Protein 8XIJ (pdb70)

Structure (mmCIF, N/CA/C/O backbone):
data_8XIJ
#
_entry.id   8XIJ
#
_cell.length_a   1.00
_cell.length_b   1.00
_cell.length_c   1.00
_cell.angle_alpha   90.00
_cell.angle_beta   90.00
_cell.angle_gamma   90.00
#
_symmetry.space_group_name_H-M   'P 1'
#
loop_
_entity.id
_entity.type
_entity.pdbx_description
1 polymer 'GPI-anchored wall transfer protein 1'
2 non-polymer Palmitoyl-CoA
#
loop_
_atom_site.group_PDB
_atom_site.id
_atom_site.type_symbol
_atom_site.label_atom_id
_atom_site.label_alt_id
_atom_site.label_comp_id
_atom_site.label_asym_id
_atom_site.label_entity_id
_atom_site.label_seq_id
_atom_site.pdbx_PDB_ins_code
_atom_site.Cartn_x
_atom_site.Cartn_y
_atom_site.Cartn_z
_atom_site.occupancy
_atom_site.B_iso_or_equiv
_atom_site.auth_seq_id
_atom_site.auth_comp_id
_atom_site.auth_asym_id
_atom_site.auth_atom_id
_atom_site.pdbx_PDB_model_num
ATOM 1 N N . THR A 1 13 ? 134.900 130.192 107.845 1.00 130.12 13 THR A N 1
ATOM 2 C CA . THR A 1 13 ? 136.220 130.808 107.786 1.00 129.76 13 THR A CA 1
ATOM 3 C C . THR A 1 13 ? 136.711 130.890 106.346 1.00 129.62 13 THR A C 1
ATOM 4 O O . THR A 1 13 ? 135.924 130.781 105.406 1.00 129.05 13 THR A O 1
ATOM 8 N N . GLY A 1 14 ? 138.017 131.086 106.179 1.00 128.23 14 GLY A N 1
ATOM 9 C CA . GLY A 1 14 ? 138.602 131.118 104.854 1.00 127.17 14 GLY A CA 1
ATOM 10 C C . GLY A 1 14 ? 138.485 132.438 104.131 1.00 127.32 14 GLY A C 1
ATOM 11 O O . GLY A 1 14 ? 138.920 132.540 102.980 1.00 127.81 14 GLY A O 1
ATOM 12 N N . LEU A 1 15 ? 137.907 133.452 104.764 1.00 117.50 15 LEU A N 1
ATOM 13 C CA . LEU A 1 15 ? 137.785 134.757 104.139 1.00 116.24 15 LEU A CA 1
ATOM 14 C C . LEU A 1 15 ? 138.640 135.783 104.874 1.00 115.41 15 LEU A C 1
ATOM 15 O O . LEU A 1 15 ? 138.852 135.701 106.086 1.00 116.82 15 LEU A O 1
ATOM 20 N N . ASN A 1 16 ? 139.144 136.755 104.115 1.00 109.25 16 ASN A N 1
ATOM 21 C CA . ASN A 1 16 ? 139.891 137.854 104.710 1.00 109.18 16 ASN A CA 1
ATOM 22 C C . ASN A 1 16 ? 139.020 138.594 105.718 1.00 109.93 16 ASN A C 1
ATOM 23 O O . ASN A 1 16 ? 137.852 138.891 105.456 1.00 111.46 16 ASN A O 1
ATOM 28 N N . GLY A 1 17 ? 139.597 138.889 106.878 1.00 82.61 17 GLY A N 1
ATOM 29 C CA . GLY A 1 17 ? 138.853 139.467 107.974 1.00 80.30 17 GLY A CA 1
ATOM 30 C C . GLY A 1 17 ? 138.578 140.945 107.779 1.00 83.65 17 GLY A C 1
ATOM 31 O O . GLY A 1 17 ? 138.806 141.527 106.718 1.00 84.51 17 GLY A O 1
ATOM 32 N N . GLY A 1 18 ? 138.068 141.560 108.843 1.00 81.31 18 GLY A N 1
ATOM 33 C CA . GLY A 1 18 ? 137.692 142.959 108.806 1.00 80.68 18 GLY A CA 1
ATOM 34 C C . GLY A 1 18 ? 138.823 143.912 109.132 1.00 78.87 18 GLY A C 1
ATOM 35 O O . GLY A 1 18 ? 139.915 143.810 108.566 1.00 76.04 18 GLY A O 1
ATOM 36 N N . SER A 1 19 ? 138.570 144.846 110.046 1.00 68.39 19 SER A N 1
ATOM 37 C CA . SER A 1 19 ? 139.543 145.866 110.403 1.00 67.49 19 SER A CA 1
ATOM 38 C C . SER A 1 19 ? 139.494 146.112 111.904 1.00 69.85 19 SER A C 1
ATOM 39 O O . SER A 1 19 ? 138.602 145.632 112.606 1.00 74.49 19 SER A O 1
ATOM 42 N N . ILE A 1 20 ? 140.483 146.863 112.389 1.00 62.57 20 ILE A N 1
ATOM 43 C CA . ILE A 1 20 ? 140.573 147.158 113.816 1.00 63.71 20 ILE A CA 1
ATOM 44 C C . ILE A 1 20 ? 139.468 148.119 114.242 1.00 68.61 20 ILE A C 1
ATOM 45 O O . ILE A 1 20 ? 138.909 148.002 115.343 1.00 66.55 20 ILE A O 1
ATOM 50 N N . THR A 1 21 ? 139.149 149.094 113.389 1.00 74.43 21 THR A N 1
ATOM 51 C CA . THR A 1 21 ? 138.144 150.103 113.697 1.00 69.59 21 THR A CA 1
ATOM 52 C C . THR A 1 21 ? 136.754 149.518 113.890 1.00 72.53 21 THR A C 1
ATOM 53 O O . THR A 1 21 ? 135.899 150.189 114.475 1.00 78.49 21 THR A O 1
ATOM 57 N N . GLU A 1 22 ? 136.502 148.302 113.413 1.00 62.98 22 GLU A N 1
ATOM 58 C CA . GLU A 1 22 ? 135.251 147.604 113.672 1.00 62.53 22 GLU A CA 1
ATOM 59 C C . GLU A 1 22 ? 135.322 146.752 114.933 1.00 64.85 22 GLU A C 1
ATOM 60 O O . GLU A 1 22 ? 134.347 146.668 115.687 1.00 72.44 22 GLU A O 1
ATOM 66 N N . ILE A 1 23 ? 136.474 146.125 115.179 1.00 54.32 23 ILE A N 1
ATOM 67 C CA . ILE A 1 23 ? 136.644 145.300 116.371 1.00 53.98 23 ILE A CA 1
ATOM 68 C C . ILE A 1 23 ? 136.517 146.148 117.630 1.00 55.85 23 ILE A C 1
ATOM 69 O O . ILE A 1 23 ? 135.877 145.741 118.610 1.00 60.90 23 ILE A O 1
ATOM 74 N N . ASN A 1 24 ? 137.126 147.337 117.627 1.00 53.79 24 ASN A N 1
ATOM 75 C CA . ASN A 1 24 ? 137.022 148.212 118.793 1.00 54.80 24 ASN A CA 1
ATOM 76 C C . ASN A 1 24 ? 135.571 148.587 119.071 1.00 57.42 24 ASN A C 1
ATOM 77 O O . ASN A 1 24 ? 135.118 148.555 120.225 1.00 58.63 24 ASN A O 1
ATOM 82 N N . ALA A 1 25 ? 134.828 148.945 118.021 1.00 57.80 25 ALA A N 1
ATOM 83 C CA . ALA A 1 25 ? 133.433 149.332 118.188 1.00 58.04 25 ALA A CA 1
ATOM 84 C C . ALA A 1 25 ? 132.593 148.168 118.690 1.00 60.43 25 ALA A C 1
ATOM 85 O O . ALA A 1 25 ? 131.689 148.356 119.512 1.00 61.85 25 ALA A O 1
ATOM 87 N N . VAL A 1 26 ? 132.868 146.959 118.200 1.00 55.96 26 VAL A N 1
ATOM 88 C CA . VAL A 1 26 ? 132.113 145.795 118.651 1.00 52.32 26 VAL A CA 1
ATOM 89 C C . VAL A 1 26 ? 132.403 145.496 120.119 1.00 57.93 26 VAL A C 1
ATOM 90 O O . VAL A 1 26 ? 131.497 145.141 120.882 1.00 62.61 26 VAL A O 1
ATOM 94 N N . THR A 1 27 ? 133.659 145.649 120.544 1.00 51.08 27 THR A N 1
ATOM 95 C CA . THR A 1 27 ? 134.041 145.192 121.877 1.00 44.91 27 THR A CA 1
ATOM 96 C C . THR A 1 27 ? 133.902 146.267 122.957 1.00 53.15 27 THR A C 1
ATOM 97 O O . THR A 1 27 ? 134.005 145.945 124.145 1.00 55.49 27 THR A O 1
ATOM 101 N N . SER A 1 28 ? 133.645 147.527 122.592 1.00 53.46 28 SER A N 1
ATOM 102 C CA . SER A 1 28 ? 133.504 148.565 123.615 1.00 47.67 28 SER A CA 1
ATOM 103 C C . SER A 1 28 ? 132.281 148.383 124.514 1.00 47.18 28 SER A C 1
ATOM 104 O O . SER A 1 28 ? 132.184 149.059 125.551 1.00 53.85 28 SER A O 1
ATOM 107 N N . ILE A 1 29 ? 131.350 147.499 124.146 1.00 48.83 29 ILE A N 1
ATOM 108 C CA . ILE A 1 29 ? 130.155 147.278 124.951 1.00 49.58 29 ILE A CA 1
ATOM 109 C C . ILE A 1 29 ? 130.500 146.753 126.337 1.00 57.18 29 ILE A C 1
ATOM 110 O O . ILE A 1 29 ? 129.783 147.040 127.302 1.00 62.32 29 ILE A O 1
ATOM 115 N N . ALA A 1 30 ? 131.603 146.010 126.468 1.00 54.88 30 ALA A N 1
ATOM 116 C CA . ALA A 1 30 ? 131.985 145.464 127.765 1.00 49.76 30 ALA A CA 1
ATOM 117 C C . ALA A 1 30 ? 132.308 146.561 128.770 1.00 49.36 30 ALA A C 1
ATOM 118 O O . ALA A 1 30 ? 131.999 146.421 129.958 1.00 53.88 30 ALA A O 1
ATOM 120 N N . LEU A 1 31 ? 132.937 147.648 128.325 1.00 46.37 31 LEU A N 1
ATOM 121 C CA . LEU A 1 31 ? 133.230 148.762 129.219 1.00 47.17 31 LEU A CA 1
ATOM 122 C C . LEU A 1 31 ? 132.016 149.671 129.385 1.00 50.79 31 LEU A C 1
ATOM 123 O O . LEU A 1 31 ? 131.780 150.222 130.472 1.00 55.73 31 LEU A O 1
ATOM 128 N N . VAL A 1 32 ? 131.233 149.835 128.314 1.00 47.69 32 VAL A N 1
ATOM 129 C CA . VAL A 1 32 ? 130.047 150.684 128.401 1.00 41.08 32 VAL A CA 1
ATOM 130 C C . VAL A 1 32 ? 129.068 150.138 129.434 1.00 47.24 32 VAL A C 1
ATOM 131 O O . VAL A 1 32 ? 128.519 150.891 130.251 1.00 55.48 32 VAL A O 1
ATOM 135 N N . THR A 1 33 ? 128.838 148.822 129.425 1.00 44.26 33 THR A N 1
ATOM 136 C CA . THR A 1 33 ? 127.906 148.243 130.386 1.00 45.80 33 THR A CA 1
ATOM 137 C C . THR A 1 33 ? 128.434 148.337 131.815 1.00 52.51 33 THR A C 1
ATOM 138 O O . THR A 1 33 ? 127.645 148.477 132.754 1.00 56.88 33 THR A O 1
ATOM 142 N N . TYR A 1 34 ? 129.755 148.288 131.999 1.00 49.62 34 TYR A N 1
ATOM 143 C CA . TYR A 1 34 ? 130.332 148.458 133.331 1.00 41.58 34 TYR A CA 1
ATOM 144 C C . TYR A 1 34 ? 130.068 149.861 133.864 1.00 47.50 34 TYR A C 1
ATOM 145 O O . TYR A 1 34 ? 129.651 150.038 135.019 1.00 53.17 34 TYR A O 1
ATOM 154 N N . ILE A 1 35 ? 130.288 150.874 133.022 1.00 53.04 35 ILE A N 1
ATOM 155 C CA . ILE A 1 35 ? 130.009 152.247 133.442 1.00 43.99 35 ILE A CA 1
ATOM 156 C C . ILE A 1 35 ? 128.525 152.421 133.744 1.00 49.27 35 ILE A C 1
ATOM 157 O O . ILE A 1 35 ? 128.145 153.083 134.721 1.00 47.95 35 ILE A O 1
ATOM 162 N N . SER A 1 36 ? 127.662 151.831 132.912 1.00 57.46 36 SER A N 1
ATOM 163 C CA . SER A 1 36 ? 126.226 151.932 133.149 1.00 50.25 36 SER A CA 1
ATOM 164 C C . SER A 1 36 ? 125.824 151.282 134.466 1.00 47.95 36 SER A C 1
ATOM 165 O O . SER A 1 36 ? 124.984 151.825 135.193 1.00 53.11 36 SER A O 1
ATOM 168 N N . TRP A 1 37 ? 126.402 150.122 134.786 1.00 56.28 37 TRP A N 1
ATOM 169 C CA . TRP A 1 37 ? 126.103 149.468 136.055 1.00 57.41 37 TRP A CA 1
ATOM 170 C C . TRP A 1 37 ? 126.543 150.322 137.234 1.00 59.25 37 TRP A C 1
ATOM 171 O O . TRP A 1 37 ? 125.823 150.423 138.233 1.00 60.28 37 TRP A O 1
ATOM 182 N N . ASN A 1 38 ? 127.724 150.938 137.142 1.00 60.67 38 ASN A N 1
ATOM 183 C CA . ASN A 1 38 ? 128.168 151.817 138.221 1.00 54.62 38 ASN A CA 1
ATOM 184 C C . ASN A 1 38 ? 127.211 152.990 138.407 1.00 58.50 38 ASN A C 1
ATOM 185 O O . ASN A 1 38 ? 126.842 153.331 139.539 1.00 53.58 38 ASN A O 1
ATOM 190 N N . LEU A 1 39 ? 126.794 153.616 137.303 1.00 69.02 39 LEU A N 1
ATOM 191 C CA . LEU A 1 39 ? 125.867 154.743 137.393 1.00 64.43 39 LEU A CA 1
ATOM 192 C C . LEU A 1 39 ? 124.545 154.320 138.021 1.00 63.18 39 LEU A C 1
ATOM 193 O O . LEU A 1 39 ? 124.003 155.014 138.891 1.00 61.95 39 LEU A O 1
ATOM 198 N N . LEU A 1 40 ? 124.007 153.181 137.586 1.00 64.71 40 LEU A N 1
ATOM 199 C CA . LEU A 1 40 ? 122.724 152.719 138.101 1.00 60.72 40 LEU A CA 1
ATOM 200 C C . LEU A 1 40 ? 122.825 152.385 139.585 1.00 63.51 40 LEU A C 1
ATOM 201 O O . LEU A 1 40 ? 121.910 152.671 140.364 1.00 67.64 40 LEU A O 1
ATOM 206 N N . LYS A 1 41 ? 123.940 151.775 139.998 1.00 72.21 41 LYS A N 1
ATOM 207 C CA . LYS A 1 41 ? 124.128 151.468 141.412 1.00 72.44 41 LYS A CA 1
ATOM 208 C C . LYS A 1 41 ? 124.216 152.740 142.245 1.00 71.52 41 LYS A C 1
ATOM 209 O O . LYS A 1 41 ? 123.639 152.817 143.336 1.00 69.76 41 LYS A O 1
ATOM 215 N N . ASN A 1 42 ? 124.931 153.751 141.749 1.00 84.66 42 ASN A N 1
ATOM 216 C CA . ASN A 1 42 ? 125.050 155.004 142.484 1.00 86.44 42 ASN A CA 1
ATOM 217 C C . ASN A 1 42 ? 123.789 155.856 142.426 1.00 89.48 42 ASN A C 1
ATOM 218 O O . ASN A 1 42 ? 123.678 156.814 143.199 1.00 85.21 42 ASN A O 1
ATOM 223 N N . SER A 1 43 ? 122.844 155.543 141.535 1.00 101.60 43 SER A N 1
ATOM 224 C CA . SER A 1 43 ? 121.614 156.326 141.457 1.00 99.82 43 SER A CA 1
ATOM 225 C C . SER A 1 43 ? 120.752 156.180 142.705 1.00 98.01 43 SER A C 1
ATOM 226 O O . SER A 1 43 ? 119.840 156.989 142.910 1.00 98.27 43 SER A O 1
ATOM 229 N N . ASN A 1 44 ? 121.000 155.158 143.521 1.00 104.15 44 ASN A N 1
ATOM 230 C CA . ASN A 1 44 ? 120.380 154.959 144.829 1.00 104.38 44 ASN A CA 1
ATOM 231 C C . ASN A 1 44 ? 118.892 154.631 144.750 1.00 105.77 44 ASN A C 1
ATOM 232 O O . ASN A 1 44 ? 118.229 154.545 145.790 1.00 107.18 44 ASN A O 1
ATOM 237 N N . LEU A 1 45 ? 118.342 154.441 143.550 1.00 103.75 45 LEU A N 1
ATOM 238 C CA . LEU A 1 45 ? 116.928 154.098 143.442 1.00 105.36 45 LEU A CA 1
ATOM 239 C C . LEU A 1 45 ? 116.664 152.621 143.708 1.00 106.36 45 LEU A C 1
ATOM 240 O O . LEU A 1 45 ? 115.520 152.243 143.983 1.00 106.74 45 LEU A O 1
ATOM 245 N N . MET A 1 46 ? 117.689 151.781 143.633 1.00 112.85 46 MET A N 1
ATOM 246 C CA . MET A 1 46 ? 117.485 150.352 143.822 1.00 113.60 46 MET A CA 1
ATOM 247 C C . MET A 1 46 ? 117.221 150.040 145.293 1.00 115.66 46 MET A C 1
ATOM 248 O O . MET A 1 46 ? 117.679 150.771 146.177 1.00 116.46 46 MET A O 1
ATOM 253 N N . PRO A 1 47 ? 116.477 148.975 145.587 1.00 122.28 47 PRO A N 1
ATOM 254 C CA . PRO A 1 47 ? 116.323 148.560 146.976 1.00 122.40 47 PRO A CA 1
ATOM 255 C C . PRO A 1 47 ? 117.644 148.073 147.534 1.00 123.82 47 PRO A C 1
ATOM 256 O O . PRO A 1 47 ? 118.492 147.539 146.796 1.00 123.45 47 PRO A O 1
ATOM 260 N N . PRO A 1 48 ? 117.865 148.237 148.840 1.00 126.57 48 PRO A N 1
ATOM 261 C CA . PRO A 1 48 ? 119.155 147.844 149.424 1.00 127.12 48 PRO A CA 1
ATOM 262 C C . PRO A 1 48 ? 119.366 146.337 149.454 1.00 127.51 48 PRO A C 1
ATOM 263 O O . PRO A 1 48 ? 120.446 145.852 149.101 1.00 126.68 48 PRO A O 1
ATOM 267 N N . GLY A 1 49 ? 118.346 145.587 149.870 1.00 128.84 49 GLY A N 1
ATOM 268 C CA . GLY A 1 49 ? 118.476 144.150 149.951 1.00 127.73 49 GLY A CA 1
ATOM 269 C C . GLY A 1 49 ? 118.439 143.479 148.591 1.00 127.83 49 GLY A C 1
ATOM 270 O O . GLY A 1 49 ? 117.953 144.032 147.605 1.00 128.30 49 GLY A O 1
ATOM 271 N N . ILE A 1 50 ? 118.973 142.256 148.546 1.00 118.71 50 ILE A N 1
ATOM 272 C CA . ILE A 1 50 ? 118.978 141.499 147.301 1.00 118.03 50 ILE A CA 1
ATOM 273 C C . ILE A 1 50 ? 117.563 141.045 146.974 1.00 117.49 50 ILE A C 1
ATOM 274 O O . ILE A 1 50 ? 116.741 140.800 147.868 1.00 117.28 50 ILE A O 1
ATOM 279 N N . SER A 1 51 ? 117.268 140.939 145.682 1.00 107.25 51 SER A N 1
ATOM 280 C CA . SER A 1 51 ? 115.938 140.556 145.235 1.00 107.02 51 SER A CA 1
ATOM 281 C C . SER A 1 51 ? 116.027 140.072 143.796 1.00 106.91 51 SER A C 1
ATOM 282 O O . SER A 1 51 ? 117.112 139.957 143.222 1.00 106.85 51 SER A O 1
ATOM 285 N N . SER A 1 52 ? 114.859 139.785 143.219 1.00 94.84 52 SER A N 1
ATOM 286 C CA . SER A 1 52 ? 114.808 139.327 141.836 1.00 92.15 52 SER A CA 1
ATOM 287 C C . SER A 1 52 ? 115.178 140.442 140.867 1.00 94.01 52 SER A C 1
ATOM 288 O O . SER A 1 52 ? 115.735 140.185 139.794 1.00 95.07 52 SER A O 1
ATOM 291 N N . VAL A 1 53 ? 114.869 141.690 141.228 1.00 93.06 53 VAL A N 1
ATOM 292 C CA . VAL A 1 53 ? 115.144 142.815 140.338 1.00 94.86 53 VAL A CA 1
ATOM 293 C C . VAL A 1 53 ? 116.642 142.961 140.104 1.00 94.28 53 VAL A C 1
ATOM 294 O O . VAL A 1 53 ? 117.089 143.200 138.975 1.00 94.89 53 VAL A O 1
ATOM 298 N N . GLN A 1 54 ? 117.438 142.828 141.167 1.00 91.19 54 GLN A N 1
ATOM 299 C CA . GLN A 1 54 ? 118.887 142.943 141.032 1.00 91.37 54 GLN A CA 1
ATOM 300 C C . GLN A 1 54 ? 119.442 141.873 140.101 1.00 89.39 54 GLN A C 1
ATOM 301 O O . GLN A 1 54 ? 120.258 142.170 139.219 1.00 89.26 54 GLN A O 1
ATOM 307 N N . TYR A 1 55 ? 119.003 140.624 140.275 1.00 79.92 55 TYR A N 1
ATOM 308 C CA . TYR A 1 55 ? 119.482 139.544 139.421 1.00 78.49 55 TYR A CA 1
ATOM 309 C C . TYR A 1 55 ? 119.050 139.747 137.975 1.00 80.68 55 TYR A C 1
ATOM 310 O O . TYR A 1 55 ? 119.832 139.499 137.050 1.00 82.72 55 TYR A O 1
ATOM 319 N N . ILE A 1 56 ? 117.812 140.195 137.759 1.00 75.68 56 ILE A N 1
ATOM 320 C CA . ILE A 1 56 ? 117.332 140.430 136.398 1.00 73.79 56 ILE A CA 1
ATOM 321 C C . ILE A 1 56 ? 118.166 141.511 135.723 1.00 72.91 56 ILE A C 1
ATOM 322 O O . ILE A 1 56 ? 118.603 141.359 134.576 1.00 75.66 56 ILE A O 1
ATOM 327 N N . ILE A 1 57 ? 118.408 142.615 136.433 1.00 72.85 57 ILE A N 1
ATOM 328 C CA . ILE A 1 57 ? 119.188 143.710 135.864 1.00 69.51 57 ILE A CA 1
ATOM 329 C C . ILE A 1 57 ? 120.606 143.252 135.556 1.00 73.67 57 ILE A C 1
ATOM 330 O O . ILE A 1 57 ? 121.159 143.567 134.495 1.00 77.39 57 ILE A O 1
ATOM 335 N N . ASP A 1 58 ? 121.217 142.501 136.475 1.00 73.51 58 ASP A N 1
ATOM 336 C CA . ASP A 1 58 ? 122.583 142.032 136.264 1.00 68.51 58 ASP A CA 1
ATOM 337 C C . ASP A 1 58 ? 122.669 141.102 135.057 1.00 68.06 58 ASP A C 1
ATOM 338 O O . ASP A 1 58 ? 123.567 141.241 134.214 1.00 70.75 58 ASP A O 1
ATOM 343 N N . PHE A 1 59 ? 121.735 140.154 134.952 1.00 60.64 59 PHE A N 1
ATOM 344 C CA . PHE A 1 59 ? 121.754 139.215 133.837 1.00 58.32 59 PHE A CA 1
ATOM 345 C C . PHE A 1 59 ? 121.509 139.924 132.513 1.00 57.25 59 PHE A C 1
ATOM 346 O O . PHE A 1 59 ? 122.103 139.567 131.491 1.00 59.70 59 PHE A O 1
ATOM 354 N N . ALA A 1 60 ? 120.632 140.929 132.507 1.00 57.37 60 ALA A N 1
ATOM 355 C CA . ALA A 1 60 ? 120.370 141.662 131.275 1.00 54.05 60 ALA A CA 1
ATOM 356 C C . ALA A 1 60 ? 121.552 142.534 130.874 1.00 57.58 60 ALA A C 1
ATOM 357 O O . ALA A 1 60 ? 121.819 142.705 129.680 1.00 63.16 60 ALA A O 1
ATOM 359 N N . LEU A 1 61 ? 122.266 143.102 131.848 1.00 50.20 61 LEU A N 1
ATOM 360 C CA . LEU A 1 61 ? 123.378 143.986 131.516 1.00 46.54 61 LEU A CA 1
ATOM 361 C C . LEU A 1 61 ? 124.607 143.205 131.069 1.00 48.59 61 LEU A C 1
ATOM 362 O O . LEU A 1 61 ? 125.336 143.650 130.176 1.00 50.69 61 LEU A O 1
ATOM 367 N N . ASN A 1 62 ? 124.863 142.046 131.675 1.00 56.00 62 ASN A N 1
ATOM 368 C CA . ASN A 1 62 ? 126.124 141.334 131.426 1.00 53.14 62 ASN A CA 1
ATOM 369 C C . ASN A 1 62 ? 126.019 140.346 130.266 1.00 58.24 62 ASN A C 1
ATOM 370 O O . ASN A 1 62 ? 126.762 140.450 129.286 1.00 65.12 62 ASN A O 1
ATOM 375 N N . TRP A 1 63 ? 125.101 139.383 130.363 1.00 44.57 63 TRP A N 1
ATOM 376 C CA . TRP A 1 63 ? 125.075 138.296 129.388 1.00 42.18 63 TRP A CA 1
ATOM 377 C C . TRP A 1 63 ? 124.330 138.693 128.118 1.00 48.34 63 TRP A C 1
ATOM 378 O O . TRP A 1 63 ? 124.827 138.482 127.007 1.00 52.03 63 TRP A O 1
ATOM 389 N N . VAL A 1 64 ? 123.132 139.266 128.260 1.00 47.79 64 VAL A N 1
ATOM 390 C CA . VAL A 1 64 ? 122.268 139.483 127.101 1.00 43.97 64 VAL A CA 1
ATOM 391 C C . VAL A 1 64 ? 122.825 140.576 126.194 1.00 48.07 64 VAL A C 1
ATOM 392 O O . VAL A 1 64 ? 122.749 140.474 124.962 1.00 56.83 64 VAL A O 1
ATOM 396 N N . ALA A 1 65 ? 123.377 141.641 126.776 1.00 46.90 65 ALA A N 1
ATOM 397 C CA . ALA A 1 65 ? 123.891 142.738 125.965 1.00 49.88 65 ALA A CA 1
ATOM 398 C C . ALA A 1 65 ? 125.032 142.305 125.055 1.00 53.28 65 ALA A C 1
ATOM 399 O O . ALA A 1 65 ? 125.058 142.704 123.887 1.00 55.75 65 ALA A O 1
ATOM 401 N N . LEU A 1 66 ? 125.968 141.497 125.557 1.00 50.73 66 LEU A N 1
ATOM 402 C CA . LEU A 1 66 ? 127.051 141.000 124.714 1.00 48.43 66 LEU A CA 1
ATOM 403 C C . LEU A 1 66 ? 126.512 140.121 123.592 1.00 48.92 66 LEU A C 1
ATOM 404 O O . LEU A 1 66 ? 126.977 140.199 122.448 1.00 55.40 66 LEU A O 1
ATOM 409 N N . LEU A 1 67 ? 125.529 139.275 123.906 1.00 47.00 67 LEU A N 1
ATOM 410 C CA . LEU A 1 67 ? 124.934 138.414 122.890 1.00 48.68 67 LEU A CA 1
ATOM 411 C C . LEU A 1 67 ? 124.279 139.232 121.787 1.00 50.80 67 LEU A C 1
ATOM 412 O O . LEU A 1 67 ? 124.412 138.909 120.602 1.00 52.67 67 LEU A O 1
ATOM 417 N N . LEU A 1 68 ? 123.556 140.291 122.155 1.00 5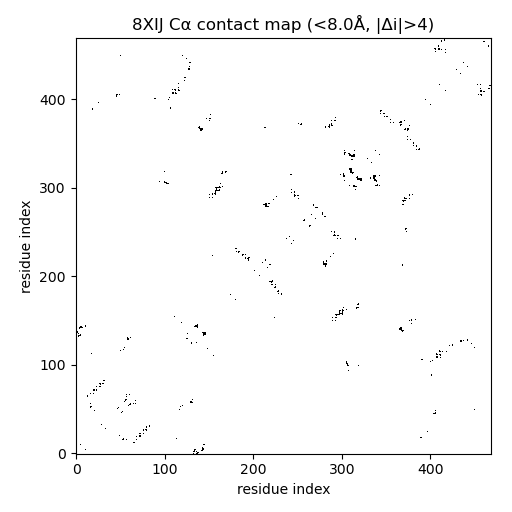3.86 68 LEU A N 1
ATOM 418 C CA . LEU A 1 68 ? 122.962 141.156 121.142 1.00 51.08 68 LEU A CA 1
ATOM 419 C C . LEU A 1 68 ? 124.030 141.875 120.331 1.00 55.00 68 LEU A C 1
ATOM 420 O O . LEU A 1 68 ? 123.906 142.002 119.108 1.00 60.72 68 LEU A O 1
ATOM 425 N N . SER A 1 69 ? 125.084 142.360 120.992 1.00 53.57 69 SER A N 1
ATOM 426 C CA . SER A 1 69 ? 126.111 143.120 120.286 1.00 52.87 69 SER A CA 1
ATOM 427 C C . SER A 1 69 ? 126.866 142.265 119.278 1.00 53.10 69 SER A C 1
ATOM 428 O O . SER A 1 69 ? 127.150 142.728 118.169 1.00 58.91 69 SER A O 1
ATOM 431 N N . ILE A 1 70 ? 127.207 141.028 119.641 1.00 49.41 70 ILE A N 1
ATOM 432 C CA . ILE A 1 70 ? 127.967 140.175 118.731 1.00 53.09 70 ILE A CA 1
ATOM 433 C C . ILE A 1 70 ? 127.147 139.721 117.529 1.00 53.25 70 ILE A C 1
ATOM 434 O O . ILE A 1 70 ? 127.667 139.701 116.407 1.00 47.72 70 ILE A O 1
ATOM 439 N N . THR A 1 71 ? 125.871 139.389 117.719 1.00 57.90 71 THR A N 1
ATOM 440 C CA . THR A 1 71 ? 125.121 138.654 116.707 1.00 56.49 71 THR A CA 1
ATOM 441 C C . THR A 1 71 ? 124.166 139.519 115.889 1.00 57.98 71 THR A C 1
ATOM 442 O O . THR A 1 71 ? 124.278 139.575 114.661 1.00 56.21 71 THR A O 1
ATOM 446 N N . ILE A 1 72 ? 123.229 140.203 116.550 1.00 60.72 72 ILE A N 1
ATOM 447 C CA . ILE A 1 72 ? 122.141 140.848 115.819 1.00 57.54 72 ILE A CA 1
ATOM 448 C C . ILE A 1 72 ? 122.514 142.273 115.434 1.00 60.39 72 ILE A C 1
ATOM 449 O O . ILE A 1 72 ? 122.311 142.694 114.290 1.00 63.54 72 ILE A O 1
ATOM 454 N N . TYR A 1 73 ? 123.059 143.039 116.375 1.00 66.94 73 TYR A N 1
ATOM 455 C CA . TYR A 1 73 ? 123.426 144.426 116.130 1.00 65.99 73 TYR A CA 1
ATOM 456 C C . TYR A 1 73 ? 124.891 144.589 115.754 1.00 68.85 73 TYR A C 1
ATOM 457 O O . TYR A 1 73 ? 125.491 145.617 116.079 1.00 74.02 73 TYR A O 1
ATOM 466 N N . ALA A 1 74 ? 125.483 143.599 115.086 1.00 70.30 74 ALA A N 1
ATOM 467 C CA . ALA A 1 74 ? 126.881 143.707 114.689 1.00 71.55 74 ALA A CA 1
ATOM 468 C C . ALA A 1 74 ? 127.102 144.788 113.641 1.00 76.49 74 ALA A C 1
ATOM 469 O O . ALA A 1 74 ? 128.234 145.257 113.481 1.00 79.27 74 ALA A O 1
ATOM 471 N N . SER A 1 75 ? 126.056 145.193 112.926 1.00 85.00 75 SER A N 1
ATOM 472 C CA . SER A 1 75 ? 126.182 146.213 111.894 1.00 84.78 75 SER A CA 1
ATOM 473 C C . SER A 1 75 ? 125.847 147.614 112.389 1.00 87.36 75 SER A C 1
ATOM 474 O O . SER A 1 75 ? 125.852 148.552 111.585 1.00 89.50 75 SER A O 1
ATOM 477 N N . GLU A 1 76 ? 125.555 147.784 113.679 1.00 87.17 76 GLU A N 1
ATOM 478 C CA . GLU A 1 76 ? 125.242 149.103 114.217 1.00 84.12 76 GLU A CA 1
ATOM 479 C C . GLU A 1 76 ? 125.582 149.198 115.702 1.00 86.85 76 GLU A C 1
ATOM 480 O O . GLU A 1 76 ? 124.694 149.447 116.527 1.00 88.69 76 GLU A O 1
ATOM 486 N N . PRO A 1 77 ? 126.850 149.023 116.087 1.00 84.41 77 PRO A N 1
ATOM 487 C CA . PRO A 1 77 ? 127.187 149.091 117.518 1.00 84.87 77 PRO A CA 1
ATOM 488 C C . PRO A 1 77 ? 127.020 150.476 118.118 1.00 85.23 77 PRO A C 1
ATOM 489 O O . PRO A 1 77 ? 126.791 150.593 119.330 1.00 86.74 77 PRO A O 1
ATOM 493 N N . TYR A 1 78 ? 127.139 151.532 117.312 1.00 93.56 78 TYR A N 1
ATOM 494 C CA . TYR A 1 78 ? 126.998 152.887 117.833 1.00 94.50 78 TYR A CA 1
ATOM 495 C C . TYR A 1 78 ? 125.578 153.186 118.289 1.00 92.50 78 TYR A C 1
ATOM 496 O O . TYR A 1 78 ? 125.392 153.995 119.203 1.00 92.53 78 TYR A O 1
ATOM 505 N N . LEU A 1 79 ? 124.577 152.562 117.670 1.00 83.84 79 LEU A N 1
ATOM 506 C CA . LEU A 1 79 ? 123.198 152.728 118.115 1.00 83.27 79 LEU A CA 1
ATOM 507 C C . LEU A 1 79 ? 122.939 151.934 119.391 1.00 84.92 79 LEU A C 1
ATOM 508 O O . LEU A 1 79 ? 122.133 152.337 120.235 1.00 89.39 79 LEU A O 1
ATOM 513 N N . LEU A 1 80 ? 123.616 150.795 119.541 1.00 75.17 80 LEU A N 1
ATOM 514 C CA . LEU A 1 80 ? 123.424 149.969 120.728 1.00 76.30 80 LEU A CA 1
ATOM 515 C C . LEU A 1 80 ? 124.127 150.566 121.941 1.00 75.38 80 LEU A C 1
ATOM 516 O O . LEU A 1 80 ? 123.664 150.407 123.076 1.00 74.88 80 LEU A O 1
ATOM 521 N N . ASN A 1 81 ? 125.247 151.257 121.721 1.00 75.11 81 ASN A N 1
ATOM 522 C CA . ASN A 1 81 ? 126.038 151.757 122.840 1.00 74.57 81 ASN A CA 1
ATOM 523 C C . ASN A 1 81 ? 125.398 152.952 123.538 1.00 78.33 81 ASN A C 1
ATOM 524 O O . ASN A 1 81 ? 125.894 153.374 124.588 1.00 79.86 81 ASN A O 1
ATOM 529 N N . THR A 1 82 ? 124.322 153.514 122.988 1.00 79.80 82 THR A N 1
ATOM 530 C CA . THR A 1 82 ? 123.682 154.670 123.608 1.00 78.36 82 THR A CA 1
ATOM 531 C C . THR A 1 82 ? 122.392 154.311 124.337 1.00 78.53 82 THR A C 1
ATOM 532 O O . THR A 1 82 ? 122.072 154.920 125.366 1.00 82.65 82 THR A O 1
ATOM 536 N N . LEU A 1 83 ? 121.638 153.339 123.819 1.00 74.17 83 LEU A N 1
ATOM 537 C CA . LEU A 1 83 ? 120.393 152.936 124.463 1.00 75.64 83 LEU A CA 1
ATOM 538 C C . LEU A 1 83 ? 120.629 152.317 125.832 1.00 81.40 83 LEU A C 1
ATOM 539 O O . LEU A 1 83 ? 119.693 152.236 126.634 1.00 82.82 83 LEU A O 1
ATOM 544 N N . ILE A 1 84 ? 121.853 151.874 126.113 1.00 78.24 84 ILE A N 1
ATOM 545 C CA . ILE A 1 84 ? 122.172 151.352 127.436 1.00 73.27 84 ILE A CA 1
ATOM 546 C C . ILE A 1 84 ? 122.648 152.470 128.354 1.00 72.58 84 ILE A C 1
ATOM 547 O O . ILE A 1 84 ? 122.315 152.498 129.544 1.00 70.64 84 ILE A O 1
ATOM 552 N N . LEU A 1 85 ? 123.409 153.422 127.812 1.00 79.85 85 LEU A N 1
ATOM 553 C CA . LEU A 1 85 ? 124.048 154.437 128.642 1.00 80.38 85 LEU A CA 1
ATOM 554 C C . LEU A 1 85 ? 123.082 155.550 129.032 1.00 80.35 85 LEU A C 1
ATOM 555 O O . LEU A 1 85 ? 123.054 155.971 130.193 1.00 84.18 85 LEU A O 1
ATOM 560 N N . LEU A 1 86 ? 122.290 156.047 128.079 1.00 80.95 86 LEU A N 1
ATOM 561 C CA . LEU A 1 86 ? 121.479 157.237 128.345 1.00 83.50 86 LEU A CA 1
ATOM 562 C C . LEU A 1 86 ? 120.440 157.043 129.447 1.00 84.15 86 LEU A C 1
ATOM 563 O O . LEU A 1 86 ? 120.371 157.896 130.352 1.00 86.88 86 LEU A O 1
ATOM 568 N N . PRO A 1 87 ? 119.602 155.996 129.437 1.00 81.33 87 PRO A N 1
ATOM 569 C CA . PRO A 1 87 ? 118.607 155.869 130.517 1.00 83.39 87 PRO A CA 1
ATOM 570 C C . PRO A 1 87 ? 119.223 155.779 131.900 1.00 84.50 87 PRO A C 1
ATOM 571 O O . PRO A 1 87 ? 118.659 156.315 132.863 1.00 86.69 87 PRO A O 1
ATOM 575 N N . CYS A 1 88 ? 120.371 155.112 132.028 1.00 83.77 88 CYS A N 1
ATOM 576 C CA . CYS A 1 88 ? 121.033 155.036 133.324 1.00 81.64 88 CYS A CA 1
ATOM 577 C C . CYS A 1 88 ? 121.495 156.412 133.785 1.00 81.59 88 CYS A C 1
ATOM 578 O O . CYS A 1 88 ? 121.386 156.743 134.970 1.00 85.14 88 CYS A O 1
ATOM 581 N N . LEU A 1 89 ? 122.011 157.228 132.863 1.00 82.05 89 LEU A N 1
ATOM 582 C CA . LEU A 1 89 ? 122.405 158.586 133.223 1.00 84.00 89 LEU A CA 1
ATOM 583 C C . LEU A 1 89 ? 121.200 159.409 133.662 1.00 87.30 89 LEU A C 1
ATOM 584 O O . LEU A 1 89 ? 121.284 160.182 134.626 1.00 90.57 89 LEU A O 1
ATOM 589 N N . LEU A 1 90 ? 120.070 159.264 132.964 1.00 92.76 90 LEU A N 1
ATOM 590 C CA . LEU A 1 90 ? 118.868 159.986 133.373 1.00 92.52 90 LEU A CA 1
ATOM 591 C C . LEU A 1 90 ? 118.407 159.551 134.759 1.00 91.94 90 LEU A C 1
ATOM 592 O O . LEU A 1 90 ? 118.018 160.387 135.583 1.00 91.96 90 LEU A O 1
ATOM 597 N N . ALA A 1 91 ? 118.451 158.246 135.037 1.00 93.23 91 ALA A N 1
ATOM 598 C CA . ALA A 1 91 ? 118.080 157.761 136.363 1.00 92.75 91 ALA A CA 1
ATOM 599 C C . ALA A 1 91 ? 119.031 158.289 137.430 1.00 94.19 91 ALA A C 1
ATOM 600 O O . ALA A 1 91 ? 118.606 158.627 138.541 1.00 96.71 91 ALA A O 1
ATOM 602 N N . PHE A 1 92 ? 120.326 158.354 137.114 1.00 96.88 92 PHE A N 1
ATOM 603 C CA . PHE A 1 92 ? 121.300 158.889 138.059 1.00 98.45 92 PHE A CA 1
ATOM 604 C C . PHE A 1 92 ? 121.019 160.354 138.367 1.00 99.24 92 PHE A C 1
ATOM 605 O O . PHE A 1 92 ? 121.081 160.776 139.528 1.00 101.66 92 PHE A O 1
ATOM 613 N N . ILE A 1 93 ? 120.700 161.141 137.338 1.00 100.86 93 ILE A N 1
ATOM 614 C CA . ILE A 1 93 ? 120.368 162.549 137.550 1.00 101.43 93 ILE A CA 1
ATOM 615 C C . ILE A 1 93 ? 119.108 162.675 138.400 1.00 105.32 93 ILE A C 1
ATOM 616 O O . ILE A 1 93 ? 119.033 163.507 139.314 1.00 105.23 93 ILE A O 1
ATOM 621 N N . TYR A 1 94 ? 118.099 161.849 138.108 1.00 112.32 94 TYR A N 1
ATOM 622 C CA . TYR A 1 94 ? 116.862 161.873 138.884 1.00 111.03 94 TYR A CA 1
ATOM 623 C C . TYR A 1 94 ? 117.130 161.570 140.352 1.00 109.48 94 TYR A C 1
ATOM 624 O O . TYR A 1 94 ? 116.638 162.271 141.245 1.00 111.76 94 TYR A O 1
ATOM 633 N N . GLY A 1 95 ? 117.916 160.527 140.620 1.00 106.77 95 GLY A N 1
ATOM 634 C CA . GLY A 1 95 ? 118.215 160.172 141.997 1.00 106.57 95 GLY A CA 1
ATOM 635 C C . GLY A 1 95 ? 119.010 161.245 142.713 1.00 107.67 95 GLY A C 1
ATOM 636 O O . GLY A 1 95 ? 118.766 161.538 143.886 1.00 107.26 95 GLY A O 1
ATOM 637 N N . LYS A 1 96 ? 119.981 161.843 142.017 1.00 119.75 96 LYS A N 1
ATOM 638 C CA . LYS A 1 96 ? 120.774 162.905 142.625 1.00 120.17 96 LYS A CA 1
ATOM 639 C C . LYS A 1 96 ? 119.911 164.111 142.971 1.00 121.73 96 LYS A C 1
ATOM 640 O O . LYS A 1 96 ? 120.059 164.701 144.048 1.00 120.82 96 LYS A O 1
ATOM 646 N N . PHE A 1 97 ? 119.003 164.495 142.071 1.00 129.46 97 PHE A N 1
ATOM 647 C CA . PHE A 1 97 ? 118.163 165.661 142.325 1.00 128.91 97 PHE A CA 1
ATOM 648 C C . PHE A 1 97 ? 117.135 165.394 143.419 1.00 128.00 97 PHE A C 1
ATOM 649 O O . PHE A 1 97 ? 116.876 166.267 144.254 1.00 127.65 97 PHE A O 1
ATOM 657 N N . THR A 1 98 ? 116.541 164.201 143.432 1.00 129.21 98 THR A N 1
ATOM 658 C CA . THR A 1 98 ? 115.498 163.862 144.391 1.00 128.42 98 THR A CA 1
ATOM 659 C C . THR A 1 98 ? 116.014 163.702 145.816 1.00 129.58 98 THR A C 1
ATOM 660 O O . THR A 1 98 ? 115.331 164.130 146.754 1.00 129.91 98 THR A O 1
ATOM 664 N N . SER A 1 99 ? 117.198 163.120 146.000 1.00 143.76 99 SER A N 1
ATOM 665 C CA . SER A 1 99 ? 117.694 162.827 147.339 1.00 144.74 99 SER A CA 1
ATOM 666 C C . SER A 1 99 ? 117.864 164.106 148.151 1.00 145.38 99 SER A C 1
ATOM 667 O O . SER A 1 99 ? 118.250 165.156 147.630 1.00 144.84 99 SER A O 1
ATOM 670 N N . SER A 1 100 ? 117.567 164.004 149.443 1.00 155.22 100 SER A N 1
ATOM 671 C CA . SER A 1 100 ? 117.621 165.145 150.351 1.00 155.15 100 SER A CA 1
ATOM 672 C C . SER A 1 100 ? 119.030 165.717 150.460 1.00 155.22 100 SER A C 1
ATOM 673 O O . SER A 1 100 ? 119.208 166.926 150.603 1.00 155.27 100 SER A O 1
ATOM 676 N N . ILE A 1 107 ? 137.428 155.388 154.250 1.00 159.80 107 ILE A N 1
ATOM 677 C CA . ILE A 1 107 ? 138.061 156.634 154.662 1.00 160.78 107 ILE A CA 1
ATOM 678 C C . ILE A 1 107 ? 139.538 156.616 154.274 1.00 162.05 107 ILE A C 1
ATOM 679 O O . ILE A 1 107 ? 140.193 155.574 154.331 1.00 162.42 107 ILE A O 1
ATOM 684 N N . TYR A 1 108 ? 140.053 157.772 153.865 1.00 157.04 108 TYR A N 1
ATOM 685 C CA . TYR A 1 108 ? 141.435 157.913 153.427 1.00 156.00 108 TYR A CA 1
ATOM 686 C C . TYR A 1 108 ? 142.183 158.819 154.395 1.00 155.26 108 TYR A C 1
ATOM 687 O O . TYR A 1 108 ? 141.727 159.928 154.691 1.00 155.07 108 TYR A O 1
ATOM 696 N N . ASN A 1 109 ? 143.329 158.346 154.882 1.00 157.83 109 ASN A N 1
ATOM 697 C CA . ASN A 1 109 ? 144.131 159.094 155.839 1.00 158.32 109 ASN A CA 1
ATOM 698 C C . ASN A 1 109 ? 145.603 158.967 155.482 1.00 158.38 109 ASN A C 1
ATOM 699 O O . ASN A 1 109 ? 146.070 157.886 155.111 1.00 157.26 109 ASN A O 1
ATOM 704 N N . LYS A 1 110 ? 146.331 160.081 155.597 1.00 159.64 110 LYS A N 1
ATOM 705 C CA . LYS A 1 110 ? 147.766 160.059 155.329 1.00 159.18 110 LYS A CA 1
ATOM 706 C C . LYS A 1 110 ? 148.518 159.303 156.417 1.00 158.91 110 LYS A C 1
ATOM 707 O O . LYS A 1 110 ? 149.539 158.659 156.144 1.00 157.35 110 LYS A O 1
ATOM 709 N N . LYS A 1 111 ? 148.031 159.374 157.659 1.00 156.68 111 LYS A N 1
ATOM 710 C CA . LYS A 1 111 ? 148.638 158.601 158.736 1.00 155.67 111 LYS A CA 1
ATOM 711 C C . LYS A 1 111 ? 148.540 157.107 158.468 1.00 155.98 111 LYS A C 1
ATOM 712 O O . LYS A 1 111 ? 149.474 156.358 158.776 1.00 155.55 111 LYS A O 1
ATOM 714 N N . LYS A 1 112 ? 147.419 156.656 157.902 1.00 154.00 112 LYS A N 1
ATOM 715 C CA . LYS A 1 112 ? 147.290 155.253 157.520 1.00 153.68 112 LYS A CA 1
ATOM 716 C C . LYS A 1 112 ? 148.331 154.875 156.474 1.00 153.22 112 LYS A C 1
ATOM 717 O O . LYS A 1 112 ? 148.991 153.836 156.585 1.00 152.90 112 LYS A O 1
ATOM 723 N N . MET A 1 113 ? 148.500 155.721 155.454 1.00 150.53 113 MET A N 1
ATOM 724 C CA . MET A 1 113 ? 149.464 155.426 154.399 1.00 150.39 113 MET A CA 1
ATOM 725 C C . MET A 1 113 ? 150.883 155.389 154.952 1.00 151.50 113 MET A C 1
ATOM 726 O O . MET A 1 113 ? 151.706 154.573 154.519 1.00 149.82 113 MET A O 1
ATOM 731 N N . ILE A 1 114 ? 151.189 156.270 155.908 1.00 152.19 114 ILE A N 1
ATOM 732 C CA . ILE A 1 114 ? 152.483 156.204 156.581 1.00 151.85 114 ILE A CA 1
ATOM 733 C C . ILE A 1 114 ? 152.625 154.901 157.358 1.00 151.21 114 ILE A C 1
ATOM 734 O O . ILE A 1 114 ? 153.677 154.250 157.306 1.00 150.13 114 ILE A O 1
ATOM 739 N N . THR A 1 115 ? 151.583 154.494 158.085 1.00 141.17 115 THR A N 1
ATOM 740 C CA . THR A 1 115 ? 151.670 153.294 158.908 1.00 139.48 115 THR A CA 1
ATOM 741 C C . THR A 1 115 ? 151.495 152.016 158.097 1.00 139.78 115 THR A C 1
ATOM 742 O O . THR A 1 115 ? 151.834 150.932 158.585 1.00 140.45 115 THR A O 1
ATOM 744 N N . GLN A 1 116 ? 150.972 152.111 156.878 1.00 119.59 116 GLN A N 1
ATOM 745 C CA . GLN A 1 116 ? 150.767 150.921 156.063 1.00 117.35 116 GLN A CA 1
ATOM 746 C C . GLN A 1 116 ? 152.098 150.378 155.559 1.00 116.44 116 GLN A C 1
ATOM 747 O O . GLN A 1 116 ? 152.994 151.142 155.187 1.00 116.72 116 GLN A O 1
ATOM 753 N N . ARG A 1 117 ? 152.221 149.056 155.549 1.00 99.53 117 ARG A N 1
ATOM 754 C CA . ARG A 1 117 ? 153.376 148.382 154.980 1.00 99.05 117 ARG A CA 1
ATOM 755 C C . ARG A 1 117 ? 153.079 147.957 153.544 1.00 101.09 117 ARG A C 1
ATOM 756 O O . ARG A 1 117 ? 152.071 148.343 152.948 1.00 99.43 117 ARG A O 1
ATOM 764 N N . PHE A 1 118 ? 153.978 147.154 152.980 1.00 73.55 118 PHE A N 1
ATOM 765 C CA . PHE A 1 118 ? 153.770 146.662 151.626 1.00 66.63 118 PHE A CA 1
ATOM 766 C C . PHE A 1 118 ? 153.016 145.340 151.656 1.00 63.90 118 PHE A C 1
ATOM 767 O O . PHE A 1 118 ? 153.456 144.374 152.286 1.00 64.93 118 PHE A O 1
ATOM 775 N N . GLN A 1 119 ? 151.877 145.300 150.970 1.00 61.81 119 GLN A N 1
ATOM 776 C CA . GLN A 1 119 ? 151.047 144.108 150.909 1.00 62.10 119 GLN A CA 1
ATOM 777 C C . GLN A 1 119 ? 150.417 144.023 149.529 1.00 67.68 119 GLN A C 1
ATOM 778 O O . GLN A 1 119 ? 150.372 145.004 148.784 1.00 66.27 119 GLN A O 1
ATOM 784 N N . LEU A 1 120 ? 149.935 142.832 149.193 1.00 61.63 120 LEU A N 1
ATOM 785 C CA . LEU A 1 120 ? 149.167 142.662 147.972 1.00 61.75 120 LEU A CA 1
ATOM 786 C C . LEU A 1 120 ? 147.691 142.949 148.238 1.00 60.66 120 LEU A C 1
ATOM 787 O O . LEU A 1 120 ? 147.187 142.771 149.349 1.00 61.03 120 LEU A O 1
ATOM 792 N N . GLU A 1 121 ? 146.998 143.407 147.199 1.00 57.88 121 GLU A N 1
ATOM 793 C CA . GLU A 1 121 ? 145.589 143.753 147.311 1.00 57.19 121 GLU A CA 1
ATOM 794 C C . GLU A 1 121 ? 144.829 143.215 146.110 1.00 64.41 121 GLU A C 1
ATOM 795 O O . GLU A 1 121 ? 145.400 143.000 145.039 1.00 69.96 121 GLU A O 1
ATOM 801 N N . LYS A 1 122 ? 143.530 143.002 146.301 1.00 50.93 122 LYS A N 1
ATOM 802 C CA . LYS A 1 122 ? 142.647 142.551 145.234 1.00 49.80 122 LYS A CA 1
ATOM 803 C C . LYS A 1 122 ? 141.937 143.759 144.637 1.00 52.47 122 LYS A C 1
ATOM 804 O O . LYS A 1 122 ? 141.205 144.463 145.340 1.00 56.88 122 LYS A O 1
ATOM 810 N N . LYS A 1 123 ? 142.152 143.995 143.339 1.00 40.36 123 LYS A N 1
ATOM 811 C CA . LYS A 1 123 ? 141.612 145.156 142.641 1.00 34.45 123 LYS A CA 1
ATOM 812 C C . LYS A 1 123 ? 140.326 144.784 141.922 1.00 44.16 123 LYS A C 1
ATOM 813 O O . LYS A 1 123 ? 140.247 143.695 141.338 1.00 50.43 123 LYS A O 1
ATOM 819 N N . PRO A 1 124 ? 139.303 145.642 141.941 1.00 38.74 124 PRO A N 1
ATOM 820 C CA . PRO A 1 124 ? 138.031 145.268 141.298 1.00 39.48 124 PRO A CA 1
ATOM 821 C C . PRO A 1 124 ? 138.074 145.304 139.779 1.00 38.16 124 PRO A C 1
ATOM 822 O O . PRO A 1 124 ? 137.457 144.451 139.124 1.00 45.63 124 PRO A O 1
ATOM 826 N N . TYR A 1 125 ? 138.773 146.278 139.193 1.00 28.67 125 TYR A N 1
ATOM 827 C CA . TYR A 1 125 ? 138.780 146.373 137.739 1.00 31.85 125 TYR A CA 1
ATOM 828 C C . TYR A 1 125 ? 139.490 145.186 137.104 1.00 40.59 125 TYR A C 1
ATOM 829 O O . T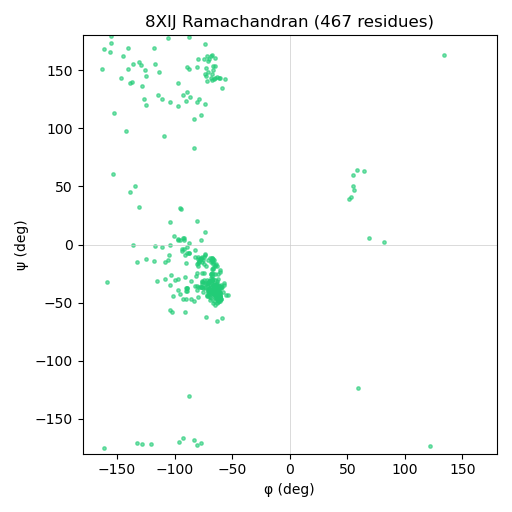YR A 1 125 ? 139.132 144.782 135.995 1.00 52.24 125 TYR A O 1
ATOM 838 N N . ILE A 1 126 ? 140.476 144.603 137.787 1.00 33.39 126 ILE A N 1
ATOM 839 C CA . ILE A 1 126 ? 141.072 143.373 137.279 1.00 29.89 126 ILE A CA 1
ATOM 840 C C . ILE A 1 126 ? 140.047 142.247 137.273 1.00 33.30 126 ILE A C 1
ATOM 841 O O . ILE A 1 126 ? 139.995 141.451 136.328 1.00 37.78 126 ILE A O 1
ATOM 846 N N . THR A 1 127 ? 139.209 142.165 138.309 1.00 36.26 127 THR A N 1
ATOM 847 C CA . THR A 1 127 ? 138.155 141.156 138.328 1.00 34.27 127 THR A CA 1
ATOM 848 C C . THR A 1 127 ? 137.181 141.349 137.173 1.00 33.36 127 THR A C 1
ATOM 849 O O . THR A 1 127 ? 136.800 140.379 136.508 1.00 42.65 127 THR A O 1
ATOM 853 N N . ALA A 1 128 ? 136.775 142.593 136.910 1.00 28.19 128 ALA A N 1
ATOM 854 C CA . ALA A 1 128 ? 135.867 142.847 135.794 1.00 28.95 128 ALA A CA 1
ATOM 855 C C . ALA A 1 128 ? 136.523 142.512 134.458 1.00 27.57 128 ALA A C 1
ATOM 856 O O . ALA A 1 128 ? 135.893 141.921 133.570 1.00 35.80 128 ALA A O 1
ATOM 858 N N . TYR A 1 129 ? 137.795 142.885 134.301 1.00 31.26 129 TYR A N 1
ATOM 859 C CA . TYR A 1 129 ? 138.518 142.638 133.059 1.00 27.42 129 TYR A CA 1
ATOM 860 C C . TYR A 1 129 ? 138.669 141.145 132.798 1.00 24.38 129 TYR A C 1
ATOM 861 O O . TYR A 1 129 ? 138.600 140.695 131.650 1.00 32.39 129 TYR A O 1
ATOM 870 N N . ARG A 1 130 ? 138.878 140.357 133.854 1.00 40.05 130 ARG A N 1
ATOM 871 C CA . ARG A 1 130 ? 138.985 138.913 133.675 1.00 40.18 130 ARG A CA 1
ATOM 872 C C . ARG A 1 130 ? 137.622 138.275 133.427 1.00 40.50 130 ARG A C 1
ATOM 873 O O . ARG A 1 130 ? 137.513 137.325 132.645 1.00 40.68 130 ARG A O 1
ATOM 881 N N . GLY A 1 131 ? 136.57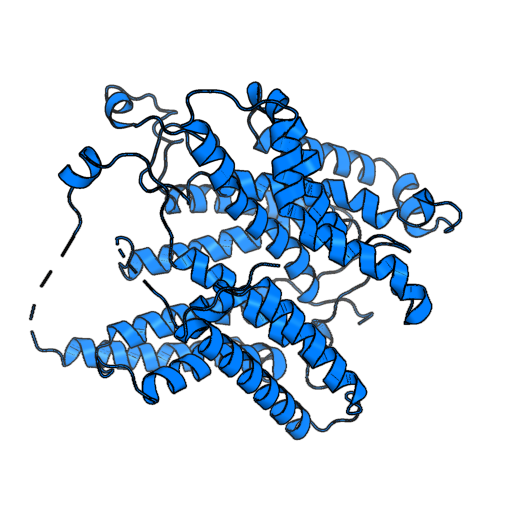3 138.765 134.092 1.00 31.32 131 GLY A N 1
ATOM 882 C CA . GLY A 1 131 ? 135.256 138.173 133.911 1.00 23.33 131 GLY A CA 1
ATOM 883 C C . GLY A 1 131 ? 134.668 138.418 132.533 1.00 36.28 131 GLY A C 1
ATOM 884 O O . GLY A 1 131 ? 134.077 137.513 131.929 1.00 41.83 131 GLY A O 1
ATOM 885 N N . GLY A 1 132 ? 134.806 139.644 132.020 1.00 37.49 132 GLY A N 1
ATOM 886 C CA . GLY A 1 132 ? 134.235 139.958 130.721 1.00 28.11 132 GLY A CA 1
ATOM 887 C C . GLY A 1 132 ? 134.831 139.146 129.591 1.00 27.04 132 GLY A C 1
ATOM 888 O O . GLY A 1 132 ? 134.108 138.689 128.699 1.00 28.29 132 GLY A O 1
ATOM 889 N N . MET A 1 133 ? 136.151 138.952 129.609 1.00 33.61 133 MET A N 1
ATOM 890 C CA . MET A 1 133 ? 136.799 138.155 128.576 1.00 37.98 133 MET A CA 1
ATOM 891 C C . MET A 1 133 ? 136.318 136.713 128.595 1.00 38.60 133 MET A C 1
ATOM 892 O O . MET A 1 133 ? 136.079 136.127 127.533 1.00 49.73 133 MET A O 1
ATOM 897 N N . LEU A 1 134 ? 136.163 136.127 129.784 1.00 35.41 134 LEU A N 1
ATOM 898 C CA . LEU A 1 134 ? 135.662 134.761 129.872 1.00 33.85 134 LEU A CA 1
ATOM 899 C C . LEU A 1 134 ? 134.231 134.659 129.363 1.00 40.44 134 LEU A C 1
ATOM 900 O O . LEU A 1 134 ? 133.887 133.703 128.657 1.00 47.82 134 LEU A O 1
ATOM 905 N N . ILE A 1 135 ? 133.381 135.632 129.700 1.00 38.96 135 ILE A N 1
ATOM 906 C CA . ILE A 1 135 ? 132.000 135.599 129.215 1.00 31.75 135 ILE A CA 1
ATOM 907 C C . ILE A 1 135 ? 131.969 135.678 127.692 1.00 32.46 135 ILE A C 1
ATOM 908 O O . ILE A 1 135 ? 131.249 134.922 127.021 1.00 42.53 135 ILE A O 1
ATOM 913 N N . LEU A 1 136 ? 132.753 136.597 127.123 1.00 38.29 136 LEU A N 1
ATOM 914 C CA . LEU A 1 136 ? 132.766 136.756 125.672 1.00 39.47 136 LEU A CA 1
ATOM 915 C C . LEU A 1 136 ? 133.301 135.512 124.976 1.00 41.88 136 LEU A C 1
ATOM 916 O O . LEU A 1 136 ? 132.764 135.103 123.939 1.00 40.92 136 LEU A O 1
ATOM 921 N N . THR A 1 137 ? 134.350 134.896 125.527 1.00 42.15 137 THR A N 1
ATOM 922 C CA . THR A 1 137 ? 134.871 133.658 124.959 1.00 37.26 137 THR A CA 1
ATOM 923 C C . THR A 1 137 ? 133.830 132.548 125.011 1.00 40.91 137 THR A C 1
ATOM 924 O O . THR A 1 137 ? 133.644 131.811 124.036 1.00 38.91 137 THR A O 1
ATOM 928 N N . ALA A 1 138 ? 133.131 132.421 126.142 1.00 44.64 138 ALA A N 1
ATOM 929 C CA . ALA A 1 138 ? 132.113 131.387 126.276 1.00 39.78 138 ALA A CA 1
ATOM 930 C C . ALA A 1 138 ? 130.977 131.566 125.284 1.00 39.58 138 ALA A C 1
ATOM 931 O O . ALA A 1 138 ? 130.464 130.570 124.765 1.00 42.62 138 ALA A O 1
ATOM 933 N N . ILE A 1 139 ? 130.560 132.803 125.018 1.00 37.65 139 ILE A N 1
ATOM 934 C CA . ILE A 1 139 ? 129.525 133.019 124.009 1.00 37.70 139 ILE A CA 1
ATOM 935 C C . ILE A 1 139 ? 130.052 132.709 122.611 1.00 42.39 139 ILE A C 1
ATOM 936 O O . ILE A 1 139 ? 129.413 131.985 121.834 1.00 39.32 139 ILE A O 1
ATOM 941 N N . ALA A 1 140 ? 131.236 133.231 122.274 1.00 49.26 140 ALA A N 1
ATOM 942 C CA . ALA A 1 140 ? 131.708 133.158 120.895 1.00 32.07 140 ALA A CA 1
ATOM 943 C C . ALA A 1 140 ? 132.212 131.770 120.526 1.00 37.90 140 ALA A C 1
ATOM 944 O O . ALA A 1 140 ? 132.401 131.482 119.340 1.00 40.48 140 ALA A O 1
ATOM 946 N N . ILE A 1 141 ? 132.458 130.904 121.513 1.00 53.93 141 ILE A N 1
ATOM 947 C CA . ILE A 1 141 ? 132.822 129.527 121.190 1.00 51.24 141 ILE A CA 1
ATOM 948 C C . ILE A 1 141 ? 131.680 128.821 120.472 1.00 48.10 141 ILE A C 1
ATOM 949 O O . ILE A 1 141 ? 131.901 128.116 119.480 1.00 45.71 141 ILE A O 1
ATOM 954 N N . LEU A 1 142 ? 130.449 129.003 120.945 1.00 51.48 142 LEU A N 1
ATOM 955 C CA . LEU A 1 142 ? 129.294 128.352 120.341 1.00 50.02 142 LEU A CA 1
ATOM 956 C C . LEU A 1 142 ? 128.647 129.194 119.250 1.00 58.81 142 LEU A C 1
ATOM 957 O O . LEU A 1 142 ? 128.047 128.641 118.323 1.00 67.82 142 LEU A O 1
ATOM 962 N N . ALA A 1 143 ? 128.761 130.524 119.324 1.00 54.60 143 ALA A N 1
ATOM 963 C CA . ALA A 1 143 ? 128.043 131.363 118.369 1.00 45.55 143 ALA A CA 1
ATOM 964 C C . ALA A 1 143 ? 128.527 131.161 116.937 1.00 47.26 143 ALA A C 1
ATOM 965 O O . ALA A 1 143 ? 127.821 131.528 115.994 1.00 51.49 143 ALA A O 1
ATOM 967 N N . VAL A 1 144 ? 129.709 130.569 116.750 1.00 54.12 144 VAL A N 1
ATOM 968 C CA . VAL A 1 144 ? 130.313 130.509 115.422 1.00 51.58 144 VAL A CA 1
ATOM 969 C C . VAL A 1 144 ? 129.681 129.445 114.535 1.00 59.10 144 VAL A C 1
ATOM 970 O O . VAL A 1 144 ? 129.918 129.434 113.324 1.00 66.03 144 VAL A O 1
ATOM 974 N N . ASP A 1 145 ? 128.876 128.549 115.098 1.00 67.79 145 ASP A N 1
ATOM 975 C CA . ASP A 1 145 ? 128.328 127.445 114.319 1.00 70.30 145 ASP A CA 1
ATOM 976 C C . ASP A 1 145 ? 126.971 127.753 113.700 1.00 73.97 145 ASP A C 1
ATOM 977 O O . ASP A 1 145 ? 126.370 126.858 113.099 1.00 79.05 145 ASP A O 1
ATOM 982 N N . PHE A 1 146 ? 126.477 128.976 113.821 1.00 67.66 146 PHE A N 1
ATOM 983 C CA . PHE A 1 146 ? 125.155 129.344 113.343 1.00 66.11 146 PHE A CA 1
ATOM 984 C C . PHE A 1 146 ? 125.249 130.398 112.244 1.00 71.57 146 PHE A C 1
ATOM 985 O O . PHE A 1 146 ? 126.232 131.141 112.167 1.00 74.79 146 PHE A O 1
ATOM 993 N N . PRO A 1 147 ? 124.244 130.490 111.365 1.00 73.73 147 PRO A N 1
ATOM 994 C CA . PRO A 1 147 ? 124.369 131.417 110.231 1.00 71.42 147 PRO A CA 1
ATOM 995 C C . PRO A 1 147 ? 124.090 132.863 110.593 1.00 71.78 147 PRO A C 1
ATOM 996 O O . PRO A 1 147 ? 124.353 133.753 109.775 1.00 72.99 147 PRO A O 1
ATOM 1000 N N . ILE A 1 148 ? 123.564 133.132 111.786 1.00 68.80 148 ILE A N 1
ATOM 1001 C CA . ILE A 1 148 ? 123.329 134.508 112.207 1.00 67.80 148 ILE A CA 1
ATOM 1002 C C . ILE A 1 148 ? 124.603 135.198 112.680 1.00 68.57 148 ILE A C 1
ATOM 1003 O O . ILE A 1 148 ? 124.622 136.431 112.794 1.00 70.26 148 ILE A O 1
ATOM 1008 N N . PHE A 1 149 ? 125.659 134.446 112.952 1.00 59.55 149 PHE A N 1
ATOM 1009 C CA . PHE A 1 149 ? 126.945 135.022 113.327 1.00 55.32 149 PHE A CA 1
ATOM 1010 C C . PHE A 1 149 ? 127.682 135.468 112.071 1.00 58.60 149 PHE A C 1
ATOM 1011 O O . PHE A 1 149 ? 127.912 134.644 111.177 1.00 60.50 149 PHE A O 1
ATOM 1019 N N . PRO A 1 150 ? 128.060 136.739 111.952 1.00 57.11 150 PRO A N 1
ATOM 1020 C CA . PRO A 1 150 ? 128.677 137.216 110.706 1.00 55.36 150 PRO A CA 1
ATOM 1021 C C . PRO A 1 150 ? 129.973 136.479 110.400 1.00 57.62 150 PRO A C 1
ATOM 1022 O O . PRO A 1 150 ? 130.743 136.139 111.299 1.00 62.57 150 PRO A O 1
ATOM 1026 N N . ARG A 1 151 ? 130.210 136.236 109.110 1.00 58.20 151 ARG A N 1
ATOM 1027 C CA . ARG A 1 151 ? 131.407 135.524 108.682 1.00 56.37 151 ARG A CA 1
ATOM 1028 C C . ARG A 1 151 ? 132.656 136.392 108.713 1.00 56.84 151 ARG A C 1
ATOM 1029 O O . ARG A 1 151 ? 133.760 135.858 108.566 1.00 58.77 151 ARG A O 1
ATOM 1037 N N . ARG A 1 152 ? 132.514 137.708 108.888 1.00 57.27 152 ARG A N 1
ATOM 1038 C CA . ARG A 1 152 ? 133.685 138.575 108.948 1.00 59.40 152 ARG A CA 1
ATOM 1039 C C . ARG A 1 152 ? 134.510 138.319 110.201 1.00 62.91 152 ARG A C 1
ATOM 1040 O O . ARG A 1 152 ? 135.713 138.600 110.220 1.00 65.34 152 ARG A O 1
ATOM 1048 N N . PHE A 1 153 ? 133.886 137.794 111.253 1.00 53.23 153 PHE A N 1
ATOM 1049 C CA . PHE A 1 153 ? 134.560 137.619 112.531 1.00 48.19 153 PHE A CA 1
ATOM 1050 C C . PHE A 1 153 ? 135.267 136.278 112.659 1.00 52.94 153 PHE A C 1
ATOM 1051 O O . PHE A 1 153 ? 135.986 136.062 113.639 1.00 52.90 153 PHE A O 1
ATOM 1059 N N . ALA A 1 154 ? 135.085 135.374 111.701 1.00 62.84 154 ALA A N 1
ATOM 1060 C CA . ALA A 1 154 ? 135.751 134.082 111.771 1.00 62.92 154 ALA A CA 1
ATOM 1061 C C . ALA A 1 154 ? 137.246 134.240 111.520 1.00 67.69 154 ALA A C 1
ATOM 1062 O O . ALA A 1 154 ? 137.697 135.212 110.909 1.00 75.49 154 ALA A O 1
ATOM 1064 N N . LYS A 1 155 ? 138.019 133.268 111.997 1.00 74.77 155 LYS A N 1
ATOM 1065 C CA . LYS A 1 155 ? 139.467 133.352 111.913 1.00 74.94 155 LYS A CA 1
ATOM 1066 C C . LYS A 1 155 ? 139.930 133.237 110.461 1.00 78.49 155 LYS A C 1
ATOM 1067 O O . LYS A 1 155 ? 139.202 132.779 109.576 1.00 79.47 155 LYS A O 1
ATOM 1073 N N . VAL A 1 156 ? 141.167 133.666 110.222 1.00 74.21 156 VAL A N 1
ATOM 1074 C CA . VAL A 1 156 ? 141.741 133.719 108.885 1.00 73.61 156 VAL A CA 1
ATOM 1075 C C . VAL A 1 156 ? 143.057 132.955 108.880 1.00 75.92 156 VAL A C 1
ATOM 1076 O O . VAL A 1 156 ? 143.751 132.865 109.899 1.00 77.07 156 VAL A O 1
ATOM 1080 N N . GLU A 1 157 ? 143.393 132.388 107.723 1.00 74.24 157 GLU A N 1
ATOM 1081 C CA . GLU A 1 157 ? 144.625 131.631 107.538 1.00 72.46 157 GLU A CA 1
ATOM 1082 C C . GLU A 1 157 ? 145.740 132.575 107.100 1.00 78.76 157 GLU A C 1
ATOM 1083 O O . GLU A 1 157 ? 145.554 133.369 106.172 1.00 83.35 157 GLU A O 1
ATOM 1089 N N . THR A 1 158 ? 146.890 132.479 107.764 1.00 64.45 158 THR A N 1
ATOM 1090 C CA . THR A 1 158 ? 148.087 133.287 107.470 1.00 55.34 158 THR A CA 1
ATOM 1091 C C . THR A 1 158 ? 147.717 134.760 107.635 1.00 60.36 158 THR A C 1
ATOM 1092 O O . THR A 1 158 ? 147.259 135.149 108.720 1.00 63.95 158 THR A O 1
ATOM 1096 N N . TRP A 1 159 ? 147.895 135.600 106.618 1.00 50.91 159 TRP A N 1
ATOM 1097 C CA . TRP A 1 159 ? 147.767 137.040 106.793 1.00 51.95 159 TRP A CA 1
ATOM 1098 C C . TRP A 1 159 ? 146.311 137.455 106.963 1.00 53.48 159 TRP A C 1
ATOM 1099 O O . TRP A 1 159 ? 145.407 136.874 106.358 1.00 59.70 159 TRP A O 1
ATOM 1110 N N . GLY A 1 160 ? 146.091 138.471 107.788 1.00 51.94 160 GLY A N 1
ATOM 1111 C CA . GLY A 1 160 ? 144.768 139.007 108.038 1.00 53.99 160 GLY A CA 1
ATOM 1112 C C . GLY A 1 160 ? 144.512 139.221 109.517 1.00 61.15 160 GLY A C 1
ATOM 1113 O O . GLY A 1 160 ? 145.202 138.694 110.386 1.00 67.90 160 GLY A O 1
ATOM 1114 N N . THR A 1 161 ? 143.482 140.022 109.784 1.00 56.47 161 THR A N 1
ATOM 1115 C CA . THR A 1 161 ? 143.046 140.337 111.137 1.00 46.62 161 THR A CA 1
ATOM 1116 C C . THR A 1 161 ? 141.570 140.002 111.288 1.00 56.09 161 THR A C 1
ATOM 1117 O O . THR A 1 161 ? 140.790 140.167 110.347 1.00 65.82 161 THR A O 1
ATOM 1121 N N . SER A 1 162 ? 141.187 139.543 112.476 1.00 55.55 162 SER A N 1
ATOM 1122 C CA . SER A 1 162 ? 139.802 139.187 112.741 1.00 50.67 162 SER A CA 1
ATOM 1123 C C . SER A 1 162 ? 139.537 139.294 114.236 1.00 53.23 162 SER A C 1
ATOM 1124 O O . SER A 1 162 ? 140.422 139.634 115.023 1.00 57.48 162 SER A O 1
ATOM 1127 N N . LEU A 1 163 ? 138.292 139.004 114.620 1.00 44.20 163 LEU A N 1
ATOM 1128 C CA . LEU A 1 163 ? 137.910 139.107 116.025 1.00 39.52 163 LEU A CA 1
ATOM 1129 C C . LEU A 1 163 ? 138.434 137.929 116.835 1.00 41.99 163 LEU A C 1
ATOM 1130 O O . LEU A 1 163 ? 138.754 138.076 118.019 1.00 51.02 163 LEU A O 1
ATOM 1135 N N . MET A 1 164 ? 138.526 136.753 116.219 1.00 47.01 164 MET A N 1
ATOM 1136 C CA . MET A 1 164 ? 138.913 135.552 116.947 1.00 44.72 164 MET A CA 1
ATOM 1137 C C . MET A 1 164 ? 140.419 135.347 117.018 1.00 50.85 164 MET A C 1
ATOM 1138 O O . MET A 1 164 ? 140.861 134.344 117.586 1.00 54.71 164 MET A O 1
ATOM 1143 N N . ASP A 1 165 ? 141.213 136.258 116.458 1.00 55.33 165 ASP A N 1
ATOM 1144 C CA . ASP A 1 165 ? 142.662 136.160 116.566 1.00 50.23 165 ASP A CA 1
ATOM 1145 C C . ASP A 1 165 ? 143.211 136.933 117.755 1.00 53.62 165 ASP A C 1
ATOM 1146 O O . ASP A 1 165 ? 144.433 137.025 117.907 1.00 60.17 165 ASP A O 1
ATOM 1151 N N . LEU A 1 166 ? 142.341 137.489 118.594 1.00 33.49 166 LEU A N 1
ATOM 1152 C CA . LEU A 1 166 ? 142.786 138.337 119.689 1.00 35.82 166 LEU A CA 1
ATOM 1153 C C . LEU A 1 166 ? 142.757 137.630 121.036 1.00 44.87 166 LEU A C 1
ATOM 1154 O O . LEU A 1 166 ? 143.518 138.011 121.934 1.00 53.31 166 LEU A O 1
ATOM 1159 N N . GLY A 1 167 ? 141.900 136.621 121.200 1.00 36.30 167 GLY A N 1
ATOM 1160 C CA . GLY A 1 167 ? 141.813 135.942 122.483 1.00 38.11 167 GLY A CA 1
ATOM 1161 C C . GLY A 1 167 ? 143.083 135.192 122.834 1.00 48.23 167 GLY A C 1
ATOM 1162 O O . GLY A 1 167 ? 143.487 135.137 124.001 1.00 52.51 167 GLY A O 1
ATOM 1163 N N . VAL A 1 168 ? 143.736 134.612 121.825 1.00 40.45 168 VAL A N 1
ATOM 1164 C CA . VAL A 1 168 ? 144.947 133.833 122.060 1.00 38.90 168 VAL A CA 1
ATOM 1165 C C . VAL A 1 168 ? 146.058 134.707 122.628 1.00 39.40 168 VAL A C 1
ATOM 1166 O O . VAL A 1 168 ? 146.841 134.255 123.470 1.00 44.36 168 VAL A O 1
ATOM 1170 N N . GLY A 1 169 ? 146.152 135.960 122.183 1.00 29.45 169 GLY A N 1
ATOM 1171 C CA . GLY A 1 169 ? 147.122 136.867 122.772 1.00 33.86 169 GLY A CA 1
ATOM 1172 C C . GLY A 1 169 ? 146.658 137.479 124.079 1.00 36.88 169 GLY A C 1
ATOM 1173 O O . GLY A 1 169 ? 147.464 137.685 124.995 1.00 46.83 169 GLY A O 1
ATOM 1174 N N . SER A 1 170 ? 145.360 137.771 124.194 1.00 9.59 170 SER A N 1
ATOM 1175 C CA . SER A 1 170 ? 144.848 138.394 125.406 1.00 21.25 170 SER A CA 1
ATOM 1176 C C . SER A 1 170 ? 144.969 137.488 126.622 1.00 31.24 170 SER A C 1
ATOM 1177 O O . SER A 1 170 ? 145.281 137.971 127.717 1.00 30.16 170 SER A O 1
ATOM 1180 N N . PHE A 1 171 ? 144.717 136.186 126.466 1.00 35.08 171 PHE A N 1
ATOM 1181 C CA . PHE A 1 171 ? 144.842 135.282 127.607 1.00 36.37 171 PHE A CA 1
ATOM 1182 C C . PHE A 1 171 ? 146.283 135.207 128.098 1.00 35.82 171 PHE A C 1
ATOM 1183 O O . PHE A 1 171 ? 146.533 135.191 129.312 1.00 39.89 171 PHE A O 1
ATOM 1191 N N . VAL A 1 172 ? 147.244 135.171 127.173 1.00 27.34 172 VAL A N 1
ATOM 1192 C CA . VAL A 1 172 ? 148.651 135.172 127.558 1.00 26.51 172 VAL A CA 1
ATOM 1193 C C . VAL A 1 172 ? 149.010 136.469 128.273 1.00 34.87 172 VAL A C 1
ATOM 1194 O O . VAL A 1 172 ? 149.736 136.460 129.274 1.00 36.57 172 VAL A O 1
ATOM 1198 N N . PHE A 1 173 ? 148.508 137.602 127.778 1.00 26.75 173 PHE A N 1
ATOM 1199 C CA . PHE A 1 173 ? 148.789 138.876 128.437 1.00 23.23 173 PHE A CA 1
ATOM 1200 C C . PHE A 1 173 ? 148.226 138.900 129.856 1.00 25.22 173 PHE A C 1
ATOM 1201 O O . PHE A 1 173 ? 148.887 139.368 130.791 1.00 30.05 173 PHE A O 1
ATOM 1209 N N . SER A 1 174 ? 147.001 138.397 130.036 1.00 30.21 174 SER A N 1
ATOM 1210 C CA . SER A 1 174 ? 146.396 138.379 131.367 1.00 29.46 174 SER A CA 1
ATOM 1211 C C . SER A 1 174 ? 147.170 137.478 132.322 1.00 30.00 174 SER A C 1
ATOM 1212 O O . SER A 1 174 ? 147.396 137.839 133.486 1.00 31.98 174 SER A O 1
ATOM 1215 N N . ASN A 1 175 ? 147.575 136.294 131.854 1.00 31.93 175 ASN A N 1
ATOM 1216 C CA . ASN A 1 175 ? 148.381 135.419 132.698 1.00 29.29 175 ASN A CA 1
ATOM 1217 C C . ASN A 1 175 ? 149.702 136.073 133.068 1.00 27.48 175 ASN A C 1
ATOM 1218 O O . ASN A 1 175 ? 150.159 135.949 134.210 1.00 36.05 175 ASN A O 1
ATOM 1223 N N . GLY A 1 176 ? 150.330 136.769 132.119 1.00 22.92 176 GLY A N 1
ATOM 1224 C CA . GLY A 1 176 ? 151.562 137.475 132.431 1.00 30.08 176 GLY A CA 1
ATOM 1225 C C . GLY A 1 176 ? 151.365 138.555 133.473 1.00 24.99 176 GLY A C 1
ATOM 1226 O O . GLY A 1 176 ? 152.206 138.748 134.351 1.00 32.57 176 GLY A O 1
ATOM 1227 N N . ILE A 1 177 ? 150.246 139.280 133.387 1.00 32.19 177 ILE A N 1
ATOM 1228 C CA . ILE A 1 177 ? 149.945 140.311 134.382 1.00 19.93 177 ILE A CA 1
ATOM 1229 C C . ILE A 1 177 ? 149.819 139.687 135.764 1.00 20.85 177 ILE A C 1
ATOM 1230 O O . ILE A 1 177 ? 150.406 140.164 136.742 1.00 22.98 177 ILE A O 1
ATOM 1235 N N . VAL A 1 178 ? 149.047 138.604 135.861 1.00 33.13 178 VAL A N 1
ATOM 1236 C CA . VAL A 1 178 ? 148.768 138.023 137.172 1.00 25.86 178 VAL A CA 1
ATOM 1237 C C . VAL A 1 178 ? 150.009 137.369 137.773 1.00 26.88 178 VAL A C 1
ATOM 1238 O O . VAL A 1 178 ? 150.240 137.467 138.984 1.00 31.28 178 VAL A O 1
ATOM 1242 N N . SER A 1 179 ? 150.842 136.721 136.956 1.00 37.51 179 SER A N 1
ATOM 1243 C CA . SER A 1 179 ? 151.920 135.897 137.495 1.00 38.99 179 SER A CA 1
ATOM 1244 C C . SER A 1 179 ? 153.076 136.695 138.089 1.00 39.21 179 SER A C 1
ATOM 1245 O O . SER A 1 179 ? 154.120 136.103 138.378 1.00 41.69 179 SER A O 1
ATOM 1248 N N . SER A 1 180 ? 152.932 138.009 138.274 1.00 37.47 180 SER A N 1
ATOM 1249 C CA . SER A 1 180 ? 154.027 138.790 138.843 1.00 31.82 180 SER A CA 1
ATOM 1250 C C . SER A 1 180 ? 153.955 138.852 140.364 1.00 37.62 180 SER A C 1
ATOM 1251 O O . SER A 1 180 ? 154.937 139.228 141.023 1.00 49.06 180 SER A O 1
ATOM 1254 N N . ARG A 1 181 ? 152.806 138.500 140.940 1.00 44.85 181 ARG A N 1
ATOM 1255 C CA . ARG A 1 181 ? 152.676 138.560 142.388 1.00 49.42 181 ARG A CA 1
ATOM 1256 C C . ARG A 1 181 ? 153.543 137.512 143.069 1.00 51.44 181 ARG A C 1
ATOM 1257 O O . ARG A 1 181 ? 153.957 137.708 144.214 1.00 60.09 181 ARG A O 1
ATOM 1265 N N . ALA A 1 182 ? 153.856 136.413 142.379 1.00 46.29 182 ALA A N 1
ATOM 1266 C CA . ALA A 1 182 ? 154.797 135.450 142.938 1.00 50.71 182 ALA A CA 1
ATOM 1267 C C . ALA A 1 182 ? 156.174 136.066 143.136 1.00 54.92 182 ALA A C 1
ATOM 1268 O O . ALA A 1 182 ? 156.783 135.892 144.196 1.00 56.11 182 ALA A O 1
ATOM 1270 N N . LEU A 1 183 ? 156.677 136.796 142.137 1.00 56.58 183 LEU A N 1
ATOM 1271 C CA . LEU A 1 183 ? 157.958 137.479 142.287 1.00 51.59 183 LEU A CA 1
ATOM 1272 C C . LEU A 1 183 ? 157.887 138.564 143.352 1.00 52.68 183 LEU A C 1
ATOM 1273 O O . LEU A 1 183 ? 158.816 138.709 144.157 1.00 63.15 183 LEU A O 1
ATOM 1278 N N . LEU A 1 184 ? 156.791 139.328 143.376 1.00 49.41 184 LEU A N 1
ATOM 1279 C CA . LEU A 1 184 ? 156.659 140.375 144.387 1.00 47.27 184 LEU A CA 1
ATOM 1280 C C . LEU A 1 184 ? 156.682 139.791 145.794 1.00 49.14 184 LEU A C 1
ATOM 1281 O O . LEU A 1 184 ? 157.311 140.354 146.697 1.00 52.43 184 LEU A O 1
ATOM 1286 N N . LYS A 1 185 ? 156.004 138.661 146.001 1.00 60.04 185 LYS A N 1
ATOM 1287 C CA . LYS A 1 185 ? 155.964 138.042 147.321 1.00 60.39 185 LYS A CA 1
ATOM 1288 C C . LYS A 1 185 ? 157.307 137.418 147.681 1.00 62.79 185 LYS A C 1
ATOM 1289 O O . LYS A 1 185 ? 157.786 137.565 148.811 1.00 64.37 185 LYS A O 1
ATOM 1295 N N . ASN A 1 186 ? 157.931 136.714 146.735 1.00 71.50 186 ASN A N 1
ATOM 1296 C CA . ASN A 1 186 ? 159.223 136.090 146.986 1.00 71.33 186 ASN A CA 1
ATOM 1297 C C . ASN A 1 186 ? 160.335 137.101 147.207 1.00 74.94 186 ASN A C 1
ATOM 1298 O O . ASN A 1 186 ? 161.361 136.740 147.792 1.00 78.47 186 ASN A O 1
ATOM 1303 N N . LEU A 1 187 ? 160.172 138.341 146.746 1.00 81.49 187 LEU A N 1
ATOM 1304 C CA . LEU A 1 187 ? 161.134 139.387 147.065 1.00 80.86 187 LEU A CA 1
ATOM 1305 C C . LEU A 1 187 ? 161.201 139.698 148.554 1.00 82.04 187 LEU A C 1
ATOM 1306 O O . LEU A 1 187 ? 162.281 140.033 149.054 1.00 82.26 187 LEU A O 1
ATOM 1311 N N . SER A 1 188 ? 160.080 139.592 149.271 1.00 87.42 188 SER A N 1
ATOM 1312 C CA . SER A 1 188 ? 160.083 139.887 150.699 1.00 89.01 188 SER A CA 1
ATOM 1313 C C . SER A 1 188 ? 160.789 138.804 151.503 1.00 88.05 188 SER A C 1
ATOM 1314 O O . SER A 1 188 ? 161.171 139.040 152.655 1.00 86.75 188 SER A O 1
ATOM 1317 N N . LEU A 1 189 ? 160.965 137.619 150.926 1.00 103.18 189 LEU A N 1
ATOM 1318 C CA . LEU A 1 189 ? 161.585 136.517 151.647 1.00 105.16 189 LEU A CA 1
ATOM 1319 C C . LEU A 1 189 ? 163.060 136.803 151.900 1.00 106.63 189 LEU A C 1
ATOM 1320 O O . LEU A 1 189 ? 163.749 137.390 151.063 1.00 105.53 189 LEU A O 1
ATOM 1325 N N . LYS A 1 190 ? 163.542 136.381 153.068 1.00 122.26 190 LYS A N 1
ATOM 1326 C CA . LYS A 1 190 ? 164.917 136.637 153.474 1.00 122.94 190 LYS A CA 1
ATOM 1327 C C . LYS A 1 190 ? 165.897 135.579 152.984 1.00 123.27 190 LYS A C 1
ATOM 1328 O O . LYS A 1 190 ? 167.108 135.758 153.152 1.00 122.43 190 LYS A O 1
ATOM 1334 N N . SER A 1 191 ? 165.416 134.490 152.388 1.00 127.56 191 SER A N 1
ATOM 1335 C CA . SER A 1 191 ? 166.284 133.448 151.863 1.00 126.74 191 SER A CA 1
ATOM 1336 C C . SER A 1 191 ? 165.907 133.159 150.418 1.00 125.97 191 SER A C 1
ATOM 1337 O O . SER A 1 191 ? 164.726 133.057 150.076 1.00 126.37 191 SER A O 1
ATOM 1340 N N . LYS A 1 192 ? 166.921 133.030 149.574 1.00 134.04 192 LYS A N 1
ATOM 1341 C CA . LYS A 1 192 ? 166.685 132.775 148.159 1.00 135.02 192 LYS A CA 1
ATOM 1342 C C . LYS A 1 192 ? 166.354 131.303 147.939 1.00 135.69 192 LYS A C 1
ATOM 1343 O O . LYS A 1 192 ? 167.129 130.432 148.348 1.00 136.17 192 LYS A O 1
ATOM 1349 N N . PRO A 1 193 ? 165.226 130.988 147.309 1.00 135.08 193 PRO A N 1
ATOM 1350 C CA . PRO A 1 193 ? 164.912 129.587 147.013 1.00 135.46 193 PRO A CA 1
ATOM 1351 C C . PRO A 1 193 ? 165.886 129.001 146.002 1.00 135.57 193 PRO A C 1
ATOM 1352 O O . PRO A 1 193 ? 166.472 129.702 145.175 1.00 135.57 193 PRO A O 1
ATOM 1356 N N . SER A 1 194 ? 166.051 127.684 146.083 1.00 137.81 194 SER A N 1
ATOM 1357 C CA . SER A 1 194 ? 166.997 126.981 145.232 1.00 138.09 194 SER A CA 1
ATOM 1358 C C . SER A 1 194 ? 166.520 126.965 143.781 1.00 138.30 194 SER A C 1
ATOM 1359 O O . SER A 1 194 ? 165.337 127.148 143.481 1.00 137.17 194 SER A O 1
ATOM 1362 N N . PHE A 1 195 ? 167.476 126.745 142.874 1.00 139.22 195 PHE A N 1
ATOM 1363 C CA . PHE A 1 195 ? 167.179 126.773 141.445 1.00 138.83 195 PHE A CA 1
ATOM 1364 C C . PHE A 1 195 ? 166.277 125.617 141.030 1.00 139.24 195 PHE A C 1
ATOM 1365 O O . PHE A 1 195 ? 165.494 125.752 140.083 1.00 138.48 195 PHE A O 1
ATOM 1373 N N . LEU A 1 196 ? 166.377 124.475 141.714 1.00 139.88 196 LEU A N 1
ATOM 1374 C CA . LEU A 1 196 ? 165.554 123.323 141.357 1.00 139.55 196 LEU A CA 1
ATOM 1375 C C . LEU A 1 196 ? 164.149 123.442 141.937 1.00 139.48 196 LEU A C 1
ATOM 1376 O O . LEU A 1 196 ? 163.230 122.736 141.507 1.00 139.25 196 LEU A O 1
ATOM 1381 N N . LYS A 1 197 ? 163.969 124.327 142.916 1.00 134.34 197 LYS A N 1
ATOM 1382 C CA . LYS A 1 197 ? 162.687 124.441 143.601 1.00 132.73 197 LYS A CA 1
ATOM 1383 C C . LYS A 1 197 ? 161.695 125.229 142.748 1.00 134.23 197 LYS A C 1
ATOM 1384 O O . LYS A 1 197 ? 160.499 124.903 142.701 1.00 134.82 197 LYS A O 1
ATOM 1390 N N . ASN A 1 198 ? 162.185 126.248 142.036 1.00 129.49 198 ASN A N 1
ATOM 1391 C CA . ASN A 1 198 ? 161.317 127.039 141.170 1.00 128.81 198 ASN A CA 1
ATOM 1392 C C . ASN A 1 198 ? 160.785 126.206 140.011 1.00 128.10 198 ASN A C 1
ATOM 1393 O O . ASN A 1 198 ? 159.643 126.395 139.573 1.00 127.69 198 ASN A O 1
ATOM 1398 N N . ALA A 1 199 ? 161.601 125.286 139.492 1.00 123.62 199 ALA A N 1
ATOM 1399 C CA . ALA A 1 199 ? 161.130 124.404 138.431 1.00 123.21 199 ALA A CA 1
ATOM 1400 C C . ALA A 1 199 ? 159.980 123.533 138.919 1.00 124.56 199 ALA A C 1
ATOM 1401 O O . ALA A 1 199 ? 158.990 123.335 138.203 1.00 126.32 199 ALA A O 1
ATOM 1403 N N . PHE A 1 200 ? 160.087 123.016 140.144 1.00 124.08 200 PHE A N 1
ATOM 1404 C CA . PHE A 1 200 ? 159.001 122.227 140.713 1.00 123.93 200 PHE A CA 1
ATOM 1405 C C . PHE A 1 200 ? 157.751 123.074 140.914 1.00 123.52 200 PHE A C 1
ATOM 1406 O O . PHE A 1 200 ? 156.632 122.602 140.680 1.00 122.80 200 PHE A O 1
ATOM 1414 N N . ASN A 1 201 ? 157.918 124.325 141.353 1.00 122.50 201 ASN A N 1
ATOM 1415 C CA . ASN A 1 201 ? 156.765 125.214 141.492 1.00 122.67 201 ASN A CA 1
ATOM 1416 C C . ASN A 1 201 ? 156.078 125.448 140.151 1.00 124.72 201 ASN A C 1
ATOM 1417 O O . ASN A 1 201 ? 154.844 125.426 140.058 1.00 125.36 201 ASN A O 1
ATOM 1422 N N . ALA A 1 202 ? 156.865 125.687 139.101 1.00 119.97 202 ALA A N 1
ATOM 1423 C CA . ALA A 1 202 ? 156.292 125.907 137.777 1.00 118.24 202 ALA A CA 1
ATOM 1424 C C . ALA A 1 202 ? 155.563 124.663 137.282 1.00 118.85 202 ALA A C 1
ATOM 1425 O O . ALA A 1 202 ? 154.478 124.756 136.691 1.00 120.43 202 ALA A O 1
ATOM 1427 N N . LEU A 1 203 ? 156.150 123.485 137.508 1.00 115.52 203 LEU A N 1
ATOM 1428 C CA . LEU A 1 203 ? 155.486 122.247 137.116 1.00 114.88 203 LEU A CA 1
ATOM 1429 C C . LEU A 1 203 ? 154.178 122.064 137.874 1.00 115.95 203 LEU A C 1
ATOM 1430 O O . LEU A 1 203 ? 153.170 121.643 137.295 1.00 115.96 203 LEU A O 1
ATOM 1435 N N . LYS A 1 204 ? 154.173 122.373 139.172 1.00 120.24 204 LYS A N 1
ATOM 1436 C CA . LYS A 1 204 ? 152.940 122.289 139.948 1.00 120.07 204 LYS A CA 1
ATOM 1437 C C . LYS A 1 204 ? 151.880 123.240 139.413 1.00 120.17 204 LYS A C 1
ATOM 1438 O O . LYS A 1 204 ? 150.701 122.876 139.335 1.00 119.17 204 LYS A O 1
ATOM 1444 N N . SER A 1 205 ? 152.277 124.456 139.041 1.00 121.48 205 SER A N 1
ATOM 1445 C CA . SER A 1 205 ? 151.339 125.411 138.465 1.00 120.61 205 SER A CA 1
ATOM 1446 C C . SER A 1 205 ? 150.778 124.955 137.123 1.00 123.28 205 SER A C 1
ATOM 1447 O O . SER A 1 205 ? 149.587 125.161 136.866 1.00 124.29 205 SER A O 1
ATOM 1450 N N . GLY A 1 206 ? 151.598 124.349 136.265 1.00 111.69 206 GLY A N 1
ATOM 1451 C CA . GLY A 1 206 ? 151.145 124.000 134.928 1.00 107.89 206 GLY A CA 1
ATOM 1452 C C . GLY A 1 206 ? 150.752 122.551 134.700 1.00 108.90 206 GLY A C 1
ATOM 1453 O O . GLY A 1 206 ? 150.496 122.149 133.558 1.00 108.52 206 GLY A O 1
ATOM 1454 N N . GLY A 1 207 ? 150.711 121.757 135.775 1.00 109.44 207 GLY A N 1
ATOM 1455 C CA . GLY A 1 207 ? 150.453 120.333 135.632 1.00 108.03 207 GLY A CA 1
ATOM 1456 C C . GLY A 1 207 ? 149.114 119.984 135.014 1.00 106.31 207 GLY A C 1
ATOM 1457 O O . GLY A 1 207 ? 149.043 119.112 134.145 1.00 109.06 207 GLY A O 1
ATOM 1458 N N . THR A 1 208 ? 148.034 120.626 135.464 1.00 95.59 208 THR A N 1
ATOM 1459 C CA . THR A 1 208 ? 146.715 120.270 134.947 1.00 95.98 208 THR A CA 1
ATOM 1460 C C . THR A 1 208 ? 146.589 120.602 133.463 1.00 98.02 208 THR A C 1
ATOM 1461 O O . THR A 1 208 ? 146.056 119.798 132.686 1.00 98.02 208 THR A O 1
ATOM 1465 N N . LEU A 1 209 ? 147.092 121.767 133.047 1.00 89.12 209 LEU A N 1
ATOM 1466 C CA . LEU A 1 209 ? 147.061 122.123 131.633 1.00 84.37 209 LEU A CA 1
ATOM 1467 C C . LEU A 1 209 ? 147.923 121.175 130.812 1.00 83.81 209 LEU A C 1
ATOM 1468 O O . LEU A 1 209 ? 147.533 120.762 129.714 1.00 84.98 209 LEU A O 1
ATOM 1473 N N . LEU A 1 210 ? 149.100 120.814 131.331 1.00 87.80 210 LEU A N 1
ATOM 1474 C CA . LEU A 1 210 ? 149.971 119.900 130.601 1.00 87.12 210 LEU A CA 1
ATOM 1475 C C . LEU A 1 210 ? 149.304 118.539 130.432 1.00 89.98 210 LEU A C 1
ATOM 1476 O O . LEU A 1 210 ? 149.362 117.937 129.353 1.00 95.25 210 LEU A O 1
ATOM 1481 N N . PHE A 1 211 ? 148.652 118.045 131.487 1.00 95.99 211 PHE A N 1
ATOM 1482 C CA . PHE A 1 211 ? 147.971 116.755 131.413 1.00 95.05 211 PHE A CA 1
ATOM 1483 C C . PHE A 1 211 ? 146.815 116.794 130.421 1.00 96.03 211 PHE A C 1
ATOM 1484 O O . PHE A 1 211 ? 146.651 115.878 129.604 1.00 98.63 211 PHE A O 1
ATOM 1492 N N . LEU A 1 212 ? 145.998 117.851 130.475 1.00 91.57 212 LEU A N 1
ATOM 1493 C CA . LEU A 1 212 ? 144.878 117.945 129.546 1.00 93.14 212 LEU A CA 1
ATOM 1494 C C . LEU A 1 212 ? 145.352 118.089 128.105 1.00 94.06 212 LEU A C 1
ATOM 1495 O O . LEU A 1 212 ? 144.699 117.578 127.188 1.00 94.19 212 LEU A O 1
ATOM 1500 N N . GLY A 1 213 ? 146.465 118.781 127.882 1.00 94.72 213 GLY A N 1
ATOM 1501 C CA . GLY A 1 213 ? 147.039 118.867 126.555 1.00 94.10 213 GLY A CA 1
ATOM 1502 C C . GLY A 1 213 ? 147.568 117.541 126.052 1.00 98.35 213 GLY A C 1
ATOM 1503 O O . GLY A 1 213 ? 147.362 117.187 124.888 1.00 100.62 213 GLY A O 1
ATOM 1504 N N . LEU A 1 214 ? 148.253 116.797 126.924 1.00 107.11 214 LEU A N 1
ATOM 1505 C CA . LEU A 1 214 ? 148.806 115.508 126.520 1.00 104.71 214 LEU A CA 1
ATOM 1506 C C . LEU A 1 214 ? 147.706 114.489 126.258 1.00 104.43 214 LEU A C 1
ATOM 1507 O O . LEU A 1 214 ? 147.880 113.572 125.448 1.00 107.22 214 LEU A O 1
ATOM 1512 N N . LEU A 1 215 ? 146.567 114.628 126.940 1.00 108.50 215 LEU A N 1
ATOM 1513 C CA . LEU A 1 215 ? 145.489 113.661 126.760 1.00 108.91 215 LEU A CA 1
ATOM 1514 C C . LEU A 1 215 ? 144.927 113.689 125.342 1.00 111.90 215 LEU A C 1
ATOM 1515 O O . LEU A 1 215 ? 144.391 112.680 124.869 1.00 113.07 215 LEU A O 1
ATOM 1520 N N . ARG A 1 216 ? 145.043 114.823 124.644 1.00 115.50 216 ARG A N 1
ATOM 1521 C CA . ARG A 1 216 ? 144.459 114.932 123.309 1.00 115.25 216 ARG A CA 1
ATOM 1522 C C . ARG A 1 216 ? 145.272 114.166 122.272 1.00 115.77 216 ARG A C 1
ATOM 1523 O O . ARG A 1 216 ? 144.720 113.685 121.275 1.00 116.78 216 ARG A O 1
ATOM 1531 N N . LEU A 1 217 ? 146.587 114.059 122.474 1.00 121.12 217 LEU A N 1
ATOM 1532 C CA . LEU A 1 217 ? 147.415 113.286 121.553 1.00 121.12 217 LEU A CA 1
ATOM 1533 C C . LEU A 1 217 ? 147.030 111.813 121.585 1.00 122.51 217 LEU A C 1
ATOM 1534 O O . LEU A 1 217 ? 146.981 111.145 120.546 1.00 122.59 217 LEU A O 1
ATOM 1539 N N . PHE A 1 218 ? 146.759 111.288 122.780 1.00 135.48 218 PHE A N 1
ATOM 1540 C CA . PHE A 1 218 ? 146.360 109.898 122.944 1.00 136.15 218 PHE A CA 1
ATOM 1541 C C . PHE A 1 218 ? 144.937 109.636 122.472 1.00 137.00 218 PHE A C 1
ATOM 1542 O O . PHE A 1 218 ? 144.532 108.471 122.400 1.00 136.62 218 PHE A O 1
ATOM 1550 N N . PHE A 1 219 ? 144.172 110.682 122.148 1.00 150.94 219 PHE A N 1
ATOM 1551 C CA . PHE A 1 219 ? 142.766 110.541 121.800 1.00 151.69 219 PHE A CA 1
ATOM 1552 C C . PHE A 1 219 ? 142.417 110.979 120.384 1.00 152.42 219 PHE A C 1
ATOM 1553 O O . PHE A 1 219 ? 141.313 110.668 119.924 1.00 152.28 219 PHE A O 1
ATOM 1561 N N . VAL A 1 220 ? 143.306 111.694 119.686 1.00 156.69 220 VAL A N 1
ATOM 1562 C CA . VAL A 1 220 ? 142.994 112.125 118.323 1.00 156.62 220 VAL A CA 1
ATOM 1563 C C . VAL A 1 220 ? 142.761 110.931 117.407 1.00 157.00 220 VAL A C 1
ATOM 1564 O O . VAL A 1 220 ? 141.911 110.989 116.509 1.00 156.87 220 VAL A O 1
ATOM 1568 N N . LYS A 1 221 ? 143.508 109.841 117.602 1.00 165.75 221 LYS A N 1
ATOM 1569 C CA . LYS A 1 221 ? 143.312 108.652 116.781 1.00 166.07 221 LYS A CA 1
ATOM 1570 C C . LYS A 1 221 ? 141.903 108.092 116.910 1.00 166.05 221 LYS A C 1
ATOM 1571 O O . LYS A 1 221 ? 141.314 107.690 115.901 1.00 164.85 221 LYS A O 1
ATOM 1577 N N . ASN A 1 222 ? 141.352 108.057 118.122 1.00 170.64 222 ASN A N 1
ATOM 1578 C CA . ASN A 1 222 ? 139.954 107.694 118.312 1.00 170.87 222 ASN A CA 1
ATOM 1579 C C . ASN A 1 222 ? 139.000 108.748 117.768 1.00 171.51 222 ASN A C 1
ATOM 1580 O O . ASN A 1 222 ? 137.927 108.400 117.263 1.00 170.99 222 ASN A O 1
ATOM 1585 N N . LEU A 1 223 ? 139.367 110.030 117.866 1.00 168.71 223 LEU A N 1
ATOM 1586 C CA . LEU A 1 223 ? 138.497 111.091 117.366 1.00 168.01 223 LEU A CA 1
ATOM 1587 C C . LEU A 1 223 ? 138.360 111.032 115.850 1.00 167.74 223 LEU A C 1
ATOM 1588 O O . LEU A 1 223 ? 137.240 111.047 115.324 1.00 167.61 223 LEU A O 1
ATOM 1593 N N . GLU A 1 224 ? 139.486 110.957 115.135 1.00 170.83 224 GLU A N 1
ATOM 1594 C CA . GLU A 1 224 ? 139.501 110.950 113.670 1.00 171.20 224 GLU A CA 1
ATOM 1595 C C . GLU A 1 224 ? 138.737 112.141 113.097 1.00 171.66 224 GLU A C 1
ATOM 1596 O O . GLU A 1 224 ? 138.002 112.013 112.115 1.00 171.05 224 GLU A O 1
ATOM 1598 N N . TYR A 1 225 ? 138.907 113.308 113.713 1.00 170.75 225 TYR A N 1
ATOM 1599 C CA . TYR A 1 225 ? 138.193 114.501 113.287 1.00 170.89 225 TYR A CA 1
ATOM 1600 C C . TYR A 1 225 ? 138.916 115.172 112.120 1.00 169.92 225 TYR A C 1
ATOM 1601 O O . TYR A 1 225 ? 139.830 114.612 111.507 1.00 168.88 225 TYR A O 1
ATOM 1603 N N . GLN A 1 226 ? 138.486 116.394 111.813 1.00 156.21 226 GLN A N 1
ATOM 1604 C CA . GLN A 1 226 ? 139.109 117.158 110.743 1.00 155.82 226 GLN A CA 1
ATOM 1605 C C . GLN A 1 226 ? 140.556 117.482 111.098 1.00 155.18 226 GLN A C 1
ATOM 1606 O O . GLN A 1 226 ? 140.932 117.549 112.271 1.00 154.73 226 GLN A O 1
ATOM 1612 N N . GLU A 1 227 ? 141.374 117.672 110.061 1.00 140.22 227 GLU A N 1
ATOM 1613 C CA . GLU A 1 227 ? 142.808 117.851 110.265 1.00 139.16 227 GLU A CA 1
ATOM 1614 C C . GLU A 1 227 ? 143.103 119.107 111.078 1.00 139.15 227 GLU A C 1
ATOM 1615 O O . GLU A 1 227 ? 143.592 119.027 112.211 1.00 137.89 227 GLU A O 1
ATOM 1621 N N . HIS A 1 228 ? 142.794 120.281 110.517 1.00 130.87 228 HIS A N 1
ATOM 1622 C CA . HIS A 1 228 ? 143.129 121.567 111.136 1.00 129.35 228 HIS A CA 1
ATOM 1623 C C . HIS A 1 228 ? 144.604 121.624 111.527 1.00 127.26 228 HIS A C 1
ATOM 1624 O O . HIS A 1 228 ? 144.967 122.149 112.581 1.00 126.80 228 HIS A O 1
ATOM 1631 N N . VAL A 1 229 ? 145.462 121.069 110.669 1.00 98.94 229 VAL A N 1
ATOM 1632 C CA . VAL A 1 229 ? 146.880 120.954 110.986 1.00 96.35 229 VAL A CA 1
ATOM 1633 C C . VAL A 1 229 ? 147.571 122.311 110.921 1.00 97.82 229 VAL A C 1
ATOM 1634 O O . VAL A 1 229 ? 148.499 122.581 111.694 1.00 99.91 229 VAL A O 1
ATOM 1638 N N . THR A 1 230 ? 147.123 123.193 110.027 1.00 87.61 230 THR A N 1
ATOM 1639 C CA . THR A 1 230 ? 147.832 124.438 109.750 1.00 86.10 230 THR A CA 1
ATOM 1640 C C . THR A 1 230 ? 147.864 125.400 110.931 1.00 86.84 230 THR A C 1
ATOM 1641 O O . THR A 1 230 ? 148.635 126.364 110.894 1.00 85.33 230 THR A O 1
ATOM 1645 N N . GLU A 1 231 ? 147.056 125.177 111.969 1.00 87.22 231 GLU A N 1
ATOM 1646 C CA . GLU A 1 231 ? 147.051 126.097 113.102 1.00 83.52 231 GLU A CA 1
ATOM 1647 C C . GLU A 1 231 ? 148.316 125.959 113.942 1.00 84.45 231 GLU A C 1
ATOM 1648 O O . GLU A 1 231 ? 149.099 126.908 114.056 1.00 84.12 231 GLU A O 1
ATOM 1654 N N . TYR A 1 232 ? 148.535 124.784 114.533 1.00 76.57 232 TYR A N 1
ATOM 1655 C CA . TYR A 1 232 ? 149.703 124.554 115.371 1.00 76.00 232 TYR A CA 1
ATOM 1656 C C . TYR A 1 232 ? 150.550 123.368 114.942 1.00 74.58 232 TYR A C 1
ATOM 1657 O O . TYR A 1 232 ? 151.671 123.229 115.441 1.00 78.02 232 TYR A O 1
ATOM 1666 N N . GLY A 1 233 ? 150.067 122.518 114.051 1.00 76.28 233 GLY A N 1
ATOM 1667 C CA . GLY A 1 233 ? 150.817 121.357 113.626 1.00 78.71 233 GLY A CA 1
ATOM 1668 C C . GLY A 1 233 ? 150.071 120.065 113.883 1.00 84.00 233 GLY A C 1
ATOM 1669 O O . GLY A 1 233 ? 148.902 120.039 114.279 1.00 84.42 233 GLY A O 1
ATOM 1670 N N . VAL A 1 234 ? 150.781 118.963 113.643 1.00 85.06 234 VAL A N 1
ATOM 1671 C CA . VAL A 1 234 ? 150.179 117.644 113.802 1.00 83.25 234 VAL A CA 1
ATOM 1672 C C . VAL A 1 234 ? 149.928 117.336 115.273 1.00 85.61 234 VAL A C 1
ATOM 1673 O O . VAL A 1 234 ? 148.871 116.807 115.636 1.00 87.65 234 VAL A O 1
ATOM 1677 N N . HIS A 1 235 ? 150.883 117.663 116.141 1.00 82.09 235 HIS A N 1
ATOM 1678 C CA . HIS A 1 235 ? 150.830 117.268 117.544 1.00 79.99 235 HIS A CA 1
ATOM 1679 C C . HIS A 1 235 ? 150.707 118.431 118.515 1.00 81.79 235 HIS A C 1
ATOM 1680 O O . HIS A 1 235 ? 150.104 118.273 119.577 1.00 83.82 235 HIS A O 1
ATOM 1687 N N . TRP A 1 236 ? 151.258 119.596 118.186 1.00 76.04 236 TRP A N 1
ATOM 1688 C CA . TRP A 1 236 ? 151.298 120.699 119.135 1.00 74.42 236 TRP A CA 1
ATOM 1689 C C . TRP A 1 236 ? 149.893 121.230 119.409 1.00 73.82 236 TRP A C 1
ATOM 1690 O O . TRP A 1 236 ? 148.943 120.977 118.664 1.00 75.02 236 TRP A O 1
ATOM 1701 N N . ASN A 1 237 ? 149.769 121.976 120.505 1.00 68.91 237 ASN A N 1
ATOM 1702 C CA . ASN A 1 237 ? 148.472 122.442 120.973 1.00 67.07 237 ASN A CA 1
ATOM 1703 C C . ASN A 1 237 ? 148.673 123.691 121.819 1.00 68.34 237 ASN A C 1
ATOM 1704 O O . ASN A 1 237 ? 149.793 124.016 122.218 1.00 70.98 237 ASN A O 1
ATOM 1709 N N . PHE A 1 238 ? 147.569 124.398 122.076 1.00 52.70 238 PHE A N 1
ATOM 1710 C CA . PHE A 1 238 ? 147.641 125.615 122.880 1.00 53.23 238 PHE A CA 1
ATOM 1711 C C . PHE A 1 238 ? 147.884 125.298 124.351 1.00 60.09 238 PHE A C 1
ATOM 1712 O O . PHE A 1 238 ? 148.563 126.057 125.054 1.00 63.47 238 PHE A O 1
ATOM 1720 N N . PHE A 1 239 ? 147.331 124.184 124.837 1.00 62.27 239 PHE A N 1
ATOM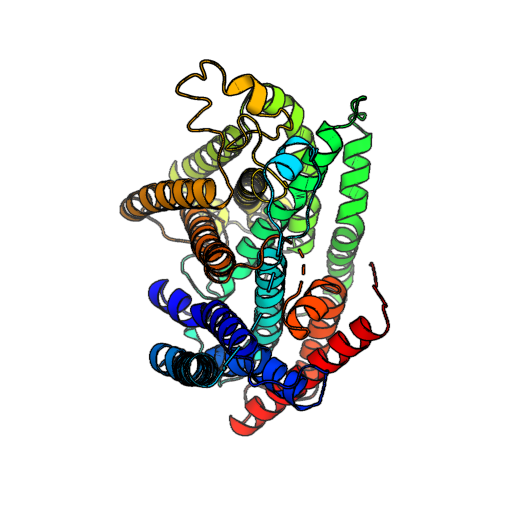 1721 C CA . PHE A 1 239 ? 147.512 123.803 126.231 1.00 54.17 239 PHE A CA 1
ATOM 1722 C C . PHE A 1 239 ? 148.952 123.426 126.544 1.00 58.34 239 PHE A C 1
ATOM 1723 O O . PHE A 1 239 ? 149.314 123.330 127.720 1.00 68.72 239 PHE A O 1
ATOM 1731 N N . ILE A 1 240 ? 149.776 123.196 125.524 1.00 60.15 240 ILE A N 1
ATOM 1732 C CA . ILE A 1 240 ? 151.196 122.957 125.753 1.00 61.50 240 ILE A CA 1
ATOM 1733 C C . ILE A 1 240 ? 151.964 124.272 125.741 1.00 66.03 240 ILE A C 1
ATOM 1734 O O . ILE A 1 240 ? 152.909 124.470 126.517 1.00 69.46 240 ILE A O 1
ATOM 1739 N N . THR A 1 241 ? 151.564 125.192 124.861 1.00 62.38 241 THR A N 1
ATOM 1740 C CA . THR A 1 241 ? 152.181 126.512 124.822 1.00 56.78 241 THR A CA 1
ATOM 1741 C C . THR A 1 241 ? 151.959 127.256 126.131 1.00 58.04 241 THR A C 1
ATOM 1742 O O . THR A 1 241 ? 152.876 127.895 126.660 1.00 65.08 241 THR A O 1
ATOM 1746 N N . LEU A 1 242 ? 150.743 127.180 126.676 1.00 55.08 242 LEU A N 1
ATOM 1747 C CA . LEU A 1 242 ? 150.483 127.830 127.957 1.00 52.43 242 LEU A CA 1
ATOM 1748 C C . LEU A 1 242 ? 151.239 127.160 129.097 1.00 55.28 242 LEU A C 1
ATOM 1749 O O . LEU A 1 242 ? 151.612 127.828 130.067 1.00 58.44 242 LEU A O 1
ATOM 1754 N N . SER A 1 243 ? 151.468 125.851 129.006 1.00 62.89 243 SER A N 1
ATOM 1755 C CA . SER A 1 243 ? 152.131 125.137 130.091 1.00 62.49 243 SER A CA 1
ATOM 1756 C C . SER A 1 243 ? 153.635 125.380 130.105 1.00 65.10 243 SER A C 1
ATOM 1757 O O . SER A 1 243 ? 154.237 125.476 131.180 1.00 71.30 243 SER A O 1
ATOM 1760 N N . LEU A 1 244 ? 154.263 125.480 128.933 1.00 64.43 244 LEU A N 1
ATOM 1761 C CA . LEU A 1 244 ? 155.721 125.503 128.883 1.00 62.36 244 LEU A CA 1
ATOM 1762 C C . LEU A 1 244 ? 156.328 126.877 129.146 1.00 64.87 244 LEU A C 1
ATOM 1763 O O . LEU A 1 244 ? 157.548 126.968 129.317 1.00 64.73 244 LEU A O 1
ATOM 1768 N N . LEU A 1 245 ? 155.527 127.941 129.174 1.00 61.03 245 LEU A N 1
ATOM 1769 C CA . LEU A 1 245 ? 156.093 129.282 129.316 1.00 54.44 245 LEU A CA 1
ATOM 1770 C C . LEU A 1 245 ? 156.788 129.512 130.656 1.00 60.87 245 LEU A C 1
ATOM 1771 O O . LEU A 1 245 ? 157.943 129.976 130.651 1.00 67.30 245 LEU A O 1
ATOM 1776 N N . PRO A 1 246 ? 156.172 129.243 131.815 1.00 69.80 246 PRO A N 1
ATOM 1777 C CA . PRO A 1 246 ? 156.888 129.486 133.080 1.00 68.62 246 PRO A CA 1
ATOM 1778 C C . PRO A 1 246 ? 158.154 128.661 133.238 1.00 73.12 246 PRO A C 1
ATOM 1779 O O . PRO A 1 246 ? 159.137 129.160 133.800 1.00 77.20 246 PRO A O 1
ATOM 1783 N N . LEU A 1 247 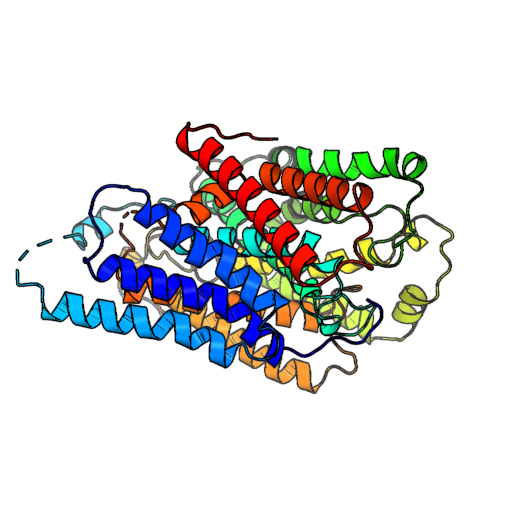? 158.168 127.419 132.751 1.00 70.99 247 LEU A N 1
ATOM 1784 C CA . LEU A 1 247 ? 159.362 126.588 132.876 1.00 68.92 247 LEU A CA 1
ATOM 1785 C C . LEU A 1 247 ? 160.537 127.208 132.132 1.00 70.20 247 LEU A C 1
ATOM 1786 O O . LEU A 1 247 ? 161.662 127.246 132.641 1.00 71.30 247 LEU A O 1
ATOM 1791 N N . VAL A 1 248 ? 160.291 127.701 130.918 1.00 68.70 248 VAL A N 1
ATOM 1792 C CA . VAL A 1 248 ? 161.360 128.322 130.146 1.00 67.16 248 VAL A CA 1
ATOM 1793 C C . VAL A 1 248 ? 161.763 129.656 130.754 1.00 70.35 248 VAL A C 1
ATOM 1794 O O . VAL A 1 248 ? 162.954 129.987 130.807 1.00 75.86 248 VAL A O 1
ATOM 1798 N N . LEU A 1 249 ? 160.796 130.441 131.230 1.00 74.38 249 LEU A N 1
ATOM 1799 C CA . LEU A 1 249 ? 161.128 131.748 131.785 1.00 75.05 249 LEU A CA 1
ATOM 1800 C C . LEU A 1 249 ? 161.741 131.674 133.178 1.00 75.14 249 LEU A C 1
ATOM 1801 O O . LEU A 1 249 ? 162.232 132.695 133.670 1.00 76.73 249 LEU A O 1
ATOM 1806 N N . THR A 1 250 ? 161.714 130.507 133.824 1.00 88.49 250 THR A N 1
ATOM 1807 C CA . THR A 1 250 ? 162.401 130.357 135.104 1.00 90.03 250 THR A CA 1
ATOM 1808 C C . THR A 1 250 ? 163.900 130.599 134.959 1.00 91.38 250 THR A C 1
ATOM 1809 O O . THR A 1 250 ? 164.515 131.262 135.802 1.00 92.56 250 THR A O 1
ATOM 1813 N N . PHE A 1 251 ? 164.498 130.089 133.880 1.00 97.29 251 PHE A N 1
ATOM 1814 C CA . PHE A 1 251 ? 165.937 130.201 133.662 1.00 97.62 251 PHE A CA 1
ATOM 1815 C C . PHE A 1 251 ? 166.385 131.634 133.402 1.00 95.96 251 PHE A C 1
ATOM 1816 O O . PHE A 1 251 ? 167.590 131.901 133.414 1.00 98.42 251 PHE A O 1
ATOM 1824 N N . ILE A 1 252 ? 165.448 132.552 133.171 1.00 95.41 252 ILE A N 1
ATOM 1825 C CA . ILE A 1 252 ? 165.789 133.894 132.717 1.00 98.80 252 ILE A CA 1
ATOM 1826 C C . ILE A 1 252 ? 166.230 134.792 133.876 1.00 100.94 252 ILE A C 1
ATOM 1827 O O . ILE A 1 252 ? 166.994 135.743 133.669 1.00 102.50 252 ILE A O 1
ATOM 1832 N N . ASP A 1 253 ? 165.801 134.488 135.102 1.00 100.00 253 ASP A N 1
ATOM 1833 C CA . ASP A 1 253 ? 166.067 135.378 136.232 1.00 99.32 253 ASP A CA 1
ATOM 1834 C C . ASP A 1 253 ? 167.543 135.709 136.450 1.00 99.59 253 ASP A C 1
ATOM 1835 O O . ASP A 1 253 ? 167.844 136.886 136.724 1.00 98.91 253 ASP A O 1
ATOM 1840 N N . PRO A 1 254 ? 168.492 134.765 136.374 1.00 98.56 254 PRO A N 1
ATOM 1841 C CA . PRO A 1 254 ? 169.903 135.155 136.530 1.00 97.39 254 PRO A CA 1
ATOM 1842 C C . PRO A 1 254 ? 170.351 136.202 135.528 1.00 97.82 254 PRO A C 1
ATOM 1843 O O . PRO A 1 254 ? 171.175 137.059 135.868 1.00 97.51 254 PRO A O 1
ATOM 1847 N N . VAL A 1 255 ? 169.839 136.157 134.299 1.00 97.04 255 VAL A N 1
ATOM 1848 C CA . VAL A 1 255 ? 170.158 137.205 133.339 1.00 95.27 255 VAL A CA 1
ATOM 1849 C C . VAL A 1 255 ? 169.505 138.524 133.742 1.00 96.47 255 VAL A C 1
ATOM 1850 O O . VAL A 1 255 ? 170.133 139.585 133.643 1.00 93.41 255 VAL A O 1
ATOM 1854 N N . THR A 1 256 ? 168.256 138.487 134.218 1.00 101.35 256 THR A N 1
ATOM 1855 C CA . THR A 1 256 ? 167.595 139.696 134.699 1.00 99.18 256 THR A CA 1
ATOM 1856 C C . THR A 1 256 ? 168.285 140.298 135.913 1.00 99.44 256 THR A C 1
ATOM 1857 O O . THR A 1 256 ? 168.029 141.463 136.235 1.00 99.77 256 THR A O 1
ATOM 1861 N N . ARG A 1 257 ? 169.137 139.533 136.597 1.00 112.52 257 ARG A N 1
ATOM 1862 C CA . ARG A 1 257 ? 169.940 140.114 137.668 1.00 113.58 257 ARG A CA 1
ATOM 1863 C C . ARG A 1 257 ? 170.845 141.227 137.151 1.00 114.35 257 ARG A C 1
ATOM 1864 O O . ARG A 1 257 ? 171.282 142.081 137.931 1.00 113.01 257 ARG A O 1
ATOM 1872 N N . MET A 1 258 ? 171.137 141.237 135.850 1.00 111.86 258 MET A N 1
ATOM 1873 C CA . MET A 1 258 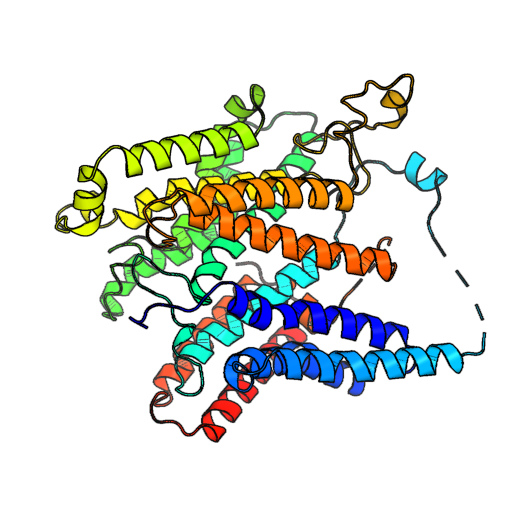? 172.013 142.239 135.255 1.00 111.11 258 MET A CA 1
ATOM 1874 C C . MET A 1 258 ? 171.283 143.244 134.375 1.00 111.07 258 MET A C 1
ATOM 1875 O O . MET A 1 258 ? 171.737 144.386 134.259 1.00 111.48 258 MET A O 1
ATOM 1880 N N . VAL A 1 259 ? 170.175 142.855 133.750 1.00 94.22 259 VAL A N 1
ATOM 1881 C CA . VAL A 1 259 ? 169.458 143.734 132.828 1.00 92.08 259 VAL A CA 1
ATOM 1882 C C . VAL A 1 259 ? 167.980 143.770 133.201 1.00 91.59 259 VAL A C 1
ATOM 1883 O O . VAL A 1 259 ? 167.476 142.821 133.818 1.00 93.25 259 VAL A O 1
ATOM 1887 N N . PRO A 1 260 ? 167.252 144.834 132.862 1.00 69.86 260 PRO A N 1
ATOM 1888 C CA . PRO A 1 260 ? 165.812 144.854 133.134 1.00 67.57 260 PRO A CA 1
ATOM 1889 C C . PRO A 1 260 ? 165.080 143.797 132.321 1.00 70.88 260 PRO A C 1
ATOM 1890 O O . PRO A 1 260 ? 165.588 143.289 131.320 1.00 81.84 260 PRO A O 1
ATOM 1894 N N . ARG A 1 261 ? 163.871 143.462 132.774 1.00 56.27 261 ARG A N 1
ATOM 1895 C CA . ARG A 1 261 ? 163.123 142.371 132.156 1.00 57.91 261 ARG A CA 1
ATOM 1896 C C . ARG A 1 261 ? 162.713 142.705 130.726 1.00 61.45 261 ARG A C 1
ATOM 1897 O O . ARG A 1 261 ? 162.756 141.840 129.845 1.00 68.14 261 ARG A O 1
ATOM 1905 N N . CYS A 1 262 ? 162.307 143.953 130.474 1.00 65.95 262 CYS A N 1
ATOM 1906 C CA . CYS A 1 262 ? 161.846 144.339 129.143 1.00 65.84 262 CYS A CA 1
ATOM 1907 C C . CYS A 1 262 ? 162.958 144.309 128.098 1.00 68.13 262 CYS A C 1
ATOM 1908 O O . CYS A 1 262 ? 162.669 144.147 126.902 1.00 70.05 262 CYS A O 1
ATOM 1911 N N . SER A 1 263 ? 164.214 144.463 128.517 1.00 62.77 263 SER A N 1
ATOM 1912 C CA . SER A 1 263 ? 165.344 144.402 127.600 1.00 58.25 263 SER A CA 1
ATOM 1913 C C . SER A 1 263 ? 165.579 143.007 127.043 1.00 59.33 263 SER A C 1
ATOM 1914 O O . SER A 1 263 ? 166.375 142.857 126.111 1.00 67.74 263 SER A O 1
ATOM 1917 N N . ILE A 1 264 ? 164.925 141.988 127.598 1.00 48.66 264 ILE A N 1
ATOM 1918 C CA . ILE A 1 264 ? 165.002 140.651 127.023 1.00 52.33 264 ILE A CA 1
ATOM 1919 C C . ILE A 1 264 ? 163.908 140.454 125.983 1.00 55.61 264 ILE A C 1
ATOM 1920 O O . ILE A 1 264 ? 164.140 139.856 124.924 1.00 61.78 264 ILE A O 1
ATOM 1925 N N . ALA A 1 265 ? 162.706 140.963 126.262 1.00 46.25 265 ALA A N 1
ATOM 1926 C CA . ALA A 1 265 ? 161.627 140.903 125.282 1.00 46.59 265 ALA A CA 1
ATOM 1927 C C . ALA A 1 265 ? 161.982 141.687 124.027 1.00 53.58 265 ALA A C 1
ATOM 1928 O O . ALA A 1 265 ? 161.718 141.232 122.905 1.00 58.82 265 ALA A O 1
ATOM 1930 N N . ILE A 1 266 ? 162.584 142.867 124.195 1.00 52.64 266 ILE A N 1
ATOM 1931 C CA . ILE A 1 266 ? 162.977 143.664 123.035 1.00 51.61 266 ILE A CA 1
ATOM 1932 C C . ILE A 1 266 ? 163.982 142.897 122.182 1.00 51.83 266 ILE A C 1
ATOM 1933 O O . ILE A 1 266 ? 163.867 142.838 120.949 1.00 59.36 266 ILE A O 1
ATOM 1938 N N . PHE A 1 267 ? 164.974 142.286 122.831 1.00 51.00 267 PHE A N 1
ATOM 1939 C CA . PHE A 1 267 ? 165.998 141.540 122.108 1.00 55.70 267 PHE A CA 1
ATOM 1940 C C . PHE A 1 267 ? 165.395 140.359 121.358 1.00 59.40 267 PHE A C 1
ATOM 1941 O O . PHE A 1 267 ? 165.728 140.114 120.192 1.00 65.26 267 PHE A O 1
ATOM 1949 N N . ILE A 1 268 ? 164.504 139.610 122.013 1.00 51.73 268 ILE A N 1
ATOM 1950 C CA . ILE A 1 268 ? 163.901 138.449 121.362 1.00 53.80 268 ILE A CA 1
ATOM 1951 C C . ILE A 1 268 ? 163.084 138.879 120.149 1.00 52.14 268 ILE A C 1
ATOM 1952 O O . ILE A 1 268 ? 163.186 138.279 119.069 1.00 50.61 268 ILE A O 1
ATOM 1957 N N . SER A 1 269 ? 162.266 139.925 120.304 1.00 57.45 269 SER A N 1
ATOM 1958 C CA . SER A 1 269 ? 161.448 140.381 119.186 1.00 57.95 269 SER A CA 1
ATOM 1959 C C . SER A 1 269 ? 162.313 140.836 118.019 1.00 60.10 269 SER A C 1
ATOM 1960 O O . SER A 1 269 ? 162.040 140.487 116.862 1.00 71.28 269 SER A O 1
ATOM 1963 N N . CYS A 1 270 ? 163.368 141.605 118.299 1.00 56.14 270 CYS A N 1
ATOM 1964 C CA . CYS A 1 270 ? 164.228 142.083 117.223 1.00 57.79 270 CYS A CA 1
ATOM 1965 C C . CYS A 1 270 ? 164.951 140.938 116.521 1.00 62.57 270 CYS A C 1
ATOM 1966 O O . CYS A 1 270 ? 165.059 140.938 115.290 1.00 71.67 270 CYS A O 1
ATOM 1969 N N . ILE A 1 271 ? 165.445 139.954 117.278 1.00 49.27 271 ILE A N 1
ATOM 1970 C CA . ILE A 1 271 ? 166.142 138.826 116.662 1.00 51.83 271 ILE A CA 1
ATOM 1971 C C . ILE A 1 271 ? 165.194 138.039 115.766 1.00 57.56 271 ILE A C 1
ATOM 1972 O O . ILE A 1 271 ? 165.534 137.682 114.630 1.00 60.28 271 ILE A O 1
ATOM 1977 N N . TYR A 1 272 ? 163.985 137.763 116.262 1.00 58.75 272 TYR A N 1
ATOM 1978 C CA . TYR A 1 272 ? 163.018 137.004 115.474 1.00 49.15 272 TYR A CA 1
ATOM 1979 C C . TYR A 1 272 ? 162.634 137.753 114.203 1.00 54.30 272 TYR A C 1
ATOM 1980 O O . TYR A 1 272 ? 162.551 137.159 113.119 1.00 58.90 272 TYR A O 1
ATOM 1989 N N . GLU A 1 273 ? 162.405 139.065 114.310 1.00 60.29 273 GLU A N 1
ATOM 1990 C CA . GLU A 1 273 ? 162.036 139.831 113.126 1.00 57.92 273 GLU A CA 1
ATOM 1991 C C . GLU A 1 273 ? 163.175 139.910 112.120 1.00 62.18 273 GLU A C 1
ATOM 1992 O O . GLU A 1 273 ? 162.930 139.849 110.910 1.00 66.88 273 GLU A O 1
ATOM 1998 N N . TRP A 1 274 ? 164.418 140.056 112.586 1.00 71.23 274 TRP A N 1
ATOM 1999 C CA . TRP A 1 274 ? 165.547 140.054 111.661 1.00 70.89 274 TRP A CA 1
ATOM 2000 C C . TRP A 1 274 ? 165.662 138.714 110.949 1.00 70.22 274 TRP A C 1
ATOM 2001 O O . TRP A 1 274 ? 165.907 138.660 109.739 1.00 73.76 274 TRP A O 1
ATOM 2012 N N . LEU A 1 275 ? 165.483 137.617 111.688 1.00 61.10 275 LEU A N 1
ATOM 2013 C CA . LEU A 1 275 ? 165.538 136.299 111.070 1.00 62.60 275 LEU A CA 1
ATOM 2014 C C . LEU A 1 275 ? 164.442 136.111 110.031 1.00 67.65 275 LEU A C 1
ATOM 2015 O O . LEU A 1 275 ? 164.694 135.505 108.984 1.00 66.63 275 LEU A O 1
ATOM 2020 N N . LEU A 1 276 ? 163.233 136.607 110.295 1.00 67.12 276 LEU A N 1
ATOM 2021 C CA . LEU A 1 276 ? 162.151 136.485 109.323 1.00 63.18 276 LEU A CA 1
ATOM 2022 C C . LEU A 1 276 ? 162.346 137.373 108.096 1.00 63.49 276 LEU A C 1
ATOM 2023 O O . LEU A 1 276 ? 162.064 136.940 106.975 1.00 64.29 276 LEU A O 1
ATOM 2028 N N . LEU A 1 277 ? 162.819 138.606 108.276 1.00 72.22 277 LEU A N 1
ATOM 2029 C CA . LEU A 1 277 ? 162.911 139.548 107.166 1.00 70.03 277 LEU A CA 1
ATOM 2030 C C . LEU A 1 277 ? 164.250 139.519 106.441 1.00 73.62 277 LEU A C 1
ATOM 2031 O O . LEU A 1 277 ? 164.409 140.230 105.442 1.00 73.63 277 LEU A O 1
ATOM 2036 N N . LYS A 1 278 ? 165.217 138.730 106.914 1.00 86.13 278 LYS A N 1
ATOM 2037 C CA . LYS A 1 278 ? 166.526 138.691 106.267 1.00 84.41 278 LYS A CA 1
ATOM 2038 C C . LYS A 1 278 ? 166.444 138.125 104.854 1.00 84.44 278 LYS A C 1
ATOM 2039 O O . LYS A 1 278 ? 167.091 138.637 103.933 1.00 83.75 278 LYS A O 1
ATOM 2045 N N . ASP A 1 279 ? 165.655 137.071 104.662 1.00 99.48 279 ASP A N 1
ATOM 2046 C CA . ASP A 1 279 ? 165.598 136.386 103.379 1.00 100.69 279 ASP A CA 1
ATOM 2047 C C . ASP A 1 279 ? 164.253 135.684 103.255 1.00 101.08 279 ASP A C 1
ATOM 2048 O O . ASP A 1 279 ? 163.462 135.651 104.201 1.00 102.32 279 ASP A O 1
ATOM 2053 N N . ASP A 1 280 ? 164.001 135.130 102.067 1.00 95.91 280 ASP A N 1
ATOM 2054 C CA . ASP A 1 280 ? 162.743 134.429 101.833 1.00 95.80 280 ASP A CA 1
ATOM 2055 C C . ASP A 1 280 ? 162.869 132.931 102.092 1.00 97.69 280 ASP A C 1
ATOM 2056 O O . ASP A 1 280 ? 161.873 132.204 102.005 1.00 100.30 280 ASP A O 1
ATOM 2061 N N . ARG A 1 281 ? 164.076 132.451 102.406 1.00 94.19 281 ARG A N 1
ATOM 2062 C CA . ARG A 1 281 ? 164.268 131.021 102.634 1.00 93.43 281 ARG A CA 1
ATOM 2063 C C . ARG A 1 281 ? 163.479 130.527 103.840 1.00 93.21 281 ARG A C 1
ATOM 2064 O O . ARG A 1 281 ? 162.870 129.451 103.782 1.00 95.01 281 ARG A O 1
ATOM 2072 N N . THR A 1 282 ? 163.483 131.287 104.936 1.00 85.44 282 THR A N 1
ATOM 2073 C CA . THR A 1 282 ? 162.754 130.870 106.128 1.00 84.68 282 THR A CA 1
ATOM 2074 C C . THR A 1 282 ? 161.258 130.791 105.853 1.00 86.94 282 THR A C 1
ATOM 2075 O O . THR A 1 282 ? 160.588 129.843 106.275 1.00 88.61 282 THR A O 1
ATOM 2079 N N . LEU A 1 283 ? 160.717 131.779 105.140 1.00 86.60 283 LEU A N 1
ATOM 2080 C CA . LEU A 1 283 ? 159.297 131.751 104.803 1.00 83.86 283 LEU A CA 1
ATOM 2081 C C . LEU A 1 283 ? 158.971 130.592 103.869 1.00 84.53 283 LEU A C 1
ATOM 2082 O O . LEU A 1 283 ? 157.927 129.945 104.015 1.00 85.32 283 LEU A O 1
ATOM 2087 N N . ASN A 1 284 ? 159.849 130.314 102.900 1.00 87.65 284 ASN A N 1
ATOM 2088 C CA . ASN A 1 284 ? 159.625 129.176 102.015 1.00 87.17 284 ASN A CA 1
ATOM 2089 C C . ASN A 1 284 ? 159.589 127.874 102.801 1.00 86.49 284 ASN A C 1
ATOM 2090 O O . ASN A 1 284 ? 158.723 127.021 102.567 1.00 89.49 284 ASN A O 1
ATOM 2095 N N . PHE A 1 285 ? 160.515 127.706 103.745 1.00 72.95 285 PHE A N 1
ATOM 2096 C CA . PHE A 1 285 ? 160.511 126.507 104.577 1.00 71.86 285 PHE A CA 1
ATOM 2097 C C . PHE A 1 285 ? 159.257 126.444 105.440 1.00 73.86 285 PHE A C 1
ATOM 2098 O O . PHE A 1 285 ? 158.687 125.369 105.652 1.00 74.06 285 PHE A O 1
ATOM 2106 N N . LEU A 1 286 ? 158.812 127.590 105.953 1.00 72.04 286 LEU A N 1
ATOM 2107 C CA . LEU A 1 286 ? 157.680 127.589 106.872 1.00 69.40 286 LEU A CA 1
ATOM 2108 C C . LEU A 1 286 ? 156.366 127.346 106.141 1.00 72.26 286 LEU A C 1
ATOM 2109 O O . LEU A 1 286 ? 155.399 126.865 106.740 1.00 75.68 286 LEU A O 1
ATOM 2114 N N . ILE A 1 287 ? 156.308 127.666 104.851 1.00 75.18 287 ILE A N 1
ATOM 2115 C CA . ILE A 1 287 ? 155.042 127.582 104.128 1.00 73.14 287 ILE A CA 1
ATOM 2116 C C . ILE A 1 287 ? 154.951 126.320 103.272 1.00 76.60 287 ILE A C 1
ATOM 2117 O O . ILE A 1 287 ? 153.918 125.646 103.270 1.00 74.93 287 ILE A O 1
ATOM 2122 N N . LEU A 1 288 ? 156.008 125.966 102.535 1.00 84.98 288 LEU A N 1
ATOM 2123 C CA . LEU A 1 288 ? 155.901 124.927 101.517 1.00 81.77 288 LEU A CA 1
ATOM 2124 C C . LEU A 1 288 ? 156.526 123.592 101.903 1.00 81.68 288 LEU A C 1
ATOM 2125 O O . LEU A 1 288 ? 156.346 122.616 101.166 1.00 81.61 288 LEU A O 1
ATOM 2130 N N . ALA A 1 289 ? 157.255 123.515 103.012 1.00 88.83 289 ALA A N 1
ATOM 2131 C CA . ALA A 1 289 ? 157.985 122.296 103.333 1.00 88.11 289 ALA A CA 1
ATOM 2132 C C . ALA A 1 289 ? 157.037 121.136 103.615 1.00 89.90 289 ALA A C 1
ATOM 2133 O O . ALA A 1 289 ? 155.974 121.301 104.218 1.00 91.57 289 ALA A O 1
ATOM 2135 N N . ASP A 1 290 ? 157.441 119.950 103.168 1.00 102.22 290 ASP A N 1
ATOM 2136 C CA . ASP A 1 290 ? 156.645 118.751 103.383 1.00 102.85 290 ASP A CA 1
ATOM 2137 C C . ASP A 1 290 ? 156.722 118.309 104.839 1.00 103.32 290 ASP A C 1
ATOM 2138 O O . ASP A 1 290 ? 157.748 118.477 105.503 1.00 103.47 290 ASP A O 1
ATOM 2143 N N . ARG A 1 291 ? 155.624 117.736 105.333 1.00 98.29 291 ARG A N 1
ATOM 2144 C CA . ARG A 1 291 ? 155.559 117.228 106.702 1.00 97.54 291 ARG A CA 1
ATOM 2145 C C . ARG A 1 291 ? 156.157 115.820 106.772 1.00 97.83 291 ARG A C 1
ATOM 2146 O O . ARG A 1 291 ? 155.463 114.804 106.737 1.00 96.30 291 ARG A O 1
ATOM 2154 N N . ASN A 1 292 ? 157.487 115.781 106.873 1.00 108.15 292 ASN A N 1
ATOM 2155 C CA . ASN A 1 292 ? 158.203 114.510 106.844 1.00 107.56 292 ASN A CA 1
ATOM 2156 C C . ASN A 1 292 ? 158.677 114.092 108.233 1.00 108.41 292 ASN A C 1
ATOM 2157 O O . ASN A 1 292 ? 158.343 112.997 108.699 1.00 108.12 292 ASN A O 1
ATOM 2162 N N . CYS A 1 293 ? 159.446 114.942 108.909 1.00 102.03 293 CYS A N 1
ATOM 2163 C CA . CYS A 1 293 ? 160.009 114.597 110.207 1.00 101.06 293 CYS A CA 1
ATOM 2164 C C . CYS A 1 293 ? 159.257 115.350 111.294 1.00 102.72 293 CYS A C 1
ATOM 2165 O O . CYS A 1 293 ? 158.347 116.136 111.020 1.00 103.39 293 CYS A O 1
ATOM 2168 N N . PHE A 1 294 ? 159.649 115.093 112.545 1.00 99.57 294 PHE A N 1
ATOM 2169 C CA . PHE A 1 294 ? 158.967 115.703 113.683 1.00 97.92 294 PHE A CA 1
ATOM 2170 C C . PHE A 1 294 ? 159.113 117.219 113.672 1.00 97.17 294 PHE A C 1
ATOM 2171 O O . PHE A 1 294 ? 158.150 117.950 113.927 1.00 97.29 294 PHE A O 1
ATOM 2179 N N . PHE A 1 295 ? 160.319 117.710 113.384 1.00 90.56 295 PHE A N 1
ATOM 2180 C CA . PHE A 1 295 ? 160.531 119.153 113.346 1.00 91.02 295 PHE A CA 1
ATOM 2181 C C . PHE A 1 295 ? 159.757 119.794 112.202 1.00 94.88 295 PHE A C 1
ATOM 2182 O O . PHE A 1 295 ? 159.276 120.926 112.329 1.00 97.27 295 PHE A O 1
ATOM 2190 N N . SER A 1 296 ? 159.628 119.091 111.078 1.00 91.61 296 SER A N 1
ATOM 2191 C CA . SER A 1 296 ? 158.881 119.620 109.946 1.00 86.88 296 SER A CA 1
ATOM 2192 C C . SER A 1 296 ? 157.376 119.482 110.118 1.00 86.44 296 SER A C 1
ATOM 2193 O O . SER A 1 296 ? 156.622 120.116 109.373 1.00 89.57 296 SER A O 1
ATOM 2196 N N . ALA A 1 297 ? 156.921 118.668 111.073 1.00 83.98 297 ALA A N 1
ATOM 2197 C CA . ALA A 1 297 ? 155.489 118.512 111.294 1.00 85.29 297 ALA A CA 1
ATOM 2198 C C . ALA A 1 297 ? 154.957 119.461 112.359 1.00 87.37 297 ALA A C 1
ATOM 2199 O O . ALA A 1 297 ? 153.743 119.506 112.578 1.00 90.00 297 ALA A O 1
ATOM 2201 N N . ASN A 1 298 ? 155.832 120.211 113.030 1.00 79.96 298 ASN A N 1
ATOM 2202 C CA . ASN A 1 298 ? 155.421 121.156 114.061 1.00 77.73 298 ASN A CA 1
ATOM 2203 C C . ASN A 1 298 ? 156.202 122.459 113.959 1.00 78.81 298 ASN A C 1
ATOM 2204 O O . ASN A 1 298 ? 156.677 122.984 114.968 1.00 83.11 298 ASN A O 1
ATOM 2209 N N . ARG A 1 299 ? 156.349 122.990 112.745 1.00 70.70 299 ARG A N 1
ATOM 2210 C CA . ARG A 1 299 ? 157.119 124.214 112.554 1.00 69.75 299 ARG A CA 1
ATOM 2211 C C . ARG A 1 299 ? 156.449 125.404 113.231 1.00 78.90 299 ARG A C 1
ATOM 2212 O O . ARG A 1 299 ? 157.096 126.166 113.959 1.00 80.89 299 ARG A O 1
ATOM 2220 N N . GLU A 1 300 ? 155.147 125.579 112.995 1.00 69.94 300 GLU A N 1
ATOM 2221 C CA . GLU A 1 300 ? 154.451 126.763 113.490 1.00 64.17 300 GLU A CA 1
ATOM 2222 C C . GLU A 1 300 ? 154.395 126.791 115.012 1.00 67.29 300 GLU A C 1
ATOM 2223 O O . GLU A 1 300 ? 154.592 127.847 115.626 1.00 73.24 300 GLU A O 1
ATOM 2229 N N . GLY A 1 301 ? 154.121 125.645 115.637 1.00 54.12 301 GLY A N 1
ATOM 2230 C CA . GLY A 1 301 ? 154.049 125.608 117.087 1.00 52.96 301 GLY A CA 1
ATOM 2231 C C . GLY A 1 301 ? 155.368 125.966 117.743 1.00 56.83 301 GLY A C 1
ATOM 2232 O O . GLY A 1 301 ? 155.397 126.648 118.769 1.00 61.88 301 GLY A O 1
ATOM 2233 N N . ILE A 1 302 ? 156.476 125.504 117.163 1.00 61.11 302 ILE A N 1
ATOM 2234 C CA . ILE A 1 302 ? 157.791 125.838 117.698 1.00 62.74 302 ILE A CA 1
ATOM 2235 C C . ILE A 1 302 ? 158.122 127.304 117.444 1.00 65.17 302 ILE A C 1
ATOM 2236 O O . ILE A 1 302 ? 158.701 127.981 118.302 1.00 65.86 302 ILE A O 1
ATOM 2241 N N . PHE A 1 303 ? 157.755 127.823 116.269 1.00 59.01 303 PHE A N 1
ATOM 2242 C CA . PHE A 1 303 ? 158.231 129.145 115.871 1.00 51.77 303 PHE A CA 1
ATOM 2243 C C . PHE A 1 303 ? 157.413 130.269 116.502 1.00 55.55 303 PHE A C 1
ATOM 2244 O O . PHE A 1 303 ? 157.925 131.379 116.683 1.00 62.54 303 PHE A O 1
ATOM 2252 N N . SER A 1 304 ? 156.144 130.019 116.837 1.00 43.49 304 SER A N 1
ATOM 2253 C CA . SER A 1 304 ? 155.353 131.056 117.498 1.00 43.25 304 SER A CA 1
ATOM 2254 C C . SER A 1 304 ? 155.742 131.254 118.959 1.00 54.12 304 SER A C 1
ATOM 2255 O O . SER A 1 304 ? 155.291 132.227 119.585 1.00 65.10 304 SER A O 1
ATOM 2258 N N . PHE A 1 305 ? 156.563 130.356 119.507 1.00 43.02 305 PHE A N 1
ATOM 2259 C CA . PHE A 1 305 ? 157.011 130.482 120.887 1.00 41.51 305 PHE A CA 1
ATOM 2260 C C . PHE A 1 305 ? 157.779 131.777 121.107 1.00 47.04 305 PHE A C 1
ATOM 2261 O O . PHE A 1 305 ? 157.667 132.393 122.173 1.00 49.41 305 PHE A O 1
ATOM 2269 N N . LEU A 1 306 ? 158.552 132.211 120.110 1.00 43.91 306 LEU A N 1
ATOM 2270 C CA . LEU A 1 306 ? 159.358 133.415 120.257 1.00 49.18 306 LEU A CA 1
ATOM 2271 C C . LEU A 1 306 ? 158.517 134.685 120.275 1.00 54.09 306 LEU A C 1
ATOM 2272 O O . LEU A 1 306 ? 159.039 135.750 120.621 1.00 65.78 306 LEU A O 1
ATOM 2277 N N . GLY A 1 307 ? 157.244 134.609 119.898 1.00 34.33 307 GLY A N 1
ATOM 2278 C CA . GLY A 1 307 ? 156.361 135.752 120.016 1.00 29.70 307 GLY A CA 1
ATOM 2279 C C . GLY A 1 307 ? 155.536 135.678 121.283 1.00 34.10 307 GLY A C 1
ATOM 2280 O O . GLY A 1 307 ? 155.297 136.691 121.962 1.00 51.28 307 GLY A O 1
ATOM 2281 N N . TYR A 1 308 ? 155.099 134.463 121.617 1.00 22.64 308 TYR A N 1
ATOM 2282 C CA . TYR A 1 308 ? 154.339 134.303 122.851 1.00 31.83 308 TYR A CA 1
ATOM 2283 C C . TYR A 1 308 ? 155.189 134.623 124.078 1.00 44.66 308 TYR A C 1
ATOM 2284 O O . TYR A 1 308 ? 154.676 135.182 125.056 1.00 48.71 308 TYR A O 1
ATOM 2293 N N . CYS A 1 309 ? 156.487 134.304 124.039 1.00 43.81 309 CYS A N 1
ATOM 2294 C CA . CYS A 1 309 ? 157.367 134.661 125.147 1.00 39.99 309 CYS A CA 1
ATOM 2295 C C . CYS A 1 309 ? 157.459 136.172 125.320 1.00 41.26 309 CYS A C 1
ATOM 2296 O O . CYS A 1 309 ? 157.455 136.676 126.449 1.00 51.07 309 CYS A O 1
ATOM 2299 N N . SER A 1 310 ? 157.554 136.910 124.213 1.00 26.31 310 SER A N 1
ATOM 2300 C CA . SER A 1 310 ? 157.613 138.366 124.299 1.00 30.00 310 SER A CA 1
ATOM 2301 C C . SER A 1 310 ? 156.332 138.939 124.890 1.00 32.60 310 SER A C 1
ATOM 2302 O O . SER A 1 310 ? 156.379 139.838 125.743 1.00 34.94 310 SER A O 1
ATOM 2305 N N . ILE A 1 311 ? 155.177 138.429 124.455 1.00 27.23 311 ILE A N 1
ATOM 2306 C CA . ILE A 1 311 ? 153.913 138.906 125.013 1.00 17.88 311 ILE A CA 1
ATOM 2307 C C . ILE A 1 311 ? 153.853 138.632 126.514 1.00 24.40 311 ILE A C 1
ATOM 2308 O O . ILE A 1 311 ? 153.459 139.498 127.308 1.00 29.82 311 ILE A O 1
ATOM 2313 N N . PHE A 1 312 ? 154.254 137.425 126.925 1.00 26.49 312 PHE A N 1
ATOM 2314 C CA . PHE A 1 312 ? 154.226 137.072 128.343 1.00 19.31 312 PHE A CA 1
ATOM 2315 C C . PHE A 1 312 ? 155.148 137.971 129.162 1.00 28.49 312 PHE A C 1
ATOM 2316 O O . PHE A 1 312 ? 154.778 138.423 130.252 1.00 37.34 312 PHE A O 1
ATOM 2324 N N . LEU A 1 313 ? 156.354 138.237 128.655 1.00 37.12 313 LEU A N 1
ATOM 2325 C CA . LEU A 1 313 ? 157.295 139.077 129.391 1.00 32.66 313 LEU A CA 1
ATOM 2326 C C . LEU A 1 313 ? 156.775 140.501 129.535 1.00 39.21 313 LEU A C 1
ATOM 2327 O O . LEU A 1 313 ? 156.927 141.122 130.596 1.00 37.01 313 LEU A O 1
ATOM 2332 N N . TRP A 1 314 ? 156.166 141.046 128.479 1.00 34.57 314 TRP A N 1
ATOM 2333 C CA . TRP A 1 314 ? 155.604 142.388 128.600 1.00 18.82 314 TRP A CA 1
ATOM 2334 C C . TRP A 1 314 ? 154.433 142.421 129.574 1.00 25.86 314 TRP A C 1
ATOM 2335 O O . TRP A 1 314 ? 154.265 143.406 130.304 1.00 36.52 314 TRP A O 1
ATOM 2346 N N . GLY A 1 315 ? 153.624 141.362 129.614 1.00 24.66 315 GLY A N 1
ATOM 2347 C CA . GLY A 1 315 ? 152.574 141.298 130.620 1.00 16.89 315 GLY A CA 1
ATOM 2348 C C . GLY A 1 315 ? 153.130 141.279 132.032 1.00 25.56 315 GLY A C 1
ATOM 2349 O O . GLY A 1 315 ? 152.618 141.958 132.930 1.00 37.27 315 GLY A O 1
ATOM 2350 N N . GLN A 1 316 ? 154.195 140.502 132.245 1.00 37.87 316 GLN A N 1
ATOM 2351 C CA . GLN A 1 316 ? 154.839 140.469 133.556 1.00 32.21 316 GLN A CA 1
ATOM 2352 C C . GLN A 1 316 ? 155.360 141.844 133.942 1.00 30.28 316 GLN A C 1
ATOM 2353 O O . GLN A 1 316 ? 155.181 142.290 135.080 1.00 32.65 316 GLN A O 1
ATOM 2359 N N . ASN A 1 317 ? 156.009 142.535 133.003 1.00 33.78 317 ASN A N 1
ATOM 2360 C CA . ASN A 1 317 ? 156.510 143.874 133.290 1.00 35.79 317 ASN A CA 1
ATOM 2361 C C . ASN A 1 317 ? 155.393 144.851 133.618 1.00 28.54 317 ASN A C 1
ATOM 2362 O O . ASN A 1 317 ? 155.562 145.691 134.507 1.00 25.26 317 ASN A O 1
ATOM 2367 N N . THR A 1 318 ? 154.264 144.773 132.914 1.00 40.26 318 THR A N 1
ATOM 2368 C CA . THR A 1 318 ? 153.116 145.604 133.252 1.00 36.68 318 THR A CA 1
ATOM 2369 C C . THR A 1 318 ? 152.515 145.302 134.617 1.00 24.03 318 THR A C 1
ATOM 2370 O O . THR A 1 318 ? 151.998 146.214 135.268 1.00 31.03 318 THR A O 1
ATOM 2374 N N . GLY A 1 319 ? 152.597 144.061 135.076 1.00 27.77 319 GLY A N 1
ATOM 2375 C CA . GLY A 1 319 ? 151.971 143.711 136.335 1.00 29.40 319 GLY A CA 1
ATOM 2376 C C . GLY A 1 319 ? 152.766 144.092 137.565 1.00 30.13 319 GLY A C 1
ATOM 2377 O O . GLY A 1 319 ? 152.517 143.529 138.633 1.00 28.68 319 GLY A O 1
ATOM 2378 N N . PHE A 1 320 ? 153.711 145.027 137.467 1.00 31.34 320 PHE A N 1
ATOM 2379 C CA . PHE A 1 320 ? 154.538 145.385 138.616 1.00 24.80 320 PHE A CA 1
ATOM 2380 C C . PHE A 1 320 ? 153.939 146.511 139.450 1.00 27.00 320 PHE A C 1
ATOM 2381 O O . PHE A 1 320 ? 154.008 146.467 140.682 1.00 34.23 320 PHE A O 1
ATOM 2389 N N . TYR A 1 321 ? 153.361 147.526 138.811 1.00 25.67 321 TYR A N 1
ATOM 2390 C CA . TYR A 1 321 ? 152.815 148.672 139.527 1.00 19.62 321 TYR A CA 1
ATOM 2391 C C . TYR A 1 321 ? 151.315 148.578 139.770 1.00 27.86 321 TYR A C 1
ATOM 2392 O O . TYR A 1 321 ? 150.731 149.535 140.288 1.00 31.61 321 TYR A O 1
ATOM 2401 N N . LEU A 1 322 ? 150.676 147.463 139.413 1.00 37.01 322 LEU A N 1
ATOM 2402 C CA . LEU A 1 322 ? 149.237 147.336 139.613 1.00 29.71 322 LEU A CA 1
ATOM 2403 C C . LEU A 1 322 ? 148.893 146.540 140.865 1.00 35.94 322 LEU A C 1
ATOM 2404 O O . LEU A 1 322 ? 147.852 146.790 141.481 1.00 45.21 322 LEU A O 1
ATOM 2409 N N . LEU A 1 323 ? 149.738 145.590 141.254 1.00 36.97 323 LEU A N 1
ATOM 2410 C CA . LEU A 1 323 ? 149.394 144.638 142.301 1.00 35.66 323 LEU A CA 1
ATOM 2411 C C . LEU A 1 323 ? 149.767 145.100 143.703 1.00 43.35 323 LEU A C 1
ATOM 2412 O O . LEU A 1 323 ? 149.482 144.381 144.665 1.00 53.92 323 LEU A O 1
ATOM 2417 N N . GLY A 1 324 ? 150.393 146.261 143.850 1.00 47.62 324 GLY A N 1
ATOM 2418 C CA . GLY A 1 324 ? 150.726 146.756 145.167 1.00 50.71 324 GLY A CA 1
ATOM 2419 C C . GLY A 1 324 ? 149.601 147.558 145.792 1.00 60.54 324 GLY A C 1
ATOM 2420 O O . GLY A 1 324 ? 148.544 147.774 145.202 1.00 61.72 324 GLY A O 1
ATOM 2421 N N . ASN A 1 325 ? 149.842 148.006 147.024 1.00 64.59 325 ASN A N 1
ATOM 2422 C CA . ASN A 1 325 ? 148.895 148.866 147.720 1.00 61.75 325 ASN A CA 1
ATOM 2423 C C . ASN A 1 325 ? 149.406 150.288 147.911 1.00 63.16 325 ASN A C 1
ATOM 2424 O O . ASN A 1 325 ? 148.675 151.120 148.456 1.00 66.66 325 ASN A O 1
ATOM 2429 N N . LYS A 1 326 ? 150.632 150.580 147.487 1.00 60.31 326 LYS A N 1
ATOM 2430 C CA . LYS A 1 326 ? 151.175 151.930 147.528 1.00 60.23 326 LYS A CA 1
ATOM 2431 C C . LYS A 1 326 ? 152.383 151.985 146.607 1.00 59.06 326 LYS A C 1
ATOM 2432 O O . LYS A 1 326 ? 153.051 150.966 146.398 1.00 63.72 326 LYS A O 1
ATOM 2438 N N . PRO A 1 327 ? 152.675 153.147 146.023 1.00 46.19 327 PRO A N 1
ATOM 2439 C CA . PRO A 1 327 ? 153.841 153.251 145.140 1.00 45.93 327 PRO A CA 1
ATOM 2440 C C . PRO A 1 327 ? 155.139 152.998 145.889 1.00 48.81 327 PRO A C 1
ATOM 2441 O O . PRO A 1 327 ? 155.298 153.376 147.050 1.00 50.96 327 PRO A O 1
ATOM 2445 N N . THR A 1 328 ? 156.076 152.353 145.200 1.00 50.88 328 THR A N 1
ATOM 2446 C CA . THR A 1 328 ? 157.376 152.017 145.756 1.00 47.42 328 THR A CA 1
ATOM 2447 C C . THR A 1 328 ? 158.466 152.665 144.915 1.00 51.03 328 THR A C 1
ATOM 2448 O O . THR A 1 328 ? 158.195 153.483 144.035 1.00 59.04 328 THR A O 1
ATOM 2452 N N . LEU A 1 329 ? 159.711 152.296 145.200 1.00 50.64 329 LEU A N 1
ATOM 2453 C CA . LEU A 1 329 ? 160.838 152.903 144.505 1.00 45.98 329 LEU A CA 1
ATOM 2454 C C . LEU A 1 329 ? 161.131 152.170 143.205 1.00 49.54 329 LEU A C 1
ATOM 2455 O O . LEU A 1 329 ? 161.320 150.951 143.195 1.00 50.84 329 LEU A O 1
ATOM 2460 N N . ASN A 1 330 ? 161.184 152.927 142.108 1.00 54.11 330 ASN A N 1
ATOM 2461 C CA . ASN A 1 330 ? 161.532 152.401 140.788 1.00 48.13 330 ASN A CA 1
ATOM 2462 C C . ASN A 1 330 ? 160.628 151.244 140.373 1.00 46.44 330 ASN A C 1
ATOM 2463 O O . ASN A 1 330 ? 161.105 150.208 139.909 1.00 48.64 330 ASN A O 1
ATOM 2468 N N . ASN A 1 331 ? 159.314 151.406 140.533 1.00 43.53 331 ASN A N 1
ATOM 2469 C CA . ASN A 1 331 ? 158.397 150.321 140.207 1.00 41.45 331 ASN A CA 1
ATOM 2470 C C . ASN A 1 331 ? 157.893 150.379 138.773 1.00 45.77 331 ASN A C 1
ATOM 2471 O O . ASN A 1 331 ? 157.048 149.558 138.403 1.00 56.69 331 ASN A O 1
ATOM 2476 N N . LEU A 1 332 ? 158.376 151.321 137.962 1.00 40.93 332 LEU A N 1
ATOM 2477 C CA . LEU A 1 332 ? 157.941 151.375 136.572 1.00 36.97 332 LEU A CA 1
ATOM 2478 C C . LEU A 1 332 ? 158.531 150.234 135.757 1.00 41.82 332 LEU A C 1
ATOM 2479 O O . LEU A 1 332 ? 157.906 149.769 134.799 1.00 46.94 332 LEU A O 1
ATOM 2484 N N . TYR A 1 333 ? 159.728 149.767 136.119 1.00 52.75 333 TYR A N 1
ATOM 2485 C CA . TYR A 1 333 ? 160.385 148.703 135.374 1.00 55.46 333 TYR A CA 1
ATOM 2486 C C . TYR A 1 333 ? 161.020 147.629 136.246 1.00 56.70 333 TYR A C 1
ATOM 2487 O O . TYR A 1 333 ? 161.605 146.691 135.698 1.00 55.62 333 TYR A O 1
ATOM 2496 N N . LYS A 1 334 ? 160.936 147.732 137.573 1.00 56.64 334 LYS A N 1
ATOM 2497 C CA . LYS A 1 334 ? 161.603 146.802 138.469 1.00 50.21 334 LYS A CA 1
ATOM 2498 C C . LYS A 1 334 ? 160.665 146.412 139.602 1.00 56.01 334 LYS A C 1
ATOM 2499 O O . LYS A 1 334 ? 159.935 147.268 140.123 1.00 61.13 334 LYS A O 1
ATOM 2505 N N . PRO A 1 335 ? 160.654 145.139 140.001 1.00 54.03 335 PRO A N 1
ATOM 2506 C CA . PRO A 1 335 ? 159.872 144.736 141.180 1.00 49.67 335 PRO A CA 1
ATOM 2507 C C . PRO A 1 335 ? 160.603 145.134 142.452 1.00 52.10 335 PRO A C 1
ATOM 2508 O O . PRO A 1 335 ? 161.657 144.583 142.772 1.00 56.19 335 PRO A O 1
ATOM 2512 N N . SER A 1 336 ? 160.047 146.102 143.176 1.00 49.77 336 SER A N 1
ATOM 2513 C CA . SER A 1 336 ? 160.735 146.620 144.348 1.00 52.54 336 SER A CA 1
ATOM 2514 C C . SER A 1 336 ? 159.732 146.878 145.459 1.00 60.55 336 SER A C 1
ATOM 2515 O O . SER A 1 336 ? 158.565 147.176 145.195 1.00 57.11 336 SER A O 1
ATOM 2518 N N . THR A 1 337 ? 160.206 146.768 146.702 1.00 70.15 337 THR A N 1
ATOM 2519 C CA . THR A 1 337 ? 159.398 147.025 147.883 1.00 61.62 337 THR A CA 1
ATOM 2520 C C . THR A 1 337 ? 159.898 148.190 148.722 1.00 59.67 337 THR A C 1
ATOM 2521 O O . THR A 1 337 ? 159.275 148.501 149.743 1.00 65.68 337 THR A O 1
ATOM 2525 N N . GLN A 1 338 ? 160.996 148.833 148.334 1.00 67.90 338 GLN A N 1
ATOM 2526 C CA . GLN A 1 338 ? 161.511 149.963 149.094 1.00 73.01 338 GLN A CA 1
ATOM 2527 C C . GLN A 1 338 ? 160.560 151.152 149.004 1.00 75.15 338 GLN A C 1
ATOM 2528 O O . GLN A 1 338 ? 159.977 151.436 147.956 1.00 78.28 338 GLN A O 1
ATOM 2534 N N . ASP A 1 339 ? 160.414 151.852 150.122 1.00 87.37 339 ASP A N 1
ATOM 2535 C CA . ASP A 1 339 ? 159.532 153.004 150.212 1.00 87.36 339 ASP A CA 1
ATOM 2536 C C . ASP A 1 339 ? 160.196 154.240 149.620 1.00 87.28 339 ASP A C 1
ATOM 2537 O O . ASP A 1 339 ? 161.419 154.307 149.482 1.00 87.36 339 ASP A O 1
ATOM 2542 N N . VAL A 1 340 ? 159.366 155.228 149.268 1.00 100.36 340 VAL A N 1
ATOM 2543 C CA . VAL A 1 340 ? 159.878 156.480 148.712 1.00 104.07 340 VAL A CA 1
ATOM 2544 C C . VAL A 1 340 ? 159.864 157.626 149.708 1.00 106.60 340 VAL A C 1
ATOM 2545 O O . VAL A 1 340 ? 160.275 158.739 149.356 1.00 105.50 340 VAL A O 1
ATOM 2549 N N . VAL A 1 341 ? 159.401 157.396 150.939 1.00 121.06 341 VAL A N 1
ATOM 2550 C CA . VAL A 1 341 ? 159.374 158.470 151.931 1.00 122.93 341 VAL A CA 1
ATOM 2551 C C . VAL A 1 341 ? 160.791 158.925 152.259 1.00 122.29 341 VAL A C 1
ATOM 2552 O O . VAL A 1 341 ? 161.074 160.126 152.344 1.00 122.77 341 VAL A O 1
ATOM 2556 N N . ALA A 1 342 ? 161.705 157.970 152.446 1.00 121.16 342 ALA A N 1
ATOM 2557 C CA . ALA A 1 342 ? 163.099 158.324 152.689 1.00 121.39 342 ALA A CA 1
ATOM 2558 C C . ALA A 1 342 ? 163.753 158.901 151.442 1.00 122.53 342 ALA A C 1
ATOM 2559 O O . ALA A 1 342 ? 164.650 159.745 151.548 1.00 122.83 342 ALA A O 1
ATOM 2561 N N . ALA A 1 343 ? 163.321 158.462 150.258 1.00 123.91 343 ALA A N 1
ATOM 2562 C CA . ALA A 1 343 ? 163.873 158.992 149.017 1.00 124.36 343 ALA A CA 1
ATOM 2563 C C . ALA A 1 343 ? 163.362 160.393 148.709 1.00 125.42 343 ALA A C 1
ATOM 2564 O O . ALA A 1 343 ? 163.958 161.086 147.878 1.00 124.19 343 ALA A O 1
ATOM 2566 N N . SER A 1 344 ? 162.278 160.823 149.359 1.00 130.79 344 SER A N 1
ATOM 2567 C CA . SER A 1 344 ? 161.704 162.135 149.082 1.00 131.29 344 SER A CA 1
ATOM 2568 C C . SER A 1 344 ? 162.608 163.280 149.522 1.00 132.31 344 SER A C 1
ATOM 2569 O O . SER A 1 344 ? 162.366 164.427 149.130 1.00 130.88 344 SER A O 1
ATOM 2571 N N . LYS A 1 345 ? 163.635 163.003 150.322 1.00 132.57 345 LYS A N 1
ATOM 2572 C CA . LYS A 1 345 ? 164.566 164.035 150.774 1.00 130.71 345 LYS A CA 1
ATOM 2573 C C . LYS A 1 345 ? 165.615 164.251 149.691 1.00 131.47 345 LYS A C 1
ATOM 2574 O O . LYS A 1 345 ? 166.487 163.404 149.476 1.00 130.21 345 LYS A O 1
ATOM 2576 N N . LYS A 1 346 ? 165.531 165.394 149.006 1.00 126.40 346 LYS A N 1
ATOM 2577 C CA . LYS A 1 346 ? 166.445 165.739 147.914 1.00 124.88 346 LYS A CA 1
ATOM 2578 C C . LYS A 1 346 ? 166.463 164.653 146.840 1.00 125.16 346 LYS A C 1
ATOM 2579 O O . LYS A 1 346 ? 167.523 164.182 146.425 1.00 124.35 346 LYS A O 1
ATOM 2581 N N . SER A 1 347 ? 165.276 164.253 146.390 1.00 116.42 347 SER A N 1
ATOM 2582 C CA . SER A 1 347 ? 165.166 163.195 145.396 1.00 114.83 347 SER A CA 1
ATOM 2583 C C . SER A 1 347 ? 165.734 163.647 144.055 1.00 113.98 347 SER A C 1
ATOM 2584 O O . SER A 1 347 ? 165.644 164.817 143.676 1.00 113.80 347 SER A O 1
ATOM 2586 N N . SER A 1 348 ? 166.323 162.698 143.334 1.00 93.37 348 SER A N 1
ATOM 2587 C CA . SER A 1 348 ? 166.828 162.979 142.001 1.00 90.98 348 SER A CA 1
ATOM 2588 C C . SER A 1 348 ? 165.671 163.124 141.019 1.00 91.58 348 SER A C 1
ATOM 2589 O O . SER A 1 348 ? 164.507 162.880 141.346 1.00 95.31 348 SER A O 1
ATOM 2592 N N . THR A 1 349 ? 166.004 163.536 139.795 1.00 84.03 349 THR A N 1
ATOM 2593 C CA . THR A 1 349 ? 164.981 163.693 138.770 1.00 84.89 349 THR A CA 1
ATOM 2594 C C . THR A 1 349 ? 164.631 162.376 138.093 1.00 86.14 349 THR A C 1
ATOM 2595 O O . THR A 1 349 ? 163.718 162.345 137.263 1.00 84.87 349 THR A O 1
ATOM 2599 N N . TRP A 1 350 ? 165.335 161.293 138.422 1.00 78.94 350 TRP A N 1
ATOM 2600 C CA . TRP A 1 350 ? 165.035 159.997 137.821 1.00 75.04 350 TRP A CA 1
ATOM 2601 C C . TRP A 1 350 ? 164.056 159.211 138.686 1.00 74.53 350 TRP A C 1
ATOM 2602 O O . TRP A 1 350 ? 163.069 158.658 138.184 1.00 78.88 350 TRP A O 1
ATOM 2613 N N . ASP A 1 351 ? 164.314 159.157 139.995 1.00 70.25 351 ASP A N 1
ATOM 2614 C CA . ASP A 1 351 ? 163.415 158.460 140.905 1.00 74.06 351 ASP A CA 1
ATOM 2615 C C . ASP A 1 351 ? 162.068 159.155 141.031 1.00 77.58 351 ASP A C 1
ATOM 2616 O O . ASP A 1 351 ? 161.094 158.520 141.449 1.00 81.03 351 ASP A O 1
ATOM 2621 N N . TYR A 1 352 ? 161.990 160.443 140.695 1.00 83.70 352 TYR A N 1
ATOM 2622 C CA . TYR A 1 352 ? 160.706 161.130 140.743 1.00 86.33 352 TYR A CA 1
ATOM 2623 C C . TYR A 1 352 ? 159.800 160.705 139.596 1.00 88.07 352 TYR A C 1
ATOM 2624 O O . TYR A 1 352 ? 158.583 160.597 139.777 1.00 88.33 352 TYR A O 1
ATOM 2633 N N . TRP A 1 353 ? 160.367 160.465 138.414 1.00 84.27 353 TRP A N 1
ATOM 2634 C CA . TRP A 1 353 ? 159.577 160.048 137.263 1.00 82.01 353 TRP A CA 1
ATOM 2635 C C . TRP A 1 353 ? 159.360 158.542 137.211 1.00 79.72 353 TRP A C 1
ATOM 2636 O O . TRP A 1 353 ? 158.325 158.087 136.713 1.00 86.38 353 TRP A O 1
ATOM 2647 N N . THR A 1 354 ? 160.304 157.751 137.711 1.00 57.39 354 THR A N 1
ATOM 2648 C CA . THR A 1 354 ? 160.172 156.302 137.620 1.00 61.45 354 THR A CA 1
ATOM 2649 C C . THR A 1 354 ? 159.556 155.670 138.864 1.00 65.92 354 THR A C 1
ATOM 2650 O O . THR A 1 354 ? 159.890 154.526 139.181 1.00 67.37 354 THR A O 1
ATOM 2654 N N . SER A 1 355 ? 158.677 156.376 139.573 1.00 58.20 355 SER A N 1
ATOM 2655 C CA . SER A 1 355 ? 157.954 155.835 140.722 1.00 53.79 355 SER A CA 1
ATOM 2656 C C . SER A 1 355 ? 156.539 156.392 140.680 1.00 56.77 355 SER A C 1
ATOM 2657 O O . SER A 1 355 ? 156.298 157.512 141.141 1.00 65.22 355 SER A O 1
ATOM 2660 N N . VAL A 1 356 ? 155.600 155.616 140.141 1.00 40.82 356 VAL A N 1
ATOM 2661 C CA . VAL A 1 356 ? 154.304 156.155 139.754 1.00 49.58 356 VAL A CA 1
ATOM 2662 C C . VAL A 1 356 ? 153.171 155.299 140.300 1.00 52.57 356 VAL A C 1
ATOM 2663 O O . VAL A 1 356 ? 153.344 154.117 140.606 1.00 56.26 356 VAL A O 1
ATOM 2667 N N . THR A 1 357 ? 152.001 155.922 140.415 1.00 48.65 357 THR A N 1
ATOM 2668 C CA . THR A 1 357 ? 150.743 155.251 140.681 1.00 40.62 357 THR A CA 1
ATOM 2669 C C . THR A 1 357 ? 150.300 154.478 139.441 1.00 46.86 357 THR A C 1
ATOM 2670 O O . THR A 1 357 ? 150.800 154.726 138.342 1.00 57.68 357 THR A O 1
ATOM 2674 N N . PRO A 1 358 ? 149.377 153.520 139.591 1.00 40.86 358 PRO A N 1
ATOM 2675 C CA . PRO A 1 358 ? 148.993 152.694 138.429 1.00 42.28 358 PRO A CA 1
ATOM 2676 C C . PRO A 1 358 ? 148.545 153.479 137.204 1.00 45.08 358 PRO A C 1
ATOM 2677 O O . PRO A 1 358 ? 148.948 153.152 136.077 1.00 54.12 358 PRO A O 1
ATOM 2681 N N . LEU A 1 359 ? 147.731 154.518 137.391 1.00 41.06 359 LEU A N 1
ATOM 2682 C CA . LEU A 1 359 ? 147.220 155.264 136.246 1.00 42.00 359 LEU A CA 1
ATOM 2683 C C . LEU A 1 359 ? 148.344 155.983 135.508 1.00 49.46 359 LEU A C 1
ATOM 2684 O O . LEU A 1 359 ? 148.366 156.012 134.270 1.00 59.75 359 LEU A O 1
ATOM 2689 N N . SER A 1 360 ? 149.289 156.561 136.251 1.00 33.67 360 SER A N 1
ATOM 2690 C CA . SER A 1 360 ? 150.412 157.250 135.630 1.00 38.26 360 SER A CA 1
ATOM 2691 C C . SER A 1 360 ? 151.285 156.313 134.807 1.00 48.52 360 SER A C 1
ATOM 2692 O O . SER A 1 360 ? 151.726 156.698 133.720 1.00 57.22 360 SER A O 1
ATOM 2695 N N . GLY A 1 361 ? 151.555 155.104 135.299 1.00 33.84 361 GLY A N 1
ATOM 2696 C CA . GLY A 1 361 ? 152.319 154.154 134.505 1.00 32.48 361 GLY A CA 1
ATOM 2697 C C . GLY A 1 361 ? 151.563 153.687 133.276 1.00 37.27 361 GLY A C 1
ATOM 2698 O O . GLY A 1 361 ? 152.137 153.557 132.185 1.00 40.14 361 GLY A O 1
ATOM 2699 N N . LEU A 1 362 ? 150.263 153.418 133.437 1.00 37.32 362 LEU A N 1
ATOM 2700 C CA . LEU A 1 362 ? 149.467 152.962 132.303 1.00 31.77 362 LEU A CA 1
ATOM 2701 C C . LEU A 1 362 ? 149.429 154.000 131.192 1.00 35.55 362 LEU A C 1
ATOM 2702 O O . LEU A 1 362 ? 149.574 153.648 130.016 1.00 37.38 362 LEU A O 1
ATOM 2707 N N . CYS A 1 363 ? 149.251 155.278 131.539 1.00 43.14 363 CYS A N 1
ATOM 2708 C CA . CYS A 1 363 ? 149.226 156.316 130.511 1.00 44.31 363 CYS A CA 1
ATOM 2709 C C . CYS A 1 363 ? 150.550 156.404 129.759 1.00 51.21 363 CYS A C 1
ATOM 2710 O O . CYS A 1 363 ? 150.555 156.501 128.523 1.00 58.32 363 CYS A O 1
ATOM 2713 N N . ILE A 1 364 ? 151.674 156.359 130.478 1.00 33.03 364 ILE A N 1
ATOM 2714 C CA . ILE A 1 364 ? 152.982 156.468 129.837 1.00 36.81 364 ILE A CA 1
ATOM 2715 C C . ILE A 1 364 ? 153.207 155.304 128.880 1.00 47.80 364 ILE A C 1
ATOM 2716 O O . ILE A 1 364 ? 153.630 155.491 127.729 1.00 44.88 364 ILE A O 1
ATOM 2721 N N . TRP A 1 365 ? 152.932 154.081 129.342 1.00 45.59 365 TRP A N 1
ATOM 2722 C CA . TRP A 1 365 ? 153.172 152.926 128.483 1.00 33.85 365 TRP A CA 1
ATOM 2723 C C . TRP A 1 365 ? 152.236 152.927 127.281 1.00 39.77 365 TRP A C 1
ATOM 2724 O O . TRP A 1 365 ? 152.652 152.581 126.167 1.00 46.38 365 TRP A O 1
ATOM 2735 N N . SER A 1 366 ? 150.976 153.326 127.478 1.00 36.99 366 SER A N 1
ATOM 2736 C CA . SER A 1 366 ? 150.046 153.407 126.357 1.00 37.97 366 SER A CA 1
ATOM 2737 C C . SER A 1 366 ? 150.542 154.391 125.309 1.00 45.28 366 SER A C 1
ATOM 2738 O O . SER A 1 366 ? 150.517 154.100 124.107 1.00 46.35 366 SER A O 1
ATOM 2741 N N . THR A 1 367 ? 151.006 155.565 125.746 1.00 38.20 367 THR A N 1
ATOM 2742 C CA . THR A 1 367 ? 151.504 156.553 124.794 1.00 32.02 367 THR A CA 1
ATOM 2743 C C . THR A 1 367 ? 152.724 156.044 124.037 1.00 38.51 367 THR A C 1
ATOM 2744 O O . THR A 1 367 ? 152.796 156.190 122.806 1.00 44.72 367 THR A O 1
ATOM 2748 N N . ILE A 1 368 ? 153.680 155.435 124.743 1.00 37.00 368 ILE A N 1
ATOM 2749 C CA . ILE A 1 368 ? 154.890 154.952 124.080 1.00 33.85 368 ILE A CA 1
ATOM 2750 C C . ILE A 1 368 ? 154.543 153.889 123.046 1.00 40.42 368 ILE A C 1
ATOM 2751 O O . ILE A 1 368 ? 155.042 153.913 121.912 1.00 43.81 368 ILE A O 1
ATOM 2756 N N . PHE A 1 369 ? 153.672 152.945 123.413 1.00 39.14 369 PHE A N 1
ATOM 2757 C CA . PHE A 1 369 ? 153.323 151.883 122.477 1.00 39.00 369 PHE A CA 1
ATOM 2758 C C . PHE A 1 369 ? 152.516 152.405 121.295 1.00 46.80 369 PHE A C 1
ATOM 2759 O O . PHE A 1 369 ? 152.700 151.924 120.171 1.00 47.78 369 PHE A O 1
ATOM 2767 N N . LEU A 1 370 ? 151.627 153.378 121.514 1.00 39.82 370 LEU A N 1
ATOM 2768 C CA . LEU A 1 370 ? 150.900 153.970 120.396 1.00 33.94 370 LEU A CA 1
ATOM 2769 C C . LEU A 1 370 ? 151.857 154.621 119.408 1.00 38.58 370 LEU A C 1
ATOM 2770 O O . LEU A 1 370 ? 151.752 154.412 118.193 1.00 39.84 370 LEU A O 1
ATOM 2775 N N . VAL A 1 371 ? 152.807 155.411 119.915 1.00 37.89 371 VAL A N 1
ATOM 2776 C CA . VAL A 1 371 ? 153.750 156.074 119.023 1.00 38.17 371 VAL A CA 1
ATOM 2777 C C . VAL A 1 371 ? 154.638 155.072 118.294 1.00 39.88 371 VAL A C 1
ATOM 2778 O O . VAL A 1 371 ? 154.966 155.284 117.122 1.00 42.03 371 VAL A O 1
ATOM 2782 N N . ILE A 1 372 ? 155.033 153.978 118.949 1.00 43.88 372 ILE A N 1
ATOM 2783 C CA . ILE A 1 372 ? 155.853 152.978 118.268 1.00 40.13 372 ILE A CA 1
ATOM 2784 C C . ILE A 1 372 ? 155.058 152.258 117.180 1.00 48.81 372 ILE A C 1
ATOM 2785 O O . ILE A 1 372 ? 155.549 152.070 116.059 1.00 45.25 372 ILE A O 1
ATOM 2790 N N . SER A 1 373 ? 153.828 151.837 117.488 1.00 53.65 373 SER A N 1
ATOM 2791 C CA . SER A 1 373 ? 153.043 151.068 116.527 1.00 48.34 373 SER A CA 1
ATOM 2792 C C . SER A 1 373 ? 152.645 151.918 115.327 1.00 54.09 373 SER A C 1
ATOM 2793 O O . SER A 1 373 ? 152.649 151.440 114.185 1.00 55.82 373 SER A O 1
ATOM 2796 N N . GLN A 1 374 ? 152.285 153.185 115.566 1.00 59.18 374 GLN A N 1
ATOM 2797 C CA . GLN A 1 374 ? 151.856 154.050 114.473 1.00 55.63 374 GLN A CA 1
ATOM 2798 C C . GLN A 1 374 ? 152.942 154.241 113.425 1.00 59.48 374 GLN A C 1
ATOM 2799 O O . GLN A 1 374 ? 152.627 154.561 112.275 1.00 65.37 374 GLN A O 1
ATOM 2805 N N . LEU A 1 375 ? 154.208 154.055 113.793 1.00 59.15 375 LEU A N 1
ATOM 2806 C CA . LEU A 1 375 ? 155.318 154.147 112.856 1.00 57.19 375 LEU A CA 1
ATOM 2807 C C . LEU A 1 375 ? 155.764 152.789 112.337 1.00 55.60 375 LEU A C 1
ATOM 2808 O O . LEU A 1 375 ? 156.263 152.699 111.213 1.00 63.33 375 LEU A O 1
ATOM 2813 N N . VAL A 1 376 ? 155.604 151.728 113.132 1.00 53.76 376 VAL A N 1
ATOM 2814 C CA . VAL A 1 376 ? 155.968 150.397 112.651 1.00 57.01 376 VAL A CA 1
ATOM 2815 C C . VAL A 1 376 ? 155.009 149.944 111.558 1.00 56.61 376 VAL A C 1
ATOM 2816 O O . VAL A 1 376 ? 155.422 149.336 110.563 1.00 59.04 376 VAL A O 1
ATOM 2820 N N . PHE A 1 377 ? 153.720 150.248 111.710 1.00 56.52 377 PHE A N 1
ATOM 2821 C CA . PHE A 1 377 ? 152.732 149.819 110.725 1.00 57.41 377 PHE A CA 1
ATOM 2822 C C . PHE A 1 377 ? 152.894 150.500 109.371 1.00 57.43 377 PHE A C 1
ATOM 2823 O O . PHE A 1 377 ? 152.246 150.072 108.411 1.00 55.29 377 PHE A O 1
ATOM 2831 N N . GLN A 1 378 ? 153.718 151.541 109.265 1.00 64.68 378 GLN A N 1
ATOM 2832 C CA . GLN A 1 378 ? 153.923 152.242 108.004 1.00 64.23 378 GLN A CA 1
ATOM 2833 C C . GLN A 1 378 ? 155.161 151.781 107.246 1.00 67.50 378 GLN A C 1
ATOM 2834 O O . GLN A 1 378 ? 155.477 152.363 106.204 1.00 67.78 378 GLN A O 1
ATOM 2840 N N . TYR A 1 379 ? 155.871 150.768 107.739 1.00 78.16 379 TYR A N 1
ATOM 2841 C CA . TYR A 1 379 ? 157.074 150.288 107.064 1.00 76.11 379 TYR A CA 1
ATOM 2842 C C . TYR A 1 379 ? 157.155 148.776 106.911 1.00 80.09 379 TYR A C 1
ATOM 2843 O O . TYR A 1 379 ? 157.983 148.307 106.124 1.00 84.44 379 TYR A O 1
ATOM 2852 N N . HIS A 1 380 ? 156.351 147.996 107.619 1.00 69.43 380 HIS A N 1
ATOM 2853 C CA . HIS A 1 380 ? 156.423 146.546 107.509 1.00 67.39 380 HIS A CA 1
ATOM 2854 C C . HIS A 1 380 ? 155.823 146.093 106.182 1.00 74.16 380 HIS A C 1
ATOM 2855 O O . HIS A 1 380 ? 154.645 146.375 105.918 1.00 75.42 380 HIS A O 1
ATOM 2862 N N . PRO A 1 381 ? 156.585 145.407 105.324 1.00 73.82 381 PRO A N 1
ATOM 2863 C CA . PRO A 1 381 ? 156.037 144.960 104.035 1.00 68.01 381 PRO A CA 1
ATOM 2864 C C . PRO A 1 381 ? 154.899 143.957 104.143 1.00 71.50 381 PRO A C 1
ATOM 2865 O O . PRO A 1 381 ? 153.992 143.993 103.301 1.00 72.20 381 PRO A O 1
ATOM 2869 N N . TYR A 1 382 ? 154.910 143.076 105.131 1.00 72.11 382 TYR A N 1
ATOM 2870 C CA . TYR A 1 382 ? 153.883 142.051 105.300 1.00 66.05 382 TYR A CA 1
ATOM 2871 C C . TYR A 1 382 ? 152.804 142.596 106.237 1.00 68.74 382 TYR A C 1
ATOM 2872 O O . TYR A 1 382 ? 152.791 143.808 106.474 1.00 74.30 382 TYR A O 1
ATOM 2881 N N . SER A 1 383 ? 151.905 141.774 106.770 1.00 58.13 383 SER A N 1
ATOM 2882 C CA . SER A 1 383 ? 150.834 142.257 107.632 1.00 55.18 383 SER A CA 1
ATOM 2883 C C . SER A 1 383 ? 150.773 141.378 108.876 1.00 58.53 383 SER A C 1
ATOM 2884 O O . SER A 1 383 ? 151.648 140.543 109.115 1.00 64.09 383 SER A O 1
ATOM 2887 N N . VAL A 1 384 ? 149.722 141.582 109.673 1.00 55.32 384 VAL A N 1
ATOM 2888 C CA . VAL A 1 384 ? 149.541 140.804 110.891 1.00 51.46 384 VAL A CA 1
ATOM 2889 C C . VAL A 1 384 ? 149.317 139.342 110.536 1.00 58.81 384 VAL A C 1
ATOM 2890 O O . VAL A 1 384 ? 148.670 139.020 109.535 1.00 67.63 384 VAL A O 1
ATOM 2894 N N . SER A 1 385 ? 149.859 138.447 111.360 1.00 43.68 385 SER A N 1
ATOM 2895 C CA . SER A 1 385 ? 149.697 137.012 111.140 1.00 41.04 385 SER A CA 1
ATOM 2896 C C . SER A 1 385 ? 149.802 136.303 112.482 1.00 44.17 385 SER A C 1
ATOM 2897 O O . SER A 1 385 ? 150.875 136.287 113.089 1.00 45.91 385 SER A O 1
ATOM 2900 N N . ARG A 1 386 ? 148.693 135.718 112.942 1.00 55.86 386 ARG A N 1
ATOM 2901 C CA . ARG A 1 386 ? 1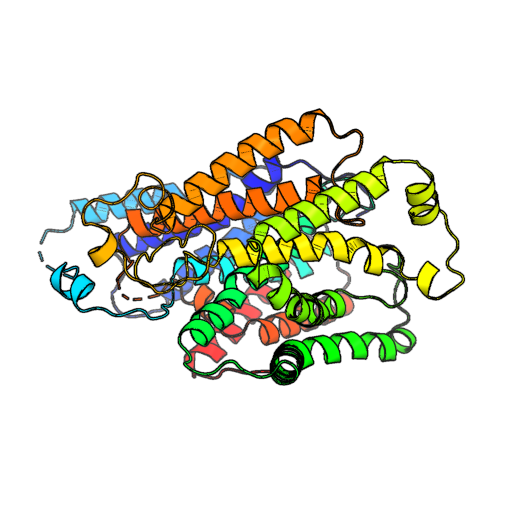48.726 134.957 114.187 1.00 51.01 386 ARG A CA 1
ATOM 2902 C C . ARG A 1 386 ? 149.498 133.656 114.015 1.00 52.67 386 ARG A C 1
ATOM 2903 O O . ARG A 1 386 ? 150.170 133.195 114.945 1.00 54.09 386 ARG A O 1
ATOM 2911 N N . ARG A 1 387 ? 149.425 133.060 112.823 1.00 56.19 387 ARG A N 1
ATOM 2912 C CA . ARG A 1 387 ? 150.037 131.756 112.588 1.00 51.94 387 ARG A CA 1
ATOM 2913 C C . ARG A 1 387 ? 151.530 131.763 112.889 1.00 54.05 387 ARG A C 1
ATOM 2914 O O . ARG A 1 387 ? 152.074 130.752 113.345 1.00 57.99 387 ARG A O 1
ATOM 2922 N N . PHE A 1 388 ? 152.208 132.884 112.649 1.00 52.22 388 PHE A N 1
ATOM 2923 C CA . PHE A 1 388 ? 153.622 133.018 112.961 1.00 47.32 388 PHE A CA 1
ATOM 2924 C C . PHE A 1 388 ? 153.895 133.929 114.148 1.00 49.71 388 PHE A C 1
ATOM 2925 O O . PHE A 1 388 ? 155.009 133.900 114.681 1.00 52.87 388 PHE A O 1
ATOM 2933 N N . ALA A 1 389 ? 152.917 134.732 114.568 1.00 41.79 389 ALA A N 1
ATOM 2934 C CA . ALA A 1 389 ? 153.061 135.652 115.695 1.00 34.55 389 ALA A CA 1
ATOM 2935 C C . ALA A 1 389 ? 154.261 136.576 115.505 1.00 40.53 389 ALA A C 1
ATOM 2936 O O . ALA A 1 389 ? 155.194 136.599 116.309 1.00 57.78 389 ALA A O 1
ATOM 2938 N N . ASN A 1 390 ? 154.231 137.347 114.422 1.00 33.57 390 ASN A N 1
ATOM 2939 C CA . ASN A 1 390 ? 155.311 138.277 114.145 1.00 29.10 390 ASN A CA 1
ATOM 2940 C C . ASN A 1 390 ? 155.138 139.555 114.964 1.00 46.80 390 ASN A C 1
ATOM 2941 O O . ASN A 1 390 ? 154.276 139.656 115.840 1.00 55.63 390 ASN A O 1
ATOM 2946 N N . LEU A 1 391 ? 155.988 140.539 114.673 1.00 52.03 391 LEU A N 1
ATOM 2947 C CA . LEU A 1 391 ? 156.038 141.771 115.461 1.00 47.52 391 LEU A CA 1
ATOM 2948 C C . LEU A 1 391 ? 154.747 142.587 115.434 1.00 46.87 391 LEU A C 1
ATOM 2949 O O . LEU A 1 391 ? 154.296 143.014 116.512 1.00 53.78 391 LEU A O 1
ATOM 2954 N N . PRO A 1 392 ? 154.117 142.859 114.281 1.00 34.89 392 PRO A N 1
ATOM 2955 C CA . PRO A 1 392 ? 152.868 143.636 114.308 1.00 38.03 392 PRO A CA 1
ATOM 2956 C C . PRO A 1 392 ? 151.765 142.995 115.127 1.00 42.72 392 PRO A C 1
ATOM 2957 O O . PRO A 1 392 ? 150.995 143.724 115.767 1.00 55.76 392 PRO A O 1
ATOM 2961 N N . TYR A 1 393 ? 151.663 141.665 115.138 1.00 32.25 393 TYR A N 1
ATOM 2962 C CA . TYR A 1 393 ? 150.645 141.015 115.955 1.00 25.90 393 TYR A CA 1
ATOM 2963 C C . TYR A 1 393 ? 150.865 141.302 117.434 1.00 40.60 393 TYR A C 1
ATOM 2964 O O . TYR A 1 393 ? 149.916 141.635 118.156 1.00 52.36 393 TYR A O 1
ATOM 2973 N N . THR A 1 394 ? 152.112 141.197 117.898 1.00 27.23 394 THR A N 1
ATOM 2974 C CA . THR A 1 394 ? 152.404 141.485 119.297 1.00 34.85 394 THR A CA 1
ATOM 2975 C C . THR A 1 394 ? 152.131 142.945 119.631 1.00 34.54 394 THR A C 1
ATOM 2976 O O . THR A 1 394 ? 151.567 143.248 120.690 1.00 45.07 394 THR A O 1
ATOM 2980 N N . LEU A 1 395 ? 152.521 143.865 118.742 1.00 22.35 395 LEU A N 1
ATOM 2981 C CA . LEU A 1 395 ? 152.258 145.279 119.002 1.00 23.70 395 LEU A CA 1
ATOM 2982 C C . LEU A 1 395 ? 150.764 145.553 119.116 1.00 30.97 395 LEU A C 1
ATOM 2983 O O . LEU A 1 395 ? 150.322 146.253 120.037 1.00 38.10 395 LEU A O 1
ATOM 2988 N N . TRP A 1 396 ? 149.970 145.003 118.196 1.00 23.66 396 TRP A N 1
ATOM 2989 C CA . TRP A 1 396 ? 148.525 145.203 118.233 1.00 20.76 396 TRP A CA 1
ATOM 2990 C C . TRP A 1 396 ? 147.927 144.638 119.516 1.00 26.68 396 TRP A C 1
ATOM 2991 O O . TRP A 1 396 ? 147.122 145.300 120.192 1.00 26.37 396 TRP A O 1
ATOM 3002 N N . VAL A 1 397 ? 148.339 143.422 119.886 1.00 27.13 397 VAL A N 1
ATOM 3003 C CA . VAL A 1 397 ? 147.781 142.761 121.062 1.00 25.36 397 VAL A CA 1
ATOM 3004 C C . VAL A 1 397 ? 148.099 143.549 122.327 1.00 28.88 397 VAL A C 1
ATOM 3005 O O . VAL A 1 397 ? 147.243 143.708 123.206 1.00 27.52 397 VAL A O 1
ATOM 3009 N N . ILE A 1 398 ? 149.327 144.052 122.446 1.00 24.01 398 ILE A N 1
ATOM 3010 C CA . ILE A 1 398 ? 149.706 144.788 123.648 1.00 15.00 398 ILE A CA 1
ATOM 3011 C C . ILE A 1 398 ? 149.003 146.141 123.709 1.00 23.27 398 ILE A C 1
ATOM 3012 O O . ILE A 1 398 ? 148.499 146.546 124.766 1.00 33.61 398 ILE A O 1
ATOM 3017 N N . THR A 1 399 ? 148.965 146.866 122.585 1.00 26.31 399 THR A N 1
ATOM 3018 C CA . THR A 1 399 ? 148.371 148.200 122.589 1.00 25.97 399 THR A CA 1
ATOM 3019 C C . THR A 1 399 ? 146.885 148.151 122.918 1.00 29.72 399 THR A C 1
ATOM 3020 O O . THR A 1 399 ? 146.387 148.976 123.696 1.00 34.48 399 THR A O 1
ATOM 3024 N N . TYR A 1 400 ? 146.158 147.192 122.336 1.00 31.08 400 TYR A N 1
ATOM 3025 C CA . TYR A 1 400 ? 144.729 147.084 122.613 1.00 18.20 400 TYR A CA 1
ATOM 3026 C C . TYR A 1 400 ? 144.467 146.863 124.100 1.00 27.57 400 TYR A C 1
ATOM 3027 O O . TYR A 1 400 ? 143.614 147.534 124.701 1.00 34.51 400 TYR A O 1
ATOM 3036 N N . ASN A 1 401 ? 145.208 145.940 124.715 1.00 19.98 401 ASN A N 1
ATOM 3037 C CA . ASN A 1 401 ? 145.009 145.624 126.123 1.00 13.17 401 ASN A CA 1
ATOM 3038 C C . ASN A 1 401 ? 145.366 146.796 127.028 1.00 29.81 401 ASN A C 1
ATOM 3039 O O . ASN A 1 401 ? 144.646 147.074 127.994 1.00 38.38 401 ASN A O 1
ATOM 3044 N N . LEU A 1 402 ? 146.469 147.494 126.741 1.00 28.46 402 LEU A N 1
ATOM 3045 C CA . LEU A 1 402 ? 146.816 148.654 127.559 1.00 24.13 402 LEU A CA 1
ATOM 3046 C C . LEU A 1 402 ? 145.751 149.740 127.456 1.00 32.55 402 LEU A C 1
ATOM 3047 O O . LEU A 1 402 ? 145.351 150.330 128.471 1.00 27.77 402 LEU A O 1
ATOM 3052 N N . LEU A 1 403 ? 145.267 150.011 126.240 1.00 31.02 403 LEU A N 1
ATOM 3053 C CA . LEU A 1 403 ? 144.265 151.054 126.063 1.00 23.06 403 LEU A CA 1
ATOM 3054 C C . LEU A 1 403 ? 142.918 150.692 126.670 1.00 29.98 403 LEU A C 1
ATOM 3055 O O . LEU A 1 403 ? 142.149 151.596 127.008 1.00 38.58 403 LEU A O 1
ATOM 3060 N N . PHE A 1 404 ? 142.601 149.405 126.806 1.00 24.96 404 PHE A N 1
ATOM 3061 C CA . PHE A 1 404 ? 141.376 149.059 127.522 1.00 25.79 404 PHE A CA 1
ATOM 3062 C C . PHE A 1 404 ? 141.551 149.101 129.039 1.00 42.72 404 PHE A C 1
ATOM 3063 O O . PHE A 1 404 ? 140.648 149.556 129.760 1.00 40.31 404 PHE A O 1
ATOM 3071 N N . LEU A 1 405 ? 142.702 148.639 129.539 1.00 40.15 405 LEU A N 1
ATOM 3072 C CA . LEU A 1 405 ? 142.954 148.691 130.974 1.00 34.00 405 LEU A CA 1
ATOM 3073 C C . LEU A 1 405 ? 142.998 150.124 131.484 1.00 37.34 405 LEU A C 1
ATOM 3074 O O . LEU A 1 405 ? 142.616 150.383 132.630 1.00 32.85 405 LEU A O 1
ATOM 3079 N N . THR A 1 406 ? 143.453 151.069 130.653 1.00 40.67 406 THR A N 1
ATOM 3080 C CA . THR A 1 406 ? 143.451 152.466 131.083 1.00 35.11 406 THR A CA 1
ATOM 3081 C C . THR A 1 406 ? 142.046 152.959 131.410 1.00 32.37 406 THR A C 1
ATOM 3082 O O . THR A 1 406 ? 141.836 153.573 132.462 1.00 34.52 406 THR A O 1
ATOM 3086 N N . GLY A 1 407 ? 141.075 152.695 130.541 1.00 38.89 407 GLY A N 1
ATOM 3087 C CA . GLY A 1 407 ? 139.704 153.089 130.799 1.00 38.80 407 GLY A CA 1
ATOM 3088 C C . GLY A 1 407 ? 139.092 152.351 131.970 1.00 37.49 407 GLY A C 1
ATOM 3089 O O . GLY A 1 407 ? 138.368 152.941 132.787 1.00 36.99 407 GLY A O 1
ATOM 3090 N N . TYR A 1 408 ? 139.380 151.048 132.060 1.00 41.63 408 TYR A N 1
ATOM 3091 C CA . TYR A 1 408 ? 138.872 150.268 133.186 1.00 39.94 408 TYR A CA 1
ATOM 3092 C C . TYR A 1 408 ? 139.372 150.826 134.513 1.00 43.71 408 TYR A C 1
ATOM 3093 O O . TYR A 1 408 ? 138.638 150.830 135.507 1.00 39.49 408 TYR A O 1
ATOM 3102 N N . CYS A 1 409 ? 140.620 151.300 134.549 1.00 54.52 409 CYS A N 1
ATOM 3103 C CA . CYS A 1 409 ? 141.168 151.861 135.781 1.00 42.96 409 CYS A CA 1
ATOM 3104 C C . CYS A 1 409 ? 140.632 153.264 136.041 1.00 43.93 409 CYS A C 1
ATOM 3105 O O . CYS A 1 409 ? 140.403 153.645 137.194 1.00 43.70 409 CYS A O 1
ATOM 3108 N N . LEU A 1 410 ? 140.437 154.054 134.981 1.00 54.64 410 LEU A N 1
ATOM 3109 C CA . LEU A 1 410 ? 139.952 155.421 135.156 1.00 46.55 410 LEU A CA 1
ATOM 3110 C C . LEU A 1 410 ? 138.518 155.455 135.670 1.00 46.62 410 LEU A C 1
ATOM 3111 O O . LEU A 1 410 ? 138.147 156.372 136.416 1.00 48.19 410 LEU A O 1
ATOM 3116 N N . THR A 1 411 ? 137.696 154.477 135.278 1.00 55.86 411 THR A N 1
ATOM 3117 C CA . THR A 1 411 ? 136.317 154.445 135.764 1.00 52.21 411 THR A CA 1
ATOM 3118 C C . THR A 1 411 ? 136.265 154.326 137.284 1.00 51.64 411 THR A C 1
ATOM 3119 O O . THR A 1 411 ? 135.477 155.017 137.943 1.00 59.74 411 THR A O 1
ATOM 3123 N N . ASP A 1 412 ? 137.102 153.459 137.860 1.00 54.59 412 ASP A N 1
ATOM 3124 C CA . ASP A 1 412 ? 137.141 153.305 139.310 1.00 57.04 412 ASP A CA 1
ATOM 3125 C C . ASP A 1 412 ? 137.541 154.588 140.019 1.00 60.84 412 ASP A C 1
ATOM 3126 O O . ASP A 1 412 ? 136.940 154.927 141.043 1.00 63.57 412 ASP A O 1
ATOM 3131 N N . LYS A 1 413 ? 138.547 155.301 139.510 1.00 63.79 413 LYS A N 1
ATOM 3132 C CA . LYS A 1 413 ? 138.945 156.558 140.132 1.00 60.53 413 LYS A CA 1
ATOM 3133 C C . LYS A 1 413 ? 137.839 157.598 140.034 1.00 56.02 413 LYS A C 1
ATOM 3134 O O . LYS A 1 413 ? 137.588 158.335 140.994 1.00 53.81 413 LYS A O 1
ATOM 3140 N N . ILE A 1 414 ? 137.164 157.676 138.884 1.00 52.82 414 ILE A N 1
ATOM 3141 C CA . ILE A 1 414 ? 136.087 158.651 138.734 1.00 48.81 414 ILE A CA 1
ATOM 3142 C C . ILE A 1 414 ? 134.953 158.353 139.706 1.00 51.56 414 ILE A C 1
ATOM 3143 O O . ILE A 1 414 ? 134.424 159.258 140.361 1.00 55.98 414 ILE A O 1
ATOM 3148 N N . PHE A 1 415 ? 134.567 157.082 139.827 1.00 60.69 415 PHE A N 1
ATOM 3149 C CA . PHE A 1 415 ? 133.447 156.730 140.693 1.00 57.39 415 PHE A CA 1
ATOM 3150 C C . PHE A 1 415 ? 133.855 156.478 142.138 1.00 56.74 415 PHE A C 1
ATOM 3151 O O . PHE A 1 415 ? 132.975 156.307 142.988 1.00 55.54 415 PHE A O 1
ATOM 3159 N N . GLY A 1 416 ? 135.151 156.448 142.438 1.00 71.40 416 GLY A N 1
ATOM 3160 C CA . GLY A 1 416 ? 135.615 156.363 143.809 1.00 73.32 416 GLY A CA 1
ATOM 3161 C C . GLY A 1 416 ? 135.282 155.109 144.591 1.00 74.42 416 GLY A C 1
ATOM 3162 O O . GLY A 1 416 ? 134.560 155.173 145.591 1.00 72.52 416 GLY A O 1
ATOM 3163 N N . ASN A 1 417 ? 135.797 153.957 144.153 1.00 84.12 417 ASN A N 1
ATOM 3164 C CA . ASN A 1 417 ? 135.590 152.706 144.876 1.00 83.16 417 ASN A CA 1
ATOM 3165 C C . ASN A 1 417 ? 136.893 151.943 145.091 1.00 81.88 417 ASN A C 1
ATOM 3166 O O . ASN A 1 417 ? 136.886 150.709 145.119 1.00 81.00 417 ASN A O 1
ATOM 3171 N N . SER A 1 418 ? 138.010 152.650 145.245 1.00 101.12 418 SER A N 1
ATOM 3172 C CA . SER A 1 418 ? 139.305 152.026 145.515 1.00 100.88 418 SER A CA 1
ATOM 3173 C C . SER A 1 418 ? 139.699 152.344 146.952 1.00 102.45 418 SER A C 1
ATOM 3174 O O . SER A 1 418 ? 140.297 153.386 147.228 1.00 103.32 418 SER A O 1
ATOM 3177 N N . SER A 1 419 ? 139.367 151.443 147.871 1.00 117.04 419 SER A N 1
ATOM 3178 C CA . SER A 1 419 ? 139.694 151.633 149.280 1.00 118.21 419 SER A CA 1
ATOM 3179 C C . SER A 1 419 ? 139.700 150.307 150.032 1.00 116.76 419 SER A C 1
ATOM 3180 O O . SER A 1 419 ? 139.699 149.237 149.424 1.00 116.40 419 SER A O 1
ATOM 3183 N N . LYS A 1 423 ? 133.306 145.290 145.696 1.00 66.99 423 LYS A N 1
ATOM 3184 C CA . LYS A 1 423 ? 132.802 144.181 144.895 1.00 65.27 423 LYS A CA 1
ATOM 3185 C C . LYS A 1 423 ? 132.176 144.692 143.604 1.00 69.86 423 LYS A C 1
ATOM 3186 O O . LYS A 1 423 ? 131.964 145.891 143.439 1.00 78.11 423 LYS A O 1
ATOM 3192 N N . VAL A 1 424 ? 131.885 143.771 142.688 1.00 60.68 424 VAL A N 1
ATOM 3193 C CA . VAL A 1 424 ? 131.288 144.109 141.401 1.00 58.35 424 VAL A CA 1
ATOM 3194 C C . VAL A 1 424 ? 130.063 143.231 141.186 1.00 61.39 424 VAL A C 1
ATOM 3195 O O . VAL A 1 424 ? 129.624 142.528 142.104 1.00 62.96 424 VAL A O 1
ATOM 3199 N N . ALA A 1 425 ? 129.488 143.289 139.987 1.00 62.91 425 ALA A N 1
ATOM 3200 C CA . ALA A 1 425 ? 128.290 142.518 139.684 1.00 60.24 425 ALA A CA 1
ATOM 3201 C C . ALA A 1 425 ? 128.524 141.034 139.931 1.00 63.64 425 ALA A C 1
ATOM 3202 O O . ALA A 1 425 ? 129.608 140.508 139.672 1.00 73.79 425 ALA A O 1
ATOM 3204 N N . GLU A 1 426 ? 127.490 140.359 140.439 1.00 67.54 426 GLU A N 1
ATOM 3205 C CA . GLU A 1 426 ? 127.641 138.974 140.876 1.00 68.69 426 GLU A CA 1
ATOM 3206 C C . GLU A 1 426 ? 128.052 138.060 139.729 1.00 69.26 426 GLU A C 1
ATOM 3207 O O . GLU A 1 426 ? 128.859 137.142 139.917 1.00 70.98 426 GLU A O 1
ATOM 3213 N N . CYS A 1 427 ? 127.502 138.287 138.535 1.00 57.78 427 CYS A N 1
ATOM 3214 C CA . CYS A 1 427 ? 127.801 137.418 137.404 1.00 58.80 427 CYS A CA 1
ATOM 3215 C C . CYS A 1 427 ? 129.242 137.550 136.930 1.00 56.74 427 CYS A C 1
ATOM 3216 O O . CYS A 1 427 ? 129.710 136.691 136.176 1.00 57.59 427 CYS A O 1
ATOM 3219 N N . LEU A 1 428 ? 129.952 138.602 137.344 1.00 48.69 428 LEU A N 1
ATOM 3220 C CA . LEU A 1 428 ? 131.368 138.717 137.015 1.00 47.84 428 LEU A CA 1
ATOM 3221 C C . LEU A 1 428 ? 132.235 137.976 138.024 1.00 55.43 428 LEU A C 1
ATOM 3222 O O . LEU A 1 428 ? 133.139 137.226 137.640 1.00 59.91 428 LEU A O 1
ATOM 3227 N N . GLU A 1 429 ? 131.971 138.168 139.318 1.00 55.47 429 GLU A N 1
ATOM 3228 C CA . GLU A 1 429 ? 132.735 137.463 140.340 1.00 49.74 429 GLU A CA 1
ATOM 3229 C C . GLU A 1 429 ? 132.528 135.958 140.249 1.00 57.73 429 GLU A C 1
ATOM 3230 O O . GLU A 1 429 ? 133.473 135.182 140.436 1.00 64.11 429 GLU A O 1
ATOM 3236 N N . SER A 1 430 ? 131.297 135.527 139.967 1.00 53.05 430 SER A N 1
ATOM 3237 C CA . SER A 1 430 ? 131.011 134.099 139.888 1.00 51.73 430 SER A CA 1
ATOM 3238 C C . SER A 1 430 ? 131.796 133.437 138.762 1.00 56.54 430 SER A C 1
ATOM 3239 O O . SER A 1 430 ? 132.332 132.337 138.928 1.00 56.98 430 SER A O 1
ATOM 3242 N N . ILE A 1 431 ? 131.871 134.093 137.601 1.00 52.28 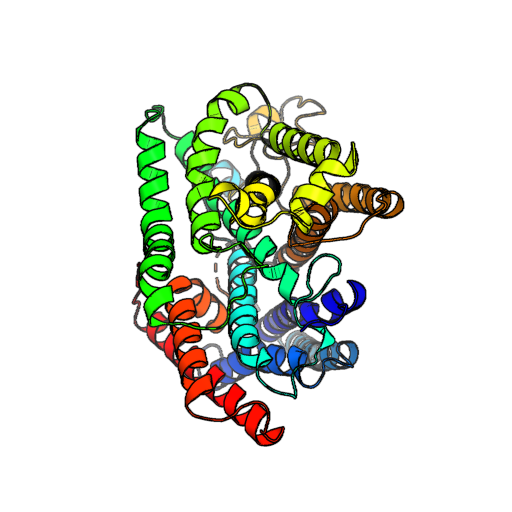431 ILE A N 1
ATOM 3243 C CA . ILE A 1 431 ? 132.608 133.516 136.482 1.00 49.13 431 ILE A CA 1
ATOM 3244 C C . ILE A 1 431 ? 134.109 133.673 136.688 1.00 47.50 431 ILE A C 1
ATOM 3245 O O . ILE A 1 431 ? 134.901 132.901 136.135 1.00 53.26 431 ILE A O 1
ATOM 3250 N N . ASN A 1 432 ? 134.533 134.658 137.483 1.00 45.99 432 ASN A N 1
ATOM 3251 C CA . ASN A 1 432 ? 135.960 134.820 137.735 1.00 48.40 432 ASN A CA 1
ATOM 3252 C C . ASN A 1 432 ? 136.488 133.791 138.727 1.00 52.16 432 ASN A C 1
ATOM 3253 O O . ASN A 1 432 ? 137.638 133.356 138.608 1.00 56.40 432 ASN A O 1
ATOM 3258 N N . SER A 1 433 ? 135.674 133.389 139.705 1.00 57.66 433 SER A N 1
ATOM 3259 C CA . SER A 1 433 ? 136.158 132.498 140.754 1.00 55.68 433 SER A CA 1
ATOM 3260 C C . SER A 1 433 ? 136.221 131.036 140.326 1.00 59.15 433 SER A C 1
ATOM 3261 O O . SER A 1 433 ? 136.830 130.227 141.034 1.00 58.79 433 SER A O 1
ATOM 3264 N N . ASN A 1 434 ? 135.613 130.678 139.198 1.00 58.43 434 ASN A N 1
ATOM 3265 C CA . ASN A 1 434 ? 135.537 129.296 138.731 1.00 57.41 434 ASN A CA 1
ATOM 3266 C C . ASN A 1 434 ? 135.868 129.209 137.248 1.00 55.62 434 ASN A C 1
ATOM 3267 O O . ASN A 1 434 ? 135.121 128.623 136.462 1.00 58.91 434 ASN A O 1
ATOM 3272 N N . GLY A 1 435 ? 136.985 129.804 136.841 1.00 46.68 435 GLY A N 1
ATOM 3273 C CA . GLY A 1 435 ? 137.329 129.913 135.435 1.00 53.08 435 GLY A CA 1
ATOM 3274 C C . GLY A 1 435 ? 137.465 128.617 134.660 1.00 59.21 435 GLY A C 1
ATOM 3275 O O . GLY A 1 435 ? 136.703 128.372 133.719 1.00 67.09 435 GLY A O 1
ATOM 3276 N N . LEU A 1 436 ? 138.435 127.782 135.039 1.00 56.15 436 LEU A N 1
ATOM 3277 C CA . LEU A 1 436 ? 138.766 126.609 134.234 1.00 57.73 436 LEU A CA 1
ATOM 3278 C C . LEU A 1 436 ? 137.613 125.611 134.181 1.00 63.71 436 LEU A C 1
ATOM 3279 O O . LEU A 1 436 ? 137.311 125.055 133.115 1.00 67.48 436 LEU A O 1
ATOM 3284 N N . PHE A 1 437 ? 136.962 125.365 135.319 1.00 55.40 437 PHE A N 1
ATOM 3285 C CA . PHE A 1 437 ? 135.877 124.390 135.354 1.00 51.44 437 PHE A CA 1
ATOM 3286 C C . PHE A 1 437 ? 134.720 124.824 134.463 1.00 53.77 437 PHE A C 1
ATOM 3287 O O . PHE A 1 437 ? 134.174 124.021 133.698 1.00 62.95 437 PHE A O 1
ATOM 3295 N N . LEU A 1 438 ? 134.339 126.099 134.540 1.00 49.38 438 LEU A N 1
ATOM 3296 C CA . LEU A 1 438 ? 133.238 126.576 133.714 1.00 55.99 438 LEU A CA 1
ATOM 3297 C C . LEU A 1 438 ? 133.628 126.641 132.243 1.00 56.85 438 LEU A C 1
ATOM 3298 O O . LEU A 1 438 ? 132.778 126.434 131.372 1.00 64.66 438 LEU A O 1
ATOM 3303 N N . PHE A 1 439 ? 134.903 126.903 131.946 1.00 51.38 439 PHE A N 1
ATOM 3304 C CA . PHE A 1 439 ? 135.368 126.839 130.563 1.00 53.03 439 PHE A CA 1
ATOM 3305 C C . PHE A 1 439 ? 135.197 125.434 129.995 1.00 59.38 439 PHE A C 1
ATOM 3306 O O . PHE A 1 439 ? 134.674 125.252 128.885 1.00 63.06 439 PHE A O 1
ATOM 3314 N N . LEU A 1 440 ? 135.616 124.420 130.758 1.00 58.36 440 LEU A N 1
ATOM 3315 C CA . LEU A 1 440 ? 135.460 123.041 130.300 1.00 53.43 440 LEU A CA 1
ATOM 3316 C C . LEU A 1 440 ? 133.988 122.663 130.168 1.00 52.21 440 LEU A C 1
ATOM 3317 O O . LEU A 1 440 ? 133.596 121.970 129.218 1.00 56.95 440 LEU A O 1
ATOM 3322 N N . LEU A 1 441 ? 133.160 123.101 131.119 1.00 50.05 441 LEU A N 1
ATOM 3323 C CA . LEU A 1 441 ? 131.731 122.818 131.040 1.00 56.78 441 LEU A CA 1
ATOM 3324 C C . LEU A 1 441 ? 131.114 123.440 129.794 1.00 61.21 441 LEU A C 1
ATOM 3325 O O . LEU A 1 441 ? 130.293 122.809 129.116 1.00 65.52 441 LEU A O 1
ATOM 3330 N N . ALA A 1 442 ? 131.499 124.676 129.473 1.00 55.97 442 ALA A N 1
ATOM 3331 C CA . ALA A 1 442 ? 130.994 125.322 128.268 1.00 56.24 442 ALA A CA 1
ATOM 3332 C C . ALA A 1 442 ? 131.423 124.563 127.021 1.00 58.32 442 ALA A C 1
ATOM 3333 O O . ALA A 1 442 ? 130.628 124.374 126.091 1.00 58.22 442 ALA A O 1
ATOM 3335 N N . ASN A 1 443 ? 132.683 124.121 126.979 1.00 56.91 443 ASN A N 1
ATOM 3336 C CA . ASN A 1 443 ? 133.152 123.366 125.820 1.00 57.86 443 ASN A CA 1
ATOM 3337 C C . ASN A 1 443 ? 132.349 122.083 125.638 1.00 59.09 443 ASN A C 1
ATOM 3338 O O . ASN A 1 443 ? 131.936 121.747 124.520 1.00 64.04 443 ASN A O 1
ATOM 3343 N N . VAL A 1 444 ? 132.107 121.358 126.732 1.00 51.73 444 VAL A N 1
ATOM 3344 C CA . VAL A 1 444 ? 131.322 120.128 126.642 1.00 52.32 444 VAL A CA 1
ATOM 3345 C C . VAL A 1 444 ? 129.900 120.435 126.186 1.00 57.40 444 VAL A C 1
ATOM 3346 O O . VAL A 1 444 ? 129.310 119.688 125.394 1.00 61.59 444 VAL A O 1
ATOM 3350 N N . SER A 1 445 ? 129.330 121.542 126.669 1.00 62.60 445 SER A N 1
ATOM 3351 C CA . SER A 1 445 ? 127.974 121.906 126.273 1.00 59.36 445 SER A CA 1
ATOM 3352 C C . SER A 1 445 ? 127.880 122.168 124.774 1.00 63.20 445 SER A C 1
ATOM 3353 O O . SER A 1 445 ? 126.976 121.654 124.106 1.00 62.80 445 SER A O 1
ATOM 3356 N N . THR A 1 446 ? 128.802 122.968 124.226 1.00 69.27 446 THR A N 1
ATOM 3357 C CA . THR A 1 446 ? 128.774 123.205 122.782 1.00 65.64 446 THR A CA 1
ATOM 3358 C C . THR A 1 446 ? 129.016 121.919 122.006 1.00 66.48 446 THR A C 1
ATOM 3359 O O . THR A 1 446 ? 128.406 121.704 120.952 1.00 70.70 446 THR A O 1
ATOM 3363 N N . GLY A 1 447 ? 129.904 121.055 122.502 1.00 65.29 447 GLY A N 1
ATOM 3364 C CA . GLY A 1 447 ? 130.092 119.766 121.857 1.00 61.74 447 GLY A CA 1
ATOM 3365 C C . GLY A 1 447 ? 128.819 118.946 121.809 1.00 66.45 447 GLY A C 1
ATOM 3366 O O . GLY A 1 447 ? 128.571 118.234 120.833 1.00 67.56 447 GLY A O 1
ATOM 3367 N N . LEU A 1 448 ? 127.999 119.031 122.856 1.00 77.06 448 LEU A N 1
ATOM 3368 C CA . LEU A 1 448 ? 126.735 118.302 122.873 1.00 75.71 448 LEU A CA 1
ATOM 3369 C C . LEU A 1 448 ? 125.715 118.914 121.916 1.00 74.10 448 LEU A C 1
ATOM 3370 O O . LEU A 1 448 ? 125.023 118.188 121.190 1.00 76.79 448 LEU A O 1
ATOM 3375 N N . VAL A 1 449 ? 125.595 120.245 121.908 1.00 69.19 449 VAL A N 1
ATOM 3376 C CA . VAL A 1 449 ? 124.621 120.882 121.018 1.00 71.64 449 VAL A CA 1
ATOM 3377 C C . VAL A 1 449 ? 124.993 120.662 119.558 1.00 73.98 449 VAL A C 1
ATOM 3378 O O . VAL A 1 449 ? 124.117 120.520 118.697 1.00 71.97 449 VAL A O 1
ATOM 3382 N N . ASN A 1 450 ? 126.292 120.638 119.249 1.00 86.94 450 ASN A N 1
ATOM 3383 C CA . ASN A 1 450 ? 126.716 120.438 117.869 1.00 85.20 450 ASN A CA 1
ATOM 3384 C C . ASN A 1 450 ? 126.289 119.090 117.303 1.00 87.10 450 ASN A C 1
ATOM 3385 O O . ASN A 1 450 ? 126.149 118.971 116.081 1.00 89.00 450 ASN A O 1
ATOM 3390 N N . MET A 1 451 ? 126.078 118.082 118.149 1.00 96.99 451 MET A N 1
ATOM 3391 C CA . MET A 1 451 ? 125.637 116.773 117.692 1.00 96.84 451 MET A CA 1
ATOM 3392 C C . MET A 1 451 ? 124.177 116.476 117.997 1.00 94.42 451 MET A C 1
ATOM 3393 O O . MET A 1 451 ? 123.639 115.510 117.444 1.00 92.64 451 MET A O 1
ATOM 3398 N N . SER A 1 452 ? 123.520 117.261 118.853 1.00 95.17 452 SER A N 1
ATOM 3399 C CA . SER A 1 452 ? 122.101 117.048 119.108 1.00 94.83 452 SER A CA 1
ATOM 3400 C C . SER A 1 452 ? 121.220 117.602 117.996 1.00 93.59 452 SER A C 1
ATOM 3401 O O . SER A 1 452 ? 120.024 117.292 117.959 1.00 92.83 452 SER A O 1
ATOM 3404 N N . MET A 1 453 ? 121.776 118.411 117.097 1.00 96.03 453 MET A N 1
ATOM 3405 C CA . MET A 1 453 ? 120.999 119.037 116.038 1.00 97.51 453 MET A CA 1
ATOM 3406 C C . MET A 1 453 ? 121.938 119.499 114.934 1.00 99.92 453 MET A C 1
ATOM 3407 O O . MET A 1 453 ? 123.160 119.527 115.099 1.00 100.26 453 MET A O 1
ATOM 3412 N N . VAL A 1 454 ? 121.350 119.859 113.797 1.00 95.80 454 VAL A N 1
ATOM 3413 C CA . VAL A 1 454 ? 122.085 120.469 112.694 1.00 93.65 454 VAL A CA 1
ATOM 3414 C C . VAL A 1 454 ? 122.000 121.981 112.873 1.00 96.12 454 VAL A C 1
ATOM 3415 O O . VAL A 1 454 ? 120.915 122.535 113.062 1.00 98.12 454 VAL A O 1
ATOM 3419 N N . THR A 1 455 ? 123.152 122.651 112.827 1.00 95.52 455 THR A N 1
ATOM 3420 C CA . THR A 1 455 ? 123.199 124.065 113.179 1.00 94.70 455 THR A CA 1
ATOM 3421 C C . THR A 1 455 ? 123.095 124.960 111.950 1.00 90.57 455 THR A C 1
ATOM 3422 O O . THR A 1 455 ? 122.381 125.968 111.968 1.00 92.95 455 THR A O 1
ATOM 3426 N N . ILE A 1 456 ? 123.798 124.608 110.872 1.00 89.46 456 ILE A N 1
ATOM 3427 C CA . ILE A 1 456 ? 123.858 125.469 109.695 1.00 95.71 456 ILE A CA 1
ATOM 3428 C C . ILE A 1 456 ? 122.519 125.596 108.981 1.00 97.58 456 ILE A C 1
ATOM 3429 O O . ILE A 1 456 ? 122.353 126.498 108.152 1.00 96.30 456 ILE A O 1
ATOM 3434 N N . ASP A 1 457 ? 121.558 124.728 109.284 1.00 102.57 457 ASP A N 1
ATOM 3435 C CA . ASP A 1 457 ? 120.240 124.782 108.665 1.00 103.32 457 ASP A CA 1
ATOM 3436 C C . ASP A 1 457 ? 119.169 125.350 109.586 1.00 103.12 457 ASP A C 1
ATOM 3437 O O . ASP A 1 457 ? 117.980 125.122 109.341 1.00 103.88 457 ASP A O 1
ATOM 3442 N N . SER A 1 458 ? 119.553 126.075 110.633 1.00 95.84 458 SER A N 1
ATOM 3443 C CA . SER A 1 458 ? 118.585 126.573 111.598 1.00 95.28 458 SER A CA 1
ATOM 3444 C C . SER A 1 458 ? 118.050 127.944 111.193 1.00 97.49 458 SER A C 1
ATOM 3445 O O . SER A 1 458 ? 118.719 128.724 110.510 1.00 98.26 458 SER A O 1
ATOM 3448 N N . SER A 1 459 ? 116.826 128.230 111.628 1.00 99.67 459 SER A N 1
ATOM 3449 C CA . SER A 1 459 ? 116.218 129.536 111.439 1.00 98.43 459 SER A CA 1
ATOM 3450 C C . SER A 1 459 ? 116.723 130.513 112.498 1.00 100.85 459 SER A C 1
ATOM 3451 O O . SER A 1 459 ? 117.114 130.105 113.595 1.00 101.33 459 SER A O 1
ATOM 3454 N N . PRO A 1 460 ? 116.732 131.816 112.190 1.00 94.98 460 PRO A N 1
ATOM 3455 C CA . PRO A 1 460 ? 117.306 132.785 113.147 1.00 94.71 460 PRO A CA 1
ATOM 3456 C C . PRO A 1 460 ? 116.654 132.768 114.522 1.00 94.59 460 PRO A C 1
ATOM 3457 O O . PRO A 1 460 ? 117.356 132.864 115.540 1.00 96.74 460 PRO A O 1
ATOM 3461 N N . LEU A 1 461 ? 115.326 132.645 114.584 1.00 82.85 461 LEU A N 1
ATOM 3462 C CA . LEU A 1 461 ? 114.649 132.641 115.877 1.00 87.03 461 LEU A CA 1
ATOM 3463 C C . LEU A 1 461 ? 115.039 131.419 116.699 1.00 90.53 461 LEU A C 1
ATOM 3464 O O . LEU A 1 461 ? 115.275 131.524 117.911 1.00 91.29 461 LEU A O 1
ATOM 3469 N N . LYS A 1 462 ? 115.123 130.254 116.052 1.00 83.43 462 LYS A N 1
ATOM 3470 C CA . LYS A 1 462 ? 115.559 129.049 116.747 1.00 82.35 462 LYS A CA 1
ATOM 3471 C C . LYS A 1 462 ? 116.975 129.210 117.280 1.00 85.80 462 LYS A C 1
ATOM 3472 O O . LYS A 1 462 ? 117.273 128.811 118.413 1.00 92.68 462 LYS A O 1
ATOM 3478 N N . SER A 1 463 ? 117.861 129.800 116.476 1.00 76.98 463 SER A N 1
ATOM 3479 C CA . SER A 1 463 ? 119.239 130.007 116.905 1.00 78.27 463 SER A CA 1
ATOM 3480 C C . SER A 1 463 ? 119.306 130.925 118.118 1.00 80.26 463 SER A C 1
ATOM 3481 O O . SER A 1 463 ? 120.031 130.649 119.084 1.00 82.86 463 SER A O 1
ATOM 3484 N N . PHE A 1 464 ? 118.554 132.027 118.085 1.00 75.18 464 PHE A N 1
ATOM 3485 C CA . PHE A 1 464 ? 118.573 132.950 119.214 1.00 78.50 464 PHE A CA 1
ATOM 3486 C C . PHE A 1 464 ? 118.027 132.291 120.474 1.00 78.69 464 PHE A C 1
ATOM 3487 O O . PHE A 1 464 ? 118.572 132.482 121.568 1.00 79.24 464 PHE A O 1
ATOM 3495 N N . LEU A 1 465 ? 116.953 131.507 120.342 1.00 73.18 465 LEU A N 1
ATOM 3496 C CA . LEU A 1 465 ? 116.406 130.820 121.508 1.00 73.78 465 LEU A CA 1
ATOM 3497 C C . LEU A 1 465 ? 117.404 129.820 122.083 1.00 72.73 465 LEU A C 1
ATOM 3498 O O . LEU A 1 465 ? 117.562 129.723 123.308 1.00 80.06 465 LEU A O 1
ATOM 3503 N N . VAL A 1 466 ? 118.091 129.073 121.216 1.00 59.31 466 VAL A N 1
ATOM 3504 C CA . VAL A 1 466 ? 119.079 128.107 121.690 1.00 62.78 466 VAL A CA 1
ATOM 3505 C C . VAL A 1 466 ? 120.199 128.818 122.440 1.00 67.29 466 VAL A C 1
ATOM 3506 O O . VAL A 1 466 ? 120.612 128.396 123.530 1.00 71.79 466 VAL A O 1
ATOM 3510 N N . LEU A 1 467 ? 120.700 129.918 121.869 1.00 56.47 467 LEU A N 1
ATOM 3511 C CA . LEU A 1 467 ? 121.785 130.650 122.517 1.00 60.39 467 LEU A CA 1
ATOM 3512 C C . LEU A 1 467 ? 121.346 131.216 123.863 1.00 60.17 467 LEU A C 1
ATOM 3513 O O . LEU A 1 467 ? 122.102 131.164 124.842 1.00 62.79 467 LEU A O 1
ATOM 3518 N N . LEU A 1 468 ? 120.127 131.757 123.933 1.00 55.46 468 LEU A N 1
ATOM 3519 C CA . LEU A 1 468 ? 119.642 132.317 125.191 1.00 57.45 468 LEU A CA 1
ATOM 3520 C C . LEU A 1 468 ? 119.497 131.241 126.261 1.00 59.60 468 LEU A C 1
ATOM 3521 O O . LEU A 1 468 ? 119.878 131.455 127.420 1.00 63.38 468 LEU A O 1
ATOM 3526 N N . ALA A 1 469 ? 118.954 130.076 125.895 1.00 58.07 469 ALA A N 1
ATOM 3527 C CA . ALA A 1 469 ? 118.822 128.994 126.867 1.00 52.60 469 ALA A CA 1
ATOM 3528 C C . ALA A 1 469 ? 120.185 128.529 127.365 1.00 57.79 469 ALA A C 1
ATOM 3529 O O . ALA A 1 469 ? 120.369 128.286 128.566 1.00 66.80 469 ALA A O 1
ATOM 3531 N N . TYR A 1 470 ? 121.154 128.397 126.456 1.00 52.72 470 TYR A N 1
ATOM 3532 C CA . TYR A 1 470 ? 122.492 127.970 126.856 1.00 52.81 470 TYR A CA 1
ATOM 3533 C C . TYR A 1 470 ? 123.137 128.980 127.803 1.00 56.63 470 TYR A C 1
ATOM 3534 O O . TYR A 1 470 ? 123.745 128.601 128.817 1.00 56.52 470 TYR A O 1
ATOM 3543 N N . CYS A 1 471 ? 122.990 130.275 127.502 1.00 59.09 471 CYS A N 1
ATOM 3544 C CA . CYS A 1 471 ? 123.535 131.309 128.376 1.00 55.17 471 CYS A CA 1
ATOM 3545 C C . CYS A 1 471 ? 122.894 131.257 129.757 1.00 55.53 471 CYS A C 1
ATOM 3546 O O . CYS A 1 471 ? 123.582 131.375 130.779 1.00 63.45 471 CYS A O 1
ATOM 3549 N N . SER A 1 472 ? 121.569 131.083 129.807 1.00 53.52 472 SER A N 1
ATOM 3550 C CA . SER A 1 472 ? 120.888 130.999 131.096 1.00 52.62 472 SER A CA 1
ATOM 3551 C C . SER A 1 472 ? 121.365 129.803 131.906 1.00 53.76 472 SER A C 1
ATOM 3552 O O . SER A 1 472 ? 121.582 129.921 133.118 1.00 56.31 472 SER A O 1
ATOM 3555 N N . PHE A 1 473 ? 121.537 128.649 131.257 1.00 54.33 473 PHE A N 1
ATOM 3556 C CA . PHE A 1 473 ? 122.013 127.463 131.963 1.00 49.42 473 PHE A CA 1
ATOM 3557 C C . PHE A 1 473 ? 123.392 127.700 132.567 1.00 53.70 473 PHE A C 1
ATOM 3558 O O . PHE A 1 473 ? 123.623 127.420 133.755 1.00 58.10 473 PHE A O 1
ATOM 3566 N N . ILE A 1 474 ? 124.319 128.235 131.766 1.00 55.28 474 ILE A N 1
ATOM 3567 C CA . ILE A 1 474 ? 125.666 128.473 132.281 1.00 53.41 474 ILE A CA 1
ATOM 3568 C C . ILE A 1 474 ? 125.645 129.475 133.429 1.00 51.55 474 ILE A C 1
ATOM 3569 O O . ILE A 1 474 ? 126.306 129.264 134.457 1.00 52.71 474 ILE A O 1
ATOM 3574 N N . ALA A 1 475 ? 124.892 130.569 133.288 1.00 44.21 475 ALA A N 1
ATOM 3575 C CA . ALA A 1 475 ? 124.859 131.581 134.340 1.00 44.69 475 ALA A CA 1
ATOM 3576 C C . ALA A 1 475 ? 124.292 131.013 135.635 1.00 48.81 475 ALA A C 1
ATOM 3577 O O . ALA A 1 475 ? 124.813 131.283 136.726 1.00 49.84 475 ALA A O 1
ATOM 3579 N N . VAL A 1 476 ? 123.219 130.224 135.536 1.00 52.14 476 VAL A N 1
ATOM 3580 C CA . VAL A 1 476 ? 122.597 129.663 136.732 1.00 47.16 476 VAL A CA 1
ATOM 3581 C C . VAL A 1 476 ? 123.565 128.729 137.447 1.00 50.46 476 VAL A C 1
ATOM 3582 O O . VAL A 1 476 ? 123.724 128.795 138.673 1.00 50.65 476 VAL A O 1
ATOM 3586 N N . ILE A 1 477 ? 124.236 127.853 136.692 1.00 52.13 477 ILE A N 1
ATOM 3587 C CA . ILE A 1 477 ? 125.180 126.932 137.325 1.00 49.55 477 ILE A CA 1
ATOM 3588 C C . ILE A 1 477 ? 126.309 127.703 137.998 1.00 54.77 477 ILE A C 1
ATOM 3589 O O . ILE A 1 477 ? 126.694 127.406 139.141 1.00 57.62 477 ILE A O 1
ATOM 3594 N N . SER A 1 478 ? 126.850 128.712 137.310 1.00 57.59 478 SER A N 1
ATOM 3595 C CA . SER A 1 478 ? 127.975 129.463 137.857 1.00 49.67 478 SER A CA 1
ATOM 3596 C C . SER A 1 478 ? 127.589 130.187 139.141 1.00 45.75 478 SER A C 1
ATOM 3597 O O . SER A 1 478 ? 128.355 130.195 140.111 1.00 44.13 478 SER A O 1
ATOM 3600 N N . VAL A 1 479 ? 126.409 130.814 139.166 1.00 55.58 479 VAL A N 1
ATOM 3601 C CA . VAL A 1 479 ? 126.001 131.535 140.370 1.00 55.50 479 VAL A CA 1
ATOM 3602 C C . VAL A 1 479 ? 125.700 130.568 141.508 1.00 53.96 479 VAL A C 1
ATOM 3603 O O . VAL A 1 479 ? 126.031 130.843 142.671 1.00 52.13 479 VAL A O 1
ATOM 3607 N N . PHE A 1 480 ? 125.078 129.425 141.205 1.00 59.41 480 PHE A N 1
ATOM 3608 C CA . PHE A 1 480 ? 124.770 128.456 142.250 1.00 61.60 480 PHE A CA 1
ATOM 3609 C C . PHE A 1 480 ? 126.039 127.925 142.901 1.00 59.66 480 PHE A C 1
ATOM 3610 O O . PHE A 1 480 ? 126.093 127.741 144.121 1.00 56.72 480 PHE A O 1
ATOM 3618 N N . LEU A 1 481 ? 127.074 127.660 142.099 1.00 60.57 481 LEU A N 1
ATOM 3619 C CA . LEU A 1 481 ? 128.335 127.205 142.680 1.00 52.35 481 LEU A CA 1
ATOM 3620 C C . LEU A 1 481 ? 128.947 128.272 143.582 1.00 57.52 481 LEU A C 1
ATOM 3621 O O . LEU A 1 481 ? 129.575 127.950 144.597 1.00 56.35 481 LEU A O 1
ATOM 3626 N N . TYR A 1 482 ? 128.778 129.547 143.225 1.00 69.63 482 TYR A N 1
ATOM 3627 C CA . TYR A 1 482 ? 129.412 130.625 143.980 1.00 67.21 482 TYR A CA 1
ATOM 3628 C C . TYR A 1 482 ? 128.702 130.876 145.304 1.00 66.38 482 TYR A C 1
ATOM 3629 O O . TYR A 1 482 ? 129.351 131.121 146.328 1.00 65.91 482 TYR A O 1
ATOM 3638 N N . ARG A 1 483 ? 127.367 130.834 145.303 1.00 73.42 483 ARG A N 1
ATOM 3639 C CA . ARG A 1 483 ? 126.620 131.159 146.516 1.00 67.41 483 ARG A CA 1
ATOM 3640 C C . ARG A 1 483 ? 126.918 130.172 147.640 1.00 69.98 483 ARG A C 1
ATOM 3641 O O . ARG A 1 483 ? 127.114 130.569 148.794 1.00 67.39 483 ARG A O 1
ATOM 3649 N N . LYS A 1 484 ? 126.967 128.879 147.319 1.00 78.79 484 LYS A N 1
ATOM 3650 C CA . LYS A 1 484 ? 127.190 127.849 148.327 1.00 77.37 484 LYS A CA 1
ATOM 3651 C C . LYS A 1 484 ? 128.644 127.746 148.764 1.00 77.34 484 LYS A C 1
ATOM 3652 O O . LYS A 1 484 ? 128.965 126.850 149.552 1.00 77.70 484 LYS A O 1
ATOM 3658 N N . ARG A 1 485 ? 129.519 128.624 148.271 1.00 79.97 485 ARG A N 1
ATOM 3659 C CA . ARG A 1 485 ? 130.934 128.643 148.646 1.00 78.64 485 ARG A CA 1
ATOM 3660 C C . ARG A 1 485 ? 131.613 127.311 148.329 1.00 77.75 485 ARG A C 1
ATOM 3661 O O . ARG A 1 485 ? 132.061 126.589 149.222 1.00 81.55 485 ARG A O 1
ATOM 3669 N N . ILE A 1 486 ? 131.673 126.973 147.044 1.00 68.47 486 ILE A N 1
ATOM 3670 C CA . ILE A 1 486 ? 132.395 125.803 146.559 1.00 66.09 486 ILE A CA 1
ATOM 3671 C C . ILE A 1 486 ? 133.351 126.268 145.473 1.00 71.84 486 ILE A C 1
ATOM 3672 O O . ILE A 1 486 ? 132.932 126.901 144.497 1.00 77.19 486 ILE A O 1
ATOM 3677 N N . PHE A 1 487 ? 134.633 125.958 145.639 1.00 74.77 487 PHE A N 1
ATOM 3678 C CA . PHE A 1 487 ? 135.664 126.320 144.675 1.00 73.84 487 PHE A CA 1
ATOM 3679 C C . PHE A 1 487 ? 136.402 125.056 144.266 1.00 76.39 487 PHE A C 1
ATOM 3680 O O . PHE A 1 487 ? 136.999 124.381 145.111 1.00 79.49 487 PHE A O 1
ATOM 3688 N N . ILE A 1 488 ? 136.365 124.741 142.976 1.00 76.01 488 ILE A N 1
ATOM 3689 C CA . ILE A 1 488 ? 136.909 123.496 142.450 1.00 74.96 488 ILE A CA 1
ATOM 3690 C C . ILE A 1 488 ? 138.235 123.797 141.768 1.00 78.21 488 ILE A C 1
ATOM 3691 O O . ILE A 1 488 ? 138.295 124.614 140.842 1.00 82.04 488 ILE A O 1
ATOM 3696 N N . LYS A 1 489 ? 139.296 123.136 142.221 1.00 94.98 489 LYS A N 1
ATOM 3697 C CA . LYS A 1 489 ? 140.630 123.280 141.651 1.00 96.00 489 LYS A CA 1
ATOM 3698 C C . LYS A 1 489 ? 140.999 121.984 140.944 1.00 96.95 489 LYS A C 1
ATOM 3699 O O . LYS A 1 489 ? 140.960 120.909 141.551 1.00 97.41 489 LYS A O 1
ATOM 3705 N N . LEU A 1 490 ? 141.360 122.087 139.670 1.00 104.44 490 LEU A N 1
ATOM 3706 C CA . LEU A 1 490 ? 141.701 120.912 138.879 1.00 107.26 490 LEU A CA 1
ATOM 3707 C C . LEU A 1 490 ? 143.212 120.783 138.707 1.00 107.92 490 LEU A C 1
ATOM 3708 O O . LEU A 1 490 ? 143.926 121.780 138.603 1.00 106.34 490 LEU A O 1
#

B-factor: mean 72.14, std 31.44, range [9.59, 171.66]

Organism: Saccharomyces cerevisiae (strain ATCC 204508 / S288c) (NCBI:txid559292)

GO terms:
  GO:0016020 membrane (C, IDA)
  GO:0006506 GPI anchor biosynthetic process (P, IDA)
  GO:0032216 glucosaminyl-phosphatidylinositol O-acyltransferase activity (F, IGI)
  GO:0042175 nuclear outer membrane-endoplasmic reticulum membrane network (C, HDA)
  GO:0005783 endoplasmic reticulum (C, HDA)
  GO:0032216 glucosaminyl-phosphatidylinositol O-acyltransferase activity (F, IMP)

Secondary structure (DSSP, 8-state):
--S----HHHHHHHHTHHHHHHHHHHHHHHT--S-SS--HHHHHHHHIIIIIHHHHHHHTSTT-HHHHHHHTHHHHHHHHHHHHHH-----HHHHHH--------HHHHHHHHHHHHHHHHHHHHTTSTTS-GGGS--SSB---STTSHHHHHHHHHHHHTTHHHHHHHH-SSPPPHHHHHHHHHHHHHHHHHHHHHHHTTHHHH-----TTTT-SS--HHHHHHHHHHHHHTTHHHHTTS-SHHHHHHHHHHHHHHHHS-SHHHHHHHH----SHHHHSHHHHHTHHHHHHHHHHHHHHTTSSSSSS--TTTTTS-----STTTTTT--TTTTTSS--HHHHHHHHHHHHHHHHHHHTTT-SS--BTTTT-HHHHHHHHHHHHHHHHHHHHHHHHHT------HHHHHHHHTHHHHHHHHHHHHHHHHHHS-STT--HHHHHHHHHHHHHHHHHHHHHHHHTT-----

Radius of gyration: 23.69 Å; Cα contacts (8 Å, |Δi|>4): 472; chains: 1; bounding box: 57×58×57 Å

Foldseek 3Di:
DADFADDPVLLCLLPCLLVLLQLLQLLLVLLPPDDPDDDPVQVVSLCCSQQVLNVCSQFPCSVPSVVSSCVSRVVSNVSSVVSVVPDPDDDPVCVVVDAKDFDDDALLLSVLLNLLSNCLLVVQLVQFPRGDPNQDDHAFFHDHNVLQSLLQVLLSCLLPVLVVVLVQVVDPDDDDLVVQLVVLCVVLVVLVVVLVVVQVCCVVVVDDQPQLQFFRRDDSSVLVSCQSNVCSVCVVVCVPPFLLVVLVVLQVVLQCVVPVDCVVVCLSPPNDCDDPCSRGVLNVQLSSQSNSSSSVSNQLNQQPGIDDWAWQSLTDRDRHHCPVCVVPHDPVRVQRTDHNLSSLVVVLVVLVVVLVVVVVPDPGHDTSSRNHDNVSSVNVNVVSVVVNSSVVSCVVSPDVVHGRLLSNLCSQAPPVLSVVSVVVSVVVVPVDNRHPDDPVVSVVVSVVSSVVSSVVSSVCVVVPHGDDD

InterPro domains:
  IPR009447 Phosphatidylinositol anchor biosynthesis protein PIGW/GWT1 [PF06423] (5-481)
  IPR009447 Phosphatidylinositol anchor biosynthesis protein PIGW/GWT1 [PIRSF017321] (3-490)
  IPR009447 Phosphatidylinositol anchor biosynthesis protein PIGW/GWT1 [PTHR20661] (2-489)

Solvent-accessible surface area: 25612 Å² total; per-residue (Å²): 102,64,115,128,20,34,52,62,112,42,4,56,16,3,21,37,1,21,33,26,10,14,49,0,35,17,18,28,93,78,4,122,107,31,67,144,46,128,53,77,75,32,80,116,41,3,53,50,16,16,4,37,7,10,2,48,2,3,7,92,69,8,99,76,16,172,92,16,25,73,108,45,60,107,75,14,80,106,36,48,76,138,7,130,158,95,74,163,159,148,79,78,78,89,92,113,61,66,173,55,111,46,80,172,33,30,7,23,9,1,23,71,0,15,35,27,2,33,32,13,2,14,73,0,1,39,45,0,65,30,2,28,104,109,4,3,57,21,101,31,94,22,24,1,23,57,5,14,28,28,0,10,53,0,1,8,52,0,7,51,43,0,99,53,52,5,132,70,86,93,99,201,69,179,54,70,112,147,99,48,38,153,66,10,84,173,78,10,27,38,32,45,137,47,0,87,93,119,63,181,99,67,192,110,85,87,83,139,142,130,38,46,63,30,10,81,93,54,27,41,41,21,1,28,4,51,0,42,53,70,14,20,124,39,37,73,78,28,158,175,60,59,24,22,50,18,0,91,137,42,25,71,82,8,19,147,60,12,78,124,87,73,166,12,15,67,51,0,78,128,33,118,82,136,64,130,94,10,14,0,6,3,0,59,33,4,30,74,3,2,8,3,0,8,2,29,0,12,1,5,0,9,10,0,12,16,30,44,54,4,34,12,9,20,59,98,37,15,48,116,67,45,85,81,35,75,83,111,54,59,106,152,42,152,163,10,23,18,67,36,37,45,0,0,60,66,34,8,83,76,16,70,86,86,11,120,114,43,90,143,194,34,94,96,61,8,0,40,36,5,1,7,39,3,1,10,17,15,0,5,14,30,5,2,78,34,2,26,20,11,13,81,12,2,140,126,49,51,59,66,122,188,19,5,44,10,15,27,0,7,28,43,5,20,60,60,3,53,43,44,4,59,106,16,13,39,124,27,62,176,88,47,104,20,116,116,17,68,90,131,108,0,47,103,36,3,58,65,18,3,40,100,2,5,100,55,3,28,124,24,30,119,127,163,83,96,70,180,110

Nearest PDB structures (foldseek):
  8xik-assembly1_A  TM=9.973E-01  e=5.999E-61  Saccharomyces cerevisiae
  8vly-assembly1_A  TM=6.159E-01  e=3.860E-05  Homo sapiens

Sequence (469 aa):
TGLNGGSITEINAVTSIALVTYISWNLLKNSNLMPPGISSVQYIIDFALNWVALLLSITIYASEPYLLNTLILLPCLLAFIYGKFTSSIYNKKKMITQRFQLEKKPYITAYRGGMLILTAIAILAVDFPIFPRRFAKVETWGTSLMDLGVGSFVFSNGIVSSRALLKNLSLKSKPSFLKNAFNALKSGGTLLFLGLLRLFFVKNLEYQEHVTEYGVHWNFFITLSLLPLVLTFIDPVTRMVPRCSIAIFISCIYEWLLLKDDRTLNFLILADRNCFFSANREGIFSFLGYCSIFLWGQNTGFYLLGNKPTLNNLYKPSTQDVVAASKKSSTWDYWTSVTPLSGLCIWSTIFLVISQLVFQYHPYSVSRRFANLPYTLWVITYNLLFLTGYCLTDKIFGNSSKVAECLESINSNGLFLFLLANVSTGLVNMSMVTIDSSPLKSFLVLLAYCSFIAVISVFLYRKRIFIKL